Protein AF-0000000084990808 (afdb_homodimer)

Radius of gyration: 23.12 Å; Cα contacts (8 Å, |Δi|>4): 1302; chains: 2; bounding box: 45×66×51 Å

Foldseek 3Di:
DKKWFQFFAAPQADDDQGAFGWIWDDDPQAIEIEFDAACNLVSCVVVVCLLPHAEYEFFFDDRSGHVNPLVSLQVSQVVPRAEEHEYEYAPNNVVCCCVVPVPSQPPGNYHYHYDYDDAAWPDDDPQWTKGWDFAAFVLTPGGIKIWIDGPFTEIERGFAAFPTVRSLVVCQAGQEYEFEAAAAPVCVVVCVVGGHHHLVSQVVSCVSSVHNAYEYGNYHCVRHVCSVVVCVVVVPPYHYDGRRDMDDD/DKKWFQFFAAPQADDVQGAFGWIWDDDPQAIEIEFDAACNLVSCVVVVCLLPHAEYEFFFDDRSGHVNPLVSLQVSQVVPRAEEHEYEYAPNNVVCCCVVPVPSQPPGNYHYHYDYDDAAWPDDDPQWTKGWDFAAFVLTPGGIKIWIDGPFTEIERGFAAFPTVRSLVVCQAGQEYEFEAAAAPVCVVVCVVGGHHHLVSQVVSCVSSVHNAYEYGNYHCVGHVCSVVVCVVVVPPYHYDGRRDMDDD

Structure (mmCIF, N/CA/C/O backbone):
data_AF-0000000084990808-model_v1
#
loop_
_entity.id
_entity.type
_entity.pdbx_description
1 polymer 'Metallo-beta-lactamase family protein'
#
loop_
_atom_site.group_PDB
_atom_site.id
_atom_site.type_symbol
_atom_site.label_atom_id
_atom_site.label_alt_id
_atom_site.label_comp_id
_atom_site.label_asym_id
_atom_site.label_entity_id
_atom_site.label_seq_id
_atom_site.pdbx_PDB_ins_code
_atom_site.Cartn_x
_atom_site.Cartn_y
_atom_site.Cartn_z
_atom_site.occupancy
_atom_site.B_iso_or_equiv
_atom_site.auth_seq_id
_atom_site.auth_comp_id
_atom_site.auth_asym_id
_atom_site.auth_atom_id
_atom_site.pdbx_PDB_model_num
ATOM 1 N N . MET A 1 1 ? 14.219 -24.672 -0.963 1 95.19 1 MET A N 1
ATOM 2 C CA . MET A 1 1 ? 13.375 -23.625 -1.521 1 95.19 1 MET A CA 1
ATOM 3 C C . MET A 1 1 ? 12.25 -23.266 -0.559 1 95.19 1 MET A C 1
ATOM 5 O O . MET A 1 1 ? 11.672 -24.141 0.089 1 95.19 1 MET A O 1
ATOM 9 N N . TYR A 1 2 ? 12.008 -21.938 -0.3 1 97.62 2 TYR A N 1
ATOM 10 C CA . TYR A 1 2 ? 10.945 -21.484 0.588 1 97.62 2 TYR A CA 1
ATOM 11 C C . TYR A 1 2 ? 9.945 -20.609 -0.161 1 97.62 2 TYR A C 1
ATOM 13 O O . TYR A 1 2 ? 10.328 -19.828 -1.036 1 97.62 2 TYR A O 1
ATOM 21 N N . LEU A 1 3 ? 8.695 -20.828 0.203 1 98.62 3 LEU A N 1
ATOM 22 C CA . LEU A 1 3 ? 7.629 -19.906 -0.2 1 98.62 3 LEU A CA 1
ATOM 23 C C . LEU A 1 3 ? 7.152 -19.078 0.984 1 98.62 3 LEU A C 1
ATOM 25 O O . LEU A 1 3 ? 6.805 -19.625 2.033 1 98.62 3 LEU A O 1
ATOM 29 N N . THR A 1 4 ? 7.211 -17.781 0.846 1 98.81 4 THR A N 1
ATOM 30 C CA . THR A 1 4 ? 6.648 -16.875 1.837 1 98.81 4 THR A CA 1
ATOM 31 C C . THR A 1 4 ? 5.449 -16.125 1.266 1 98.81 4 THR A C 1
ATOM 33 O O . THR A 1 4 ? 5.555 -15.461 0.231 1 98.81 4 THR A O 1
ATOM 36 N N . ILE A 1 5 ? 4.336 -16.281 1.975 1 98.88 5 ILE A N 1
ATOM 37 C CA . ILE A 1 5 ? 3.131 -15.547 1.598 1 98.88 5 ILE A CA 1
ATOM 38 C C . ILE A 1 5 ? 3.158 -14.156 2.225 1 98.88 5 ILE A C 1
ATOM 40 O O . ILE A 1 5 ? 2.881 -14 3.416 1 98.88 5 ILE A O 1
ATOM 44 N N . LEU A 1 6 ? 3.424 -13.172 1.38 1 98.75 6 LEU A N 1
ATOM 45 C CA . LEU A 1 6 ? 3.422 -11.805 1.904 1 98.75 6 LEU A CA 1
ATOM 46 C C . LEU A 1 6 ? 2 -11.273 2.02 1 98.75 6 LEU A C 1
ATOM 48 O O . LEU A 1 6 ? 1.685 -10.531 2.955 1 98.75 6 LEU A O 1
ATOM 52 N N . GLY A 1 7 ? 1.225 -11.578 1.089 1 98.75 7 GLY A N 1
ATOM 53 C CA . GLY A 1 7 ? -0.19 -11.242 1.065 1 98.75 7 GLY A CA 1
ATOM 54 C C . GLY A 1 7 ? -1.048 -12.328 0.433 1 98.75 7 GLY A C 1
ATOM 55 O O . GLY A 1 7 ? -0.736 -12.812 -0.654 1 98.75 7 GLY A O 1
ATOM 56 N N . SER A 1 8 ? -2.131 -12.703 1.101 1 98.81 8 SER A N 1
ATOM 57 C CA . SER A 1 8 ? -2.963 -13.82 0.664 1 98.81 8 SER A CA 1
ATOM 58 C C . SER A 1 8 ? -4.367 -13.352 0.295 1 98.81 8 SER A C 1
ATOM 60 O O . SER A 1 8 ? -5.254 -14.172 0.052 1 98.81 8 SER A O 1
ATOM 62 N N . GLY A 1 9 ? -4.559 -12.039 0.274 1 98.69 9 GLY A N 1
ATOM 63 C CA . GLY A 1 9 ? -5.906 -11.523 0.104 1 98.69 9 GLY A CA 1
ATOM 64 C C . GLY A 1 9 ? -6.219 -11.125 -1.326 1 98.69 9 GLY A C 1
ATOM 65 O O . GLY A 1 9 ? -5.312 -10.812 -2.1 1 98.69 9 GLY A O 1
ATOM 66 N N . ALA A 1 10 ? -7.492 -11.148 -1.596 1 98.19 10 ALA A N 1
ATOM 67 C CA . ALA A 1 10 ? -8 -10.672 -2.881 1 98.19 10 ALA A CA 1
ATOM 68 C C . ALA A 1 10 ? -8.125 -9.148 -2.891 1 98.19 10 ALA A C 1
ATOM 70 O O . ALA A 1 10 ? -8.039 -8.508 -1.844 1 98.19 10 ALA A O 1
ATOM 71 N N . GLY A 1 11 ? -8.266 -8.562 -4.102 1 95.19 11 GLY A N 1
ATOM 72 C CA . GLY A 1 11 ? -8.352 -7.125 -4.297 1 95.19 11 GLY A CA 1
ATOM 73 C C . GLY A 1 11 ? -9.555 -6.5 -3.629 1 95.19 11 GLY A C 1
ATOM 74 O O . GLY A 1 11 ? -9.523 -5.324 -3.26 1 95.19 11 GLY A O 1
ATOM 75 N N . GLY A 1 12 ? -10.586 -7.277 -3.342 1 94.44 12 GLY A N 1
ATOM 76 C CA . GLY A 1 12 ? -11.797 -6.746 -2.727 1 94.44 12 GLY A CA 1
ATOM 77 C C . GLY A 1 12 ? -11.938 -7.133 -1.267 1 94.44 12 GLY A C 1
ATOM 78 O O . GLY A 1 12 ? -12.938 -6.805 -0.628 1 94.44 12 GLY A O 1
ATOM 79 N N . SER A 1 13 ? -10.961 -7.828 -0.752 1 97.75 13 SER A N 1
ATOM 80 C CA . SER A 1 13 ? -11.047 -8.281 0.633 1 97.75 13 SER A CA 1
ATOM 81 C C . SER A 1 13 ? -11.008 -7.102 1.602 1 97.75 13 SER A C 1
ATOM 83 O O . SER A 1 13 ? -10.125 -6.246 1.512 1 97.75 13 SER A O 1
ATOM 85 N N . PRO A 1 14 ? -11.969 -7.039 2.523 1 97.81 14 PRO A N 1
ATOM 86 C CA . PRO A 1 14 ? -11.969 -5.922 3.471 1 97.81 14 PRO A CA 1
ATOM 87 C C . PRO A 1 14 ? -10.93 -6.086 4.578 1 97.81 14 PRO A C 1
ATOM 89 O O . PRO A 1 14 ? -10.586 -7.215 4.945 1 97.81 14 PRO A O 1
ATOM 92 N N . GLY A 1 15 ? -10.453 -4.934 5.043 1 97.06 15 GLY A N 1
ATOM 93 C CA . GLY A 1 15 ? -9.617 -4.926 6.234 1 97.06 15 GLY A CA 1
ATOM 94 C C . GLY A 1 15 ? -8.188 -5.332 5.957 1 97.06 15 GLY A C 1
ATOM 95 O O . GLY A 1 15 ? -7.766 -5.398 4.801 1 97.06 15 GLY A O 1
ATOM 96 N N . SER A 1 16 ? -7.453 -5.535 7.027 1 96.19 16 SER A N 1
ATOM 97 C CA . SER A 1 16 ? -6.016 -5.754 6.922 1 96.19 16 SER A CA 1
ATOM 98 C C . SER A 1 16 ? -5.645 -7.191 7.281 1 96.19 16 SER A C 1
ATOM 100 O O . SER A 1 16 ? -4.465 -7.512 7.438 1 96.19 16 SER A O 1
ATOM 102 N N . LYS A 1 17 ? -6.664 -8.039 7.48 1 97.06 17 LYS A N 1
ATOM 103 C CA . LYS A 1 17 ? -6.352 -9.414 7.844 1 97.06 17 LYS A CA 1
ATOM 104 C C . LYS A 1 17 ? -5.492 -10.086 6.773 1 97.06 17 LYS A C 1
ATOM 106 O O . LYS A 1 17 ? -4.535 -10.797 7.09 1 97.06 17 LYS A O 1
ATOM 111 N N . ARG A 1 18 ? -5.828 -9.867 5.57 1 98.19 18 ARG A N 1
ATOM 112 C CA . ARG A 1 18 ? -5.074 -10.352 4.418 1 98.19 18 ARG A CA 1
ATOM 113 C C . ARG A 1 18 ? -4.672 -9.195 3.502 1 98.19 18 ARG A C 1
ATOM 115 O O . ARG A 1 18 ? -5.527 -8.438 3.045 1 98.19 18 ARG A O 1
ATOM 122 N N . TRP A 1 19 ? -3.389 -9.109 3.273 1 98.44 19 TRP A N 1
ATOM 123 C CA . TRP A 1 19 ? -2.896 -8.07 2.377 1 98.44 19 TRP A CA 1
ATOM 124 C C . TRP A 1 19 ? -3.014 -8.508 0.92 1 98.44 19 TRP A C 1
ATOM 126 O O . TRP A 1 19 ? -3.404 -9.641 0.635 1 98.44 19 TRP A O 1
ATOM 136 N N . ARG A 1 20 ? -2.76 -7.605 0.048 1 98.31 20 ARG A N 1
ATOM 137 C CA . ARG A 1 20 ? -2.867 -7.859 -1.386 1 98.31 20 ARG A CA 1
ATOM 138 C C . ARG A 1 20 ? -1.789 -8.828 -1.852 1 98.31 20 ARG A C 1
ATOM 140 O O . ARG A 1 20 ? -0.793 -9.047 -1.156 1 98.31 20 ARG A O 1
ATOM 147 N N . ALA A 1 21 ? -2.014 -9.344 -2.957 1 98.62 21 ALA A N 1
ATOM 148 C CA . ALA A 1 21 ? -1.271 -10.492 -3.463 1 98.62 21 ALA A CA 1
ATOM 149 C C . ALA A 1 21 ? 0.216 -10.18 -3.588 1 98.62 21 ALA A C 1
ATOM 151 O O . ALA A 1 21 ? 0.596 -9.203 -4.246 1 98.62 21 ALA A O 1
ATOM 152 N N . ALA A 1 22 ? 1.012 -10.977 -2.988 1 98.88 22 ALA A N 1
ATOM 153 C CA . ALA A 1 22 ? 2.469 -10.992 -3.102 1 98.88 22 ALA A CA 1
ATOM 154 C C . ALA A 1 22 ? 3.047 -12.297 -2.559 1 98.88 22 ALA A C 1
ATOM 156 O O . ALA A 1 22 ? 2.768 -12.68 -1.419 1 98.88 22 ALA A O 1
ATOM 157 N N . ASN A 1 23 ? 3.848 -13.023 -3.355 1 98.88 23 ASN A N 1
ATOM 158 C CA . ASN A 1 23 ? 4.461 -14.289 -2.986 1 98.88 23 ASN A CA 1
ATOM 159 C C . ASN A 1 23 ? 5.965 -14.281 -3.234 1 98.88 23 ASN A C 1
ATOM 161 O O . ASN A 1 23 ? 6.414 -13.984 -4.344 1 98.88 23 ASN A O 1
ATOM 165 N N . LEU A 1 24 ? 6.68 -14.602 -2.201 1 98.81 24 LEU A N 1
ATOM 166 C CA . LEU A 1 24 ? 8.141 -14.586 -2.242 1 98.81 24 LEU A CA 1
ATOM 167 C C . LEU A 1 24 ? 8.695 -16 -2.291 1 98.81 24 LEU A C 1
ATOM 169 O O . LEU A 1 24 ? 8.336 -16.844 -1.465 1 98.81 24 LEU A O 1
ATOM 173 N N . ILE A 1 25 ? 9.508 -16.312 -3.307 1 98.44 25 ILE A N 1
ATOM 174 C CA . ILE A 1 25 ? 10.227 -17.578 -3.41 1 98.44 25 ILE A CA 1
ATOM 175 C C . ILE A 1 25 ? 11.711 -17.359 -3.158 1 98.44 25 ILE A C 1
ATOM 177 O O . ILE A 1 25 ? 12.328 -16.5 -3.791 1 98.44 25 ILE A O 1
ATOM 181 N N . THR A 1 26 ? 12.219 -18.047 -2.25 1 97.38 26 THR A N 1
ATOM 182 C CA . THR A 1 26 ? 13.648 -18 -1.986 1 97.38 26 THR A CA 1
ATOM 183 C C . THR A 1 26 ? 14.297 -19.344 -2.318 1 97.38 26 THR A C 1
ATOM 185 O O . THR A 1 26 ? 13.867 -20.391 -1.812 1 97.38 26 THR A O 1
ATOM 188 N N . THR A 1 27 ? 15.203 -19.328 -3.229 1 95.44 27 THR A N 1
ATOM 189 C CA . THR A 1 27 ? 16.031 -20.484 -3.535 1 95.44 27 THR A CA 1
ATOM 190 C C . THR A 1 27 ? 17.453 -20.281 -2.998 1 95.44 27 THR A C 1
ATOM 192 O O . THR A 1 27 ? 17.703 -19.359 -2.238 1 95.44 27 THR A O 1
ATOM 195 N N . ASP A 1 28 ? 18.375 -21.188 -3.299 1 90.38 28 ASP A N 1
ATOM 196 C CA . ASP A 1 28 ? 19.75 -21.078 -2.797 1 90.38 28 ASP A CA 1
ATOM 197 C C . ASP A 1 28 ? 20.438 -19.844 -3.34 1 90.38 28 ASP A C 1
ATOM 199 O O . ASP A 1 28 ? 21.219 -19.203 -2.635 1 90.38 28 ASP A O 1
ATOM 203 N N . ASP A 1 29 ? 20.031 -19.406 -4.531 1 92.31 29 ASP A N 1
ATOM 204 C CA . ASP A 1 29 ? 20.844 -18.359 -5.148 1 92.31 29 ASP A CA 1
ATOM 205 C C . ASP A 1 29 ? 19.953 -17.234 -5.68 1 92.31 29 ASP A C 1
ATOM 207 O O . ASP A 1 29 ? 20.453 -16.25 -6.23 1 92.31 29 ASP A O 1
ATOM 211 N N . THR A 1 30 ? 18.641 -17.422 -5.586 1 96.62 30 THR A N 1
ATOM 212 C CA . THR A 1 30 ? 17.766 -16.453 -6.242 1 96.62 30 THR A CA 1
ATOM 213 C C . THR A 1 30 ? 16.562 -16.125 -5.367 1 96.62 30 THR A C 1
ATOM 215 O O . THR A 1 30 ? 16.078 -17 -4.637 1 96.62 30 THR A O 1
ATOM 218 N N . ILE A 1 31 ? 16.125 -14.914 -5.402 1 98.12 31 ILE A N 1
ATOM 219 C CA . ILE A 1 31 ? 14.898 -14.477 -4.742 1 98.12 31 ILE A CA 1
ATOM 220 C C . ILE A 1 31 ? 13.938 -13.906 -5.777 1 98.12 31 ILE A C 1
ATOM 222 O O . ILE A 1 31 ? 14.289 -12.992 -6.531 1 98.12 31 ILE A O 1
ATOM 226 N N . LEU A 1 32 ? 12.711 -14.484 -5.844 1 98.12 32 LEU A N 1
ATOM 227 C CA . LEU A 1 32 ? 11.711 -14.039 -6.812 1 98.12 32 LEU A CA 1
ATOM 228 C C . LEU A 1 32 ? 10.414 -13.641 -6.117 1 98.12 32 LEU A C 1
ATOM 230 O O . LEU A 1 32 ? 10.055 -14.227 -5.094 1 98.12 32 LEU A O 1
ATOM 234 N N . LEU A 1 33 ? 9.828 -12.695 -6.711 1 98.81 33 LEU A N 1
ATOM 235 C CA . LEU A 1 33 ? 8.539 -12.211 -6.23 1 98.81 33 LEU A CA 1
ATOM 236 C C . LEU A 1 33 ? 7.461 -12.383 -7.297 1 98.81 33 LEU A C 1
ATOM 238 O O . LEU A 1 33 ? 7.66 -11.992 -8.453 1 98.81 33 LEU A O 1
ATOM 242 N N . VAL A 1 34 ? 6.371 -13.062 -6.957 1 98.88 34 VAL A N 1
ATOM 243 C CA . VAL A 1 34 ? 5.203 -13.125 -7.828 1 98.88 34 VAL A CA 1
ATOM 244 C C . VAL A 1 34 ? 4.133 -12.156 -7.332 1 98.88 34 VAL A C 1
ATOM 246 O O . VAL A 1 34 ? 3.566 -12.344 -6.254 1 98.88 34 VAL A O 1
ATOM 249 N N . ASP A 1 35 ? 3.844 -11.117 -8.102 1 98.81 35 ASP A N 1
ATOM 250 C CA . ASP A 1 35 ? 2.945 -10.008 -7.801 1 98.81 35 ASP A CA 1
ATOM 251 C C . ASP A 1 35 ? 3.475 -9.164 -6.641 1 98.81 35 ASP A C 1
ATOM 253 O O . ASP A 1 35 ? 4.336 -9.617 -5.883 1 98.81 35 ASP A O 1
ATOM 257 N N . CYS A 1 36 ? 3.025 -7.992 -6.598 1 98 36 CYS A N 1
ATOM 258 C CA . CYS A 1 36 ? 3.387 -7.02 -5.574 1 98 36 CYS A CA 1
ATOM 259 C C . CYS A 1 36 ? 2.252 -6.031 -5.336 1 98 36 CYS A C 1
ATOM 261 O O . CYS A 1 36 ? 2.244 -4.938 -5.906 1 98 36 CYS A O 1
ATOM 263 N N . GLY A 1 37 ? 1.311 -6.469 -4.496 1 96.38 37 GLY A N 1
ATOM 264 C CA . GLY A 1 37 ? 0.252 -5.559 -4.094 1 96.38 37 GLY A CA 1
ATOM 265 C C . GLY A 1 37 ? 0.708 -4.527 -3.078 1 96.38 37 GLY A C 1
ATOM 266 O O . GLY A 1 37 ? 1.855 -4.555 -2.631 1 96.38 37 GLY A O 1
ATOM 267 N N . VAL A 1 38 ? -0.124 -3.666 -2.713 1 94.12 38 VAL A N 1
ATOM 268 C CA . VAL A 1 38 ? 0.211 -2.564 -1.818 1 94.12 38 VAL A CA 1
ATOM 269 C C . VAL A 1 38 ? 0.722 -3.115 -0.489 1 94.12 38 VAL A C 1
ATOM 271 O O . VAL A 1 38 ? 0.111 -4.012 0.094 1 94.12 38 VAL A O 1
ATOM 274 N N . GLY A 1 39 ? 1.85 -2.516 -0.071 1 95.19 39 GLY A N 1
ATOM 275 C CA . GLY A 1 39 ? 2.416 -2.891 1.214 1 95.19 39 GLY A CA 1
ATOM 276 C C . GLY A 1 39 ? 3.482 -3.965 1.104 1 95.19 39 GLY A C 1
ATOM 277 O O . GLY A 1 39 ? 4.141 -4.297 2.092 1 95.19 39 GLY A O 1
ATOM 278 N N . CYS A 1 40 ? 3.693 -4.504 -0.097 1 97.56 40 CYS A N 1
ATOM 279 C CA . CYS A 1 40 ? 4.672 -5.57 -0.25 1 97.56 40 CYS A CA 1
ATOM 280 C C . CYS A 1 40 ? 6.055 -5.117 0.211 1 97.56 40 CYS A C 1
ATOM 282 O O . CYS A 1 40 ? 6.809 -5.902 0.788 1 97.56 40 CYS A O 1
ATOM 284 N N . HIS A 1 41 ? 6.41 -3.797 -0.013 1 97.75 41 HIS A N 1
ATOM 285 C CA . HIS A 1 41 ? 7.719 -3.281 0.372 1 97.75 41 HIS A CA 1
ATOM 286 C C . HIS A 1 41 ? 7.918 -3.357 1.882 1 97.75 41 HIS A C 1
ATOM 288 O O . HIS A 1 41 ? 9.031 -3.598 2.354 1 97.75 41 HIS A O 1
ATOM 294 N N . TYR A 1 42 ? 6.812 -3.156 2.674 1 98.19 42 TYR A N 1
ATOM 295 C CA . TYR A 1 42 ? 6.898 -3.238 4.125 1 98.19 42 TYR A CA 1
ATOM 296 C C . TYR A 1 42 ? 7.375 -4.617 4.566 1 98.19 42 TYR A C 1
ATOM 298 O O . TYR A 1 42 ? 8.32 -4.734 5.348 1 98.19 42 TYR A O 1
ATOM 306 N N . ARG A 1 43 ? 6.762 -5.613 3.996 1 98.19 43 ARG A N 1
ATOM 307 C CA . ARG A 1 43 ? 7.012 -6.984 4.43 1 98.19 43 ARG A CA 1
ATOM 308 C C . ARG A 1 43 ? 8.367 -7.477 3.943 1 98.19 43 ARG A C 1
ATOM 310 O O . ARG A 1 43 ? 9.047 -8.234 4.645 1 98.19 43 ARG A O 1
ATOM 317 N N . LEU A 1 44 ? 8.75 -7.051 2.744 1 98.75 44 LEU A N 1
ATOM 318 C CA . LEU A 1 44 ? 10.086 -7.375 2.254 1 98.75 44 LEU A CA 1
ATOM 319 C C . LEU A 1 44 ? 11.156 -6.719 3.117 1 98.75 44 LEU A C 1
ATOM 321 O O . LEU A 1 44 ? 12.148 -7.352 3.469 1 98.75 44 LEU A O 1
ATOM 325 N N . SER A 1 45 ? 10.945 -5.465 3.445 1 98.62 45 SER A N 1
ATOM 326 C CA . SER A 1 45 ? 11.891 -4.719 4.273 1 98.62 45 SER A CA 1
ATOM 327 C C . SER A 1 45 ? 12.016 -5.34 5.66 1 98.62 45 SER A C 1
ATOM 329 O O . SER A 1 45 ? 13.117 -5.5 6.176 1 98.62 45 SER A O 1
ATOM 331 N N . ASP A 1 46 ? 10.914 -5.719 6.273 1 98.25 46 ASP A N 1
ATOM 332 C CA . ASP A 1 46 ? 10.906 -6.344 7.594 1 98.25 46 ASP A CA 1
ATOM 333 C C . ASP A 1 46 ? 11.773 -7.602 7.609 1 98.25 46 ASP A C 1
ATOM 335 O O . ASP A 1 46 ? 12.32 -7.973 8.648 1 98.25 46 ASP A O 1
ATOM 339 N N . ARG A 1 47 ? 11.898 -8.227 6.445 1 97.62 47 ARG A N 1
ATOM 340 C CA . ARG A 1 47 ? 12.602 -9.5 6.344 1 97.62 47 ARG A CA 1
ATOM 341 C C . ARG A 1 47 ? 14.039 -9.297 5.887 1 97.62 47 ARG A C 1
ATOM 343 O O . ARG A 1 47 ? 14.797 -10.258 5.738 1 97.62 47 ARG A O 1
ATOM 350 N N . GLY A 1 48 ? 14.398 -8.047 5.629 1 97.44 48 GLY A N 1
ATOM 351 C CA . GLY A 1 48 ? 15.727 -7.758 5.117 1 97.44 48 GLY A CA 1
ATOM 352 C C . GLY A 1 48 ? 15.938 -8.227 3.688 1 97.44 48 GLY A C 1
ATOM 353 O O . GLY A 1 48 ? 17.062 -8.477 3.27 1 97.44 48 GLY A O 1
ATOM 354 N N . LEU A 1 49 ? 14.828 -8.398 2.91 1 98.25 49 LEU A N 1
ATOM 355 C CA . LEU A 1 49 ? 14.945 -9.008 1.591 1 98.25 49 LEU A CA 1
ATOM 356 C C . LEU A 1 49 ? 14.562 -8.016 0.499 1 98.25 49 LEU A C 1
ATOM 358 O O . LEU A 1 49 ? 14.633 -8.336 -0.69 1 98.25 49 LEU A O 1
ATOM 362 N N . LEU A 1 50 ? 14.211 -6.801 0.874 1 98.62 50 LEU A N 1
ATOM 363 C CA . LEU A 1 50 ? 13.75 -5.801 -0.081 1 98.62 50 LEU A CA 1
ATOM 364 C C . LEU A 1 50 ? 14.82 -5.508 -1.123 1 98.62 50 LEU A C 1
ATOM 366 O O . LEU A 1 50 ? 14.523 -5.387 -2.312 1 98.62 50 LEU A O 1
ATOM 370 N N . THR A 1 51 ? 16.094 -5.453 -0.71 1 98.5 51 THR A N 1
ATOM 371 C CA . THR A 1 51 ? 17.188 -5.09 -1.617 1 98.5 51 THR A CA 1
ATOM 372 C C . THR A 1 51 ? 17.75 -6.328 -2.314 1 98.5 51 THR A C 1
ATOM 374 O O . THR A 1 51 ? 18.656 -6.227 -3.129 1 98.5 51 THR A O 1
ATOM 377 N N . GLU A 1 52 ? 17.141 -7.504 -1.997 1 98.44 52 GLU A N 1
ATOM 378 C CA . GLU A 1 52 ? 17.766 -8.75 -2.43 1 98.44 52 GLU A CA 1
ATOM 379 C C . GLU A 1 52 ? 16.969 -9.414 -3.541 1 98.44 52 GLU A C 1
ATOM 381 O O . GLU A 1 52 ? 17.438 -10.352 -4.184 1 98.44 52 GLU A O 1
ATOM 386 N N . VAL A 1 53 ? 15.766 -8.914 -3.848 1 98.75 53 VAL A N 1
ATOM 387 C CA . VAL A 1 53 ? 14.891 -9.516 -4.852 1 98.75 53 VAL A CA 1
ATOM 388 C C . VAL A 1 53 ? 15.547 -9.422 -6.227 1 98.75 53 VAL A C 1
ATOM 390 O O . VAL A 1 53 ? 15.969 -8.344 -6.648 1 98.75 53 VAL A O 1
ATOM 393 N N . ASP A 1 54 ? 15.617 -10.547 -6.938 1 98.56 54 ASP A N 1
ATOM 394 C CA . ASP A 1 54 ? 16.266 -10.586 -8.25 1 98.56 54 ASP A CA 1
ATOM 395 C C . ASP A 1 54 ? 15.242 -10.391 -9.367 1 98.56 54 ASP A C 1
ATOM 397 O O . ASP A 1 54 ? 15.508 -9.68 -10.336 1 98.56 54 ASP A O 1
ATOM 401 N N . TYR A 1 55 ? 14.117 -11.07 -9.25 1 98.56 55 TYR A N 1
ATOM 402 C CA . TYR A 1 55 ? 13.102 -11.102 -10.297 1 98.56 55 TYR A CA 1
ATOM 403 C C . TYR A 1 55 ? 11.711 -10.828 -9.719 1 98.56 55 TYR A C 1
ATOM 405 O O . TYR A 1 55 ? 11.391 -11.281 -8.625 1 98.56 55 TYR A O 1
ATOM 413 N N . VAL A 1 56 ? 10.93 -10.078 -10.43 1 98.81 56 VAL A N 1
ATOM 414 C CA . VAL A 1 56 ? 9.516 -9.867 -10.125 1 98.81 56 VAL A CA 1
ATOM 415 C C . VAL A 1 56 ? 8.664 -10.289 -11.32 1 98.81 56 VAL A C 1
ATOM 417 O O . VAL A 1 56 ? 8.945 -9.914 -12.461 1 98.81 56 VAL A O 1
ATOM 420 N N . PHE A 1 57 ? 7.695 -11.102 -11.078 1 98.81 57 PHE A N 1
ATOM 421 C CA . PHE A 1 57 ? 6.727 -11.508 -12.086 1 98.81 57 PHE A CA 1
ATOM 422 C C . PHE A 1 57 ? 5.328 -11.031 -11.727 1 98.81 57 PHE A C 1
ATOM 424 O O . PHE A 1 57 ? 4.777 -11.422 -10.695 1 98.81 57 PHE A O 1
ATOM 431 N N . ILE A 1 58 ? 4.73 -10.18 -12.531 1 98.62 58 ILE A N 1
ATOM 432 C CA . ILE A 1 58 ? 3.385 -9.664 -12.305 1 98.62 58 ILE A CA 1
ATOM 433 C C . ILE A 1 58 ? 2.383 -10.43 -13.156 1 98.62 58 ILE A C 1
ATOM 435 O O . ILE A 1 58 ? 2.498 -10.461 -14.391 1 98.62 58 ILE A O 1
ATOM 439 N N . THR A 1 59 ? 1.411 -10.977 -12.531 1 98.69 59 THR A N 1
ATOM 440 C CA . THR A 1 59 ? 0.48 -11.859 -13.227 1 98.69 59 THR A CA 1
ATOM 441 C C . THR A 1 59 ? -0.419 -11.055 -14.164 1 98.69 59 THR A C 1
ATOM 443 O O . THR A 1 59 ? -0.688 -11.484 -15.289 1 98.69 59 THR A O 1
ATOM 446 N N . HIS A 1 60 ? -0.955 -9.953 -13.672 1 97.12 60 HIS A N 1
ATOM 447 C CA . HIS A 1 60 ? -1.831 -9.125 -14.492 1 97.12 60 HIS A CA 1
ATOM 448 C C . HIS A 1 60 ? -1.944 -7.711 -13.922 1 97.12 60 HIS A C 1
ATOM 450 O O . HIS A 1 60 ? -1.329 -7.398 -12.898 1 97.12 60 HIS A O 1
ATOM 456 N N . SER A 1 61 ? -2.73 -6.863 -14.57 1 94 61 SER A N 1
ATOM 457 C CA . SER A 1 61 ? -2.617 -5.422 -14.359 1 94 61 SER A CA 1
ATOM 458 C C . SER A 1 61 ? -3.594 -4.938 -13.297 1 94 61 SER A C 1
ATOM 460 O O . SER A 1 61 ? -3.709 -3.734 -13.055 1 94 61 SER A O 1
ATOM 462 N N . HIS A 1 62 ? -4.328 -5.848 -12.648 1 94 62 HIS A N 1
ATOM 463 C CA . HIS A 1 62 ? -5.168 -5.363 -11.562 1 94 62 HIS A CA 1
ATOM 464 C C . HIS A 1 62 ? -4.328 -4.805 -10.422 1 94 62 HIS A C 1
ATOM 466 O O . HIS A 1 62 ? -3.264 -5.344 -10.102 1 94 62 HIS A O 1
ATOM 472 N N . MET A 1 63 ? -4.82 -3.809 -9.742 1 91.62 63 MET A N 1
ATOM 473 C CA . MET A 1 63 ? -4.074 -3.01 -8.773 1 91.62 63 MET A CA 1
ATOM 474 C C . MET A 1 63 ? -3.582 -3.875 -7.621 1 91.62 63 MET A C 1
ATOM 476 O O . MET A 1 63 ? -2.473 -3.68 -7.121 1 91.62 63 MET A O 1
ATOM 480 N N . ASP A 1 64 ? -4.43 -4.805 -7.254 1 95.19 64 ASP A N 1
ATOM 481 C CA . ASP A 1 64 ? -4.086 -5.602 -6.078 1 95.19 64 ASP A CA 1
ATOM 482 C C . ASP A 1 64 ? -2.92 -6.543 -6.371 1 95.19 64 ASP A C 1
ATOM 484 O O . ASP A 1 64 ? -2.371 -7.164 -5.461 1 95.19 64 ASP A O 1
ATOM 488 N N . HIS A 1 65 ? -2.445 -6.57 -7.578 1 97 65 HIS A N 1
ATOM 489 C CA . HIS A 1 65 ? -1.346 -7.457 -7.934 1 97 65 HIS A CA 1
ATOM 490 C C . HIS A 1 65 ? -0.074 -6.668 -8.234 1 97 65 HIS A C 1
ATOM 492 O O . HIS A 1 65 ? 1.018 -7.242 -8.281 1 97 65 HIS A O 1
ATOM 498 N N . PHE A 1 66 ? -0.18 -5.305 -8.43 1 94.19 66 PHE A N 1
ATOM 499 C CA . PHE A 1 66 ? 1.065 -4.68 -8.852 1 94.19 66 PHE A CA 1
ATOM 500 C C . PHE A 1 66 ? 1.2 -3.283 -8.266 1 94.19 66 PHE A C 1
ATOM 502 O O . PHE A 1 66 ? 2.268 -2.672 -8.336 1 94.19 66 PHE A O 1
ATOM 509 N N . LEU A 1 67 ? 0.242 -2.715 -7.629 1 91.94 67 LEU A N 1
ATOM 510 C CA . LEU A 1 67 ? 0.237 -1.304 -7.262 1 91.94 67 LEU A CA 1
ATOM 511 C C . LEU A 1 67 ? 1.283 -1.017 -6.188 1 91.94 67 LEU A C 1
ATOM 513 O O . LEU A 1 67 ? 1.625 0.143 -5.945 1 91.94 67 LEU A O 1
ATOM 517 N N . GLY A 1 68 ? 1.804 -1.991 -5.547 1 93.88 68 GLY A N 1
ATOM 518 C CA . GLY A 1 68 ? 2.867 -1.815 -4.57 1 93.88 68 GLY A CA 1
ATOM 519 C C . GLY A 1 68 ? 4.242 -1.7 -5.199 1 93.88 68 GLY A C 1
ATOM 520 O O . GLY A 1 68 ? 5.211 -1.34 -4.527 1 93.88 68 GLY A O 1
ATOM 521 N N . LEU A 1 69 ? 4.359 -1.926 -6.477 1 94.12 69 LEU A N 1
ATOM 522 C CA . LEU A 1 69 ? 5.645 -2.049 -7.152 1 94.12 69 LEU A CA 1
ATOM 523 C C . LEU A 1 69 ? 6.402 -0.727 -7.121 1 94.12 69 LEU A C 1
ATOM 525 O O . LEU A 1 69 ? 7.598 -0.698 -6.812 1 94.12 69 LEU A O 1
ATOM 529 N N . PRO A 1 70 ? 5.762 0.463 -7.402 1 91.69 70 PRO A N 1
ATOM 530 C CA . PRO A 1 70 ? 6.504 1.726 -7.359 1 91.69 70 PRO A CA 1
ATOM 531 C C . PRO A 1 70 ? 7.141 1.993 -6 1 91.69 70 PRO A C 1
ATOM 533 O O . PRO A 1 70 ? 8.312 2.375 -5.926 1 91.69 70 PRO A O 1
ATOM 536 N N . GLU A 1 71 ? 6.406 1.785 -4.988 1 92.62 71 GLU A N 1
ATOM 537 C CA . GLU A 1 71 ? 6.934 1.995 -3.645 1 92.62 71 GLU A CA 1
ATOM 538 C C . GLU A 1 71 ? 8.062 1.015 -3.334 1 92.62 71 GLU A C 1
ATOM 540 O O . GLU A 1 71 ? 9.031 1.37 -2.666 1 92.62 71 GLU A O 1
ATOM 545 N N . MET A 1 72 ? 7.871 -0.189 -3.754 1 95.94 72 MET A N 1
ATOM 546 C CA . MET A 1 72 ? 8.906 -1.199 -3.539 1 95.94 72 MET A CA 1
ATOM 547 C C . MET A 1 72 ? 10.227 -0.768 -4.164 1 95.94 72 MET A C 1
ATOM 549 O O . MET A 1 72 ? 11.273 -0.84 -3.518 1 95.94 72 MET A O 1
ATOM 553 N N . LEU A 1 73 ? 10.148 -0.328 -5.391 1 95.38 73 LEU A N 1
ATOM 554 C CA . LEU A 1 73 ? 11.352 0.073 -6.113 1 95.38 73 LEU A CA 1
ATOM 555 C C . LEU A 1 73 ? 12 1.292 -5.461 1 95.38 73 LEU A C 1
ATOM 557 O O . LEU A 1 73 ? 13.219 1.339 -5.297 1 95.38 73 LEU A O 1
ATOM 561 N N . PHE A 1 74 ? 11.188 2.238 -5.078 1 93.81 74 PHE A N 1
ATOM 562 C CA . PHE A 1 74 ? 11.695 3.449 -4.441 1 93.81 74 PHE A CA 1
ATOM 563 C C . PHE A 1 74 ? 12.336 3.127 -3.096 1 93.81 74 PHE A C 1
ATOM 565 O O . PHE A 1 74 ? 13.438 3.592 -2.799 1 93.81 74 PHE A O 1
ATOM 572 N N . GLN A 1 75 ? 11.625 2.387 -2.316 1 95.88 75 GLN A N 1
ATOM 573 C CA . GLN A 1 75 ? 12.141 2.055 -0.99 1 95.88 75 GLN A CA 1
ATOM 574 C C . GLN A 1 75 ? 13.438 1.259 -1.084 1 95.88 75 GLN A C 1
ATOM 576 O O . GLN A 1 75 ? 14.328 1.421 -0.252 1 95.88 75 GLN A O 1
ATOM 581 N N . ALA A 1 76 ? 13.531 0.344 -2.047 1 97.44 76 ALA A N 1
ATOM 582 C CA . ALA A 1 76 ? 14.773 -0.402 -2.246 1 97.44 76 ALA A CA 1
ATOM 583 C C . ALA A 1 76 ? 15.945 0.54 -2.51 1 97.44 76 ALA A C 1
ATOM 585 O O . ALA A 1 76 ? 17.062 0.3 -2.043 1 97.44 76 ALA A O 1
ATOM 586 N N . HIS A 1 77 ? 15.688 1.553 -3.293 1 95.75 77 HIS A N 1
ATOM 587 C CA . HIS A 1 77 ? 16.688 2.59 -3.533 1 95.75 77 HIS A CA 1
ATOM 588 C C . HIS A 1 77 ? 17.109 3.256 -2.229 1 95.75 77 HIS A C 1
ATOM 590 O O . HIS A 1 77 ? 18.312 3.424 -1.975 1 95.75 77 HIS A O 1
ATOM 596 N N . ILE A 1 78 ? 16.172 3.604 -1.415 1 94.62 78 ILE A N 1
ATOM 597 C CA . ILE A 1 78 ? 16.422 4.266 -0.141 1 94.62 78 ILE A CA 1
ATOM 598 C C . ILE A 1 78 ? 17.219 3.34 0.77 1 94.62 78 ILE A C 1
ATOM 600 O O . ILE A 1 78 ? 18.109 3.795 1.504 1 94.62 78 ILE A O 1
ATOM 604 N N . GLU A 1 79 ? 16.922 2.029 0.657 1 97 79 GLU A N 1
ATOM 605 C CA . GLU A 1 79 ? 17.609 1.056 1.495 1 97 79 GLU A CA 1
ATOM 606 C C . GLU A 1 79 ? 18.906 0.588 0.842 1 97 79 GLU A C 1
ATOM 608 O O . GLU A 1 79 ? 19.438 -0.47 1.188 1 97 79 GLU A O 1
ATOM 613 N N . ASP A 1 80 ? 19.344 1.238 -0.188 1 97 80 ASP A N 1
ATOM 614 C CA . ASP A 1 80 ? 20.688 1.18 -0.752 1 97 80 ASP A CA 1
ATOM 615 C C . ASP A 1 80 ? 20.859 -0.051 -1.64 1 97 80 ASP A C 1
ATOM 617 O O . ASP A 1 80 ? 21.938 -0.67 -1.653 1 97 80 ASP A O 1
ATOM 621 N N . ARG A 1 81 ? 19.766 -0.469 -2.283 1 97.81 81 ARG A N 1
ATOM 622 C CA . ARG A 1 81 ? 19.922 -1.482 -3.322 1 97.81 81 ARG A CA 1
ATOM 623 C C . ARG A 1 81 ? 20.891 -1.017 -4.398 1 97.81 81 ARG A C 1
ATOM 625 O O . ARG A 1 81 ? 20.844 0.135 -4.836 1 97.81 81 ARG A O 1
ATOM 632 N N . ARG A 1 82 ? 21.734 -2.016 -4.859 1 97.44 82 ARG A N 1
ATOM 633 C CA . ARG A 1 82 ? 22.688 -1.689 -5.918 1 97.44 82 ARG A CA 1
ATOM 634 C C . ARG A 1 82 ? 22.562 -2.666 -7.086 1 97.44 82 ARG A C 1
ATOM 636 O O . ARG A 1 82 ? 22.844 -2.309 -8.234 1 97.44 82 ARG A O 1
ATOM 643 N N . LYS A 1 83 ? 22.188 -3.857 -6.859 1 97.44 83 LYS A N 1
ATOM 644 C CA . LYS A 1 83 ? 22.125 -4.855 -7.922 1 97.44 83 LYS A CA 1
ATOM 645 C C . LYS A 1 83 ? 20.891 -4.633 -8.805 1 97.44 83 LYS A C 1
ATOM 647 O O . LYS A 1 83 ? 19.875 -4.133 -8.344 1 97.44 83 LYS A O 1
ATOM 652 N N . PRO A 1 84 ? 20.938 -5.059 -10.039 1 98 84 PRO A N 1
ATOM 653 C CA . PRO A 1 84 ? 19.812 -4.902 -10.945 1 98 84 PRO A CA 1
ATOM 654 C C . PRO A 1 84 ? 18.609 -5.746 -10.531 1 98 84 PRO A C 1
ATOM 656 O O . PRO A 1 84 ? 18.75 -6.73 -9.805 1 98 84 PRO A O 1
ATOM 659 N N . ILE A 1 85 ? 17.453 -5.273 -10.906 1 97.88 85 ILE A N 1
ATOM 660 C CA . ILE A 1 85 ? 16.219 -6.035 -10.742 1 97.88 85 ILE A CA 1
ATOM 661 C C . ILE A 1 85 ? 15.539 -6.238 -12.094 1 97.88 85 ILE A C 1
ATOM 663 O O . ILE A 1 85 ? 15.547 -5.34 -12.938 1 97.88 85 ILE A O 1
ATOM 667 N N . TYR A 1 86 ? 15 -7.434 -12.352 1 97.94 86 TYR A N 1
ATOM 668 C CA . TYR A 1 86 ? 14.297 -7.773 -13.586 1 97.94 86 TYR A CA 1
ATOM 669 C C . TYR A 1 86 ? 12.812 -7.98 -13.32 1 97.94 86 TYR A C 1
ATOM 671 O O . TYR A 1 86 ? 12.43 -8.828 -12.516 1 97.94 86 TYR A O 1
ATOM 679 N N . ILE A 1 87 ? 12.008 -7.168 -14.008 1 97.69 87 ILE A N 1
ATOM 680 C CA . ILE A 1 87 ? 10.562 -7.211 -13.812 1 97.69 87 ILE A CA 1
ATOM 681 C C . ILE A 1 87 ? 9.883 -7.664 -15.102 1 97.69 87 ILE A C 1
ATOM 683 O O . ILE A 1 87 ? 10.055 -7.043 -16.156 1 97.69 87 ILE A O 1
ATOM 687 N N . PHE A 1 88 ? 9.195 -8.781 -15.023 1 98.38 88 PHE A N 1
ATOM 688 C CA . PHE A 1 88 ? 8.352 -9.281 -16.109 1 98.38 88 PHE A CA 1
ATOM 689 C C . PHE A 1 88 ? 6.891 -8.93 -15.859 1 98.38 88 PHE A C 1
ATOM 691 O O . PHE A 1 88 ? 6.312 -9.328 -14.844 1 98.38 88 PHE A O 1
ATOM 698 N N . ALA A 1 89 ? 6.312 -8.164 -16.719 1 97.44 89 ALA A N 1
ATOM 699 C CA . ALA A 1 89 ? 4.961 -7.668 -16.469 1 97.44 89 ALA A CA 1
ATOM 700 C C . ALA A 1 89 ? 4.188 -7.516 -17.781 1 97.44 89 ALA A C 1
ATOM 702 O O . ALA A 1 89 ? 4.781 -7.395 -18.859 1 97.44 89 ALA A O 1
ATOM 703 N N . PRO A 1 90 ? 2.805 -7.57 -17.672 1 96.5 90 PRO A N 1
ATOM 704 C CA . PRO A 1 90 ? 1.988 -7.227 -18.844 1 96.5 90 PRO A CA 1
ATOM 705 C C . PRO A 1 90 ? 2.225 -5.797 -19.328 1 96.5 90 PRO A C 1
ATOM 707 O O . PRO A 1 90 ? 2.74 -4.965 -18.578 1 96.5 90 PRO A O 1
ATOM 710 N N . LYS A 1 91 ? 1.836 -5.531 -20.547 1 93.12 91 LYS A N 1
ATOM 711 C CA . LYS A 1 91 ? 2.053 -4.242 -21.188 1 93.12 91 LYS A CA 1
ATOM 712 C C . LYS A 1 91 ? 1.455 -3.105 -20.375 1 93.12 91 LYS A C 1
ATOM 714 O O . LYS A 1 91 ? 2.1 -2.076 -20.156 1 93.12 91 LYS A O 1
ATOM 719 N N . ILE A 1 92 ? 0.312 -3.271 -19.844 1 89.31 92 ILE A N 1
ATOM 720 C CA . ILE A 1 92 ? -0.407 -2.232 -19.125 1 89.31 92 ILE A CA 1
ATOM 721 C C . ILE A 1 92 ? 0.371 -1.853 -17.859 1 89.31 92 ILE A C 1
ATOM 723 O O . ILE A 1 92 ? 0.433 -0.678 -17.484 1 89.31 92 ILE A O 1
ATOM 727 N N . VAL A 1 93 ? 0.916 -2.82 -17.219 1 90.31 93 VAL A N 1
ATOM 728 C CA . VAL A 1 93 ? 1.694 -2.578 -16.016 1 90.31 93 VAL A CA 1
ATOM 729 C C . VAL A 1 93 ? 2.936 -1.757 -16.359 1 90.31 93 VAL A C 1
ATOM 731 O O . VAL A 1 93 ? 3.258 -0.79 -15.664 1 90.31 93 VAL A O 1
ATOM 734 N N . GLU A 1 94 ? 3.574 -2.111 -17.375 1 86.69 94 GLU A N 1
ATOM 735 C CA . GLU A 1 94 ? 4.746 -1.362 -17.828 1 86.69 94 GLU A CA 1
ATOM 736 C C . GLU A 1 94 ? 4.398 0.099 -18.094 1 86.69 94 GLU A C 1
ATOM 738 O O . GLU A 1 94 ? 5.102 1.004 -17.641 1 86.69 94 GLU A O 1
ATOM 743 N N . ASP A 1 95 ? 3.324 0.288 -18.766 1 83.31 95 ASP A N 1
ATOM 744 C CA . ASP A 1 95 ? 2.883 1.634 -19.125 1 83.31 95 ASP A CA 1
ATOM 745 C C . ASP A 1 95 ? 2.547 2.445 -17.875 1 83.31 95 ASP A C 1
ATOM 747 O O . ASP A 1 95 ? 2.896 3.623 -17.781 1 83.31 95 ASP A O 1
ATOM 751 N N . THR A 1 96 ? 1.921 1.78 -17 1 82 96 THR A N 1
ATOM 752 C CA . THR A 1 96 ? 1.512 2.449 -15.766 1 82 96 THR A CA 1
ATOM 753 C C . THR A 1 96 ? 2.729 2.848 -14.938 1 82 96 THR A C 1
ATOM 755 O O . THR A 1 96 ? 2.781 3.955 -14.398 1 82 96 THR A O 1
ATOM 758 N N . LEU A 1 97 ? 3.641 1.981 -14.82 1 83.06 97 LEU A N 1
ATOM 759 C CA . LEU A 1 97 ? 4.863 2.26 -14.07 1 83.06 97 LEU A CA 1
ATOM 760 C C . LEU A 1 97 ? 5.613 3.439 -14.68 1 83.06 97 LEU A C 1
ATOM 762 O O . LEU A 1 97 ? 6.098 4.312 -13.953 1 83.06 97 LEU A O 1
ATOM 766 N N . LYS A 1 98 ? 5.672 3.5 -15.906 1 74.56 98 LYS A N 1
ATOM 767 C CA . LYS A 1 98 ? 6.379 4.57 -16.594 1 74.56 98 LYS A CA 1
ATOM 768 C C . LYS A 1 98 ? 5.652 5.902 -16.438 1 74.56 98 LYS A C 1
ATOM 770 O O . LYS A 1 98 ? 6.289 6.953 -16.328 1 74.56 98 LYS A O 1
ATOM 775 N N . ALA A 1 99 ? 4.34 5.777 -16.359 1 68.88 99 ALA A N 1
ATOM 776 C CA . ALA A 1 99 ? 3.523 6.984 -16.25 1 68.88 99 ALA A CA 1
ATOM 777 C C . ALA A 1 99 ? 3.506 7.508 -14.82 1 68.88 99 ALA A C 1
ATOM 779 O O . ALA A 1 99 ? 3.551 8.719 -14.594 1 68.88 99 ALA A O 1
ATOM 780 N N . ALA A 1 100 ? 3.291 6.688 -13.859 1 64.19 100 ALA A N 1
ATOM 781 C CA . ALA A 1 100 ? 3.061 7.066 -12.469 1 64.19 100 ALA A CA 1
ATOM 782 C C . ALA A 1 100 ? 4.375 7.402 -11.766 1 64.19 100 ALA A C 1
ATOM 784 O O . ALA A 1 100 ? 4.391 8.172 -10.805 1 64.19 100 ALA A O 1
ATOM 785 N N . ALA A 1 101 ? 5.359 6.824 -12.227 1 64.12 101 ALA A N 1
ATOM 786 C CA . ALA A 1 101 ? 6.609 6.996 -11.492 1 64.12 101 ALA A CA 1
ATOM 787 C C . ALA A 1 101 ? 7.719 7.508 -12.406 1 64.12 101 ALA A C 1
ATOM 789 O O . ALA A 1 101 ? 8.812 6.938 -12.453 1 64.12 101 ALA A O 1
ATOM 790 N N . PRO A 1 102 ? 7.375 8.531 -13.102 1 57.38 102 PRO A N 1
ATOM 791 C CA . PRO A 1 102 ? 8.453 8.891 -14.023 1 57.38 102 PRO A CA 1
ATOM 792 C C . PRO A 1 102 ? 9.75 9.258 -13.297 1 57.38 102 PRO A C 1
ATOM 794 O O . PRO A 1 102 ? 10.844 8.961 -13.797 1 57.38 102 PRO A O 1
ATOM 797 N N . HIS A 1 103 ? 9.586 9.805 -12.18 1 59.53 103 HIS A N 1
ATOM 798 C CA . HIS A 1 103 ? 10.773 10.234 -11.453 1 59.53 103 HIS A CA 1
ATOM 799 C C . HIS A 1 103 ? 11.359 9.086 -10.633 1 59.53 103 HIS A C 1
ATOM 801 O O . HIS A 1 103 ? 12.555 9.078 -10.344 1 59.53 103 HIS A O 1
ATOM 807 N N . THR A 1 104 ? 10.484 8.188 -10.352 1 62.44 104 THR A N 1
ATOM 808 C CA . THR A 1 104 ? 10.977 7.105 -9.5 1 62.44 104 THR A CA 1
ATOM 809 C C . THR A 1 104 ? 11.969 6.227 -10.25 1 62.44 104 THR A C 1
ATOM 811 O O . THR A 1 104 ? 13.016 5.859 -9.711 1 62.44 104 THR A O 1
ATOM 814 N N . LEU A 1 105 ? 11.695 5.98 -11.516 1 68.06 105 LEU A N 1
ATOM 815 C CA . LEU A 1 105 ? 12.531 5.051 -12.266 1 68.06 105 LEU A CA 1
ATOM 816 C C . LEU A 1 105 ? 13.82 5.723 -12.711 1 68.06 105 LEU A C 1
ATOM 818 O O . LEU A 1 105 ? 14.828 5.047 -12.953 1 68.06 105 LEU A O 1
ATOM 822 N N . ARG A 1 106 ? 13.914 7.027 -12.797 1 71.12 106 ARG A N 1
ATOM 823 C CA . ARG A 1 106 ? 15.086 7.707 -13.352 1 71.12 106 ARG A CA 1
ATOM 824 C C . ARG A 1 106 ? 16.094 8.055 -12.258 1 71.12 106 ARG A C 1
ATOM 826 O O . ARG A 1 106 ? 17.266 8.258 -12.539 1 71.12 106 ARG A O 1
ATOM 833 N N . GLY A 1 107 ? 15.844 7.906 -11.086 1 81.81 107 GLY A N 1
ATOM 834 C CA . GLY A 1 107 ? 16.75 8.391 -10.055 1 81.81 107 GLY A CA 1
ATOM 835 C C . GLY A 1 107 ? 17.141 7.316 -9.055 1 81.81 107 GLY A C 1
ATOM 836 O O . GLY A 1 107 ? 17.578 7.621 -7.945 1 81.81 107 GLY A O 1
ATOM 837 N N . LEU A 1 108 ? 17.078 6.09 -9.633 1 90.88 108 LEU A N 1
ATOM 838 C CA . LEU A 1 108 ? 17.406 4.992 -8.734 1 90.88 108 LEU A CA 1
ATOM 839 C C . LEU A 1 108 ? 18.891 4.672 -8.781 1 90.88 108 LEU A C 1
ATOM 841 O O . LEU A 1 108 ? 19.547 4.914 -9.789 1 90.88 108 LEU A O 1
ATOM 845 N N . ARG A 1 109 ? 19.438 4.105 -7.688 1 93.81 109 ARG A N 1
ATOM 846 C CA . ARG A 1 109 ? 20.859 3.762 -7.555 1 93.81 109 ARG A CA 1
ATOM 847 C C . ARG A 1 109 ? 21.156 2.4 -8.172 1 93.81 109 ARG A C 1
ATOM 849 O O . ARG A 1 109 ? 22.25 1.872 -8.031 1 93.81 109 ARG A O 1
ATOM 856 N N . TYR A 1 110 ? 20.156 1.783 -8.773 1 96.44 110 TYR A N 1
ATOM 857 C CA . TYR A 1 110 ? 20.297 0.478 -9.414 1 96.44 110 TYR A CA 1
ATOM 858 C C . TYR A 1 110 ? 19.484 0.413 -10.695 1 96.44 110 TYR A C 1
ATOM 860 O O . TYR A 1 110 ? 18.656 1.287 -10.961 1 96.44 110 TYR A O 1
ATOM 868 N N . GLU A 1 111 ? 19.719 -0.604 -11.547 1 96 111 GLU A N 1
ATOM 869 C CA . GLU A 1 111 ? 19.062 -0.747 -12.844 1 96 111 GLU A CA 1
ATOM 870 C C . GLU A 1 111 ? 17.75 -1.54 -12.711 1 96 111 GLU A C 1
ATOM 872 O O . GLU A 1 111 ? 17.719 -2.576 -12.047 1 96 111 GLU A O 1
ATOM 877 N N . VAL A 1 112 ? 16.703 -0.989 -13.305 1 95.56 112 VAL A N 1
ATOM 878 C CA . VAL A 1 112 ? 15.438 -1.697 -13.422 1 95.56 112 VAL A CA 1
ATOM 879 C C . VAL A 1 112 ? 15.234 -2.139 -14.875 1 95.56 112 VAL A C 1
ATOM 881 O O . VAL A 1 112 ? 15.148 -1.305 -15.773 1 95.56 112 VAL A O 1
ATOM 884 N N . HIS A 1 113 ? 15.203 -3.426 -15.086 1 95.81 113 HIS A N 1
ATOM 885 C CA . HIS A 1 113 ? 14.93 -3.986 -16.406 1 95.81 113 HIS A CA 1
ATOM 886 C C . HIS A 1 113 ? 13.484 -4.469 -16.516 1 95.81 113 HIS A C 1
ATOM 888 O O . HIS A 1 113 ? 13.125 -5.492 -15.922 1 95.81 113 HIS A O 1
ATOM 894 N N . LEU A 1 114 ? 12.695 -3.74 -17.25 1 94.69 114 LEU A N 1
ATOM 895 C CA . LEU A 1 114 ? 11.305 -4.102 -17.484 1 94.69 114 LEU A CA 1
ATOM 896 C C . LEU A 1 114 ? 11.156 -4.867 -18.797 1 94.69 114 LEU A C 1
ATOM 898 O O . LEU A 1 114 ? 11.609 -4.41 -19.844 1 94.69 114 LEU A O 1
ATOM 902 N N . ARG A 1 115 ? 10.547 -6.047 -18.641 1 95.75 115 ARG A N 1
ATOM 903 C CA . ARG A 1 115 ? 10.336 -6.898 -19.812 1 95.75 115 ARG A CA 1
ATOM 904 C C . ARG A 1 115 ? 8.867 -7.281 -19.938 1 95.75 115 ARG A C 1
ATOM 906 O O . ARG A 1 115 ? 8.219 -7.633 -18.953 1 95.75 115 ARG A O 1
ATOM 913 N N . ARG A 1 116 ? 8.406 -7.281 -21.172 1 96.38 116 ARG A N 1
ATOM 914 C CA . ARG A 1 116 ? 7.043 -7.719 -21.438 1 96.38 116 ARG A CA 1
ATOM 915 C C . ARG A 1 116 ? 6.934 -9.242 -21.391 1 96.38 116 ARG A C 1
ATOM 917 O O . ARG A 1 116 ? 7.805 -9.953 -21.906 1 96.38 116 ARG A O 1
ATOM 924 N N . ILE A 1 117 ? 5.801 -9.617 -20.734 1 97.5 117 ILE A N 1
ATOM 925 C CA . ILE A 1 117 ? 5.582 -11.055 -20.625 1 97.5 117 ILE A CA 1
ATOM 926 C C . ILE A 1 117 ? 5.039 -11.602 -21.938 1 97.5 117 ILE A C 1
ATOM 928 O O . ILE A 1 117 ? 4.188 -10.969 -22.578 1 97.5 117 ILE A O 1
ATOM 932 N N . SER A 1 118 ? 5.535 -12.719 -22.359 1 95.06 118 SER A N 1
ATOM 933 C CA . SER A 1 118 ? 4.977 -13.578 -23.406 1 95.06 118 SER A CA 1
ATOM 934 C C . SER A 1 118 ? 4.824 -15.008 -22.922 1 95.06 118 SER A C 1
ATOM 936 O O . SER A 1 118 ? 5.469 -15.406 -21.938 1 95.06 118 SER A O 1
ATOM 938 N N . GLU A 1 119 ? 3.928 -15.695 -23.531 1 97.44 119 GLU A N 1
ATOM 939 C CA . GLU A 1 119 ? 3.793 -17.094 -23.156 1 97.44 119 GLU A CA 1
ATOM 940 C C . GLU A 1 119 ? 5.078 -17.875 -23.438 1 97.44 119 GLU A C 1
ATOM 942 O O . GLU A 1 119 ? 5.75 -17.625 -24.438 1 97.44 119 GLU A O 1
ATOM 947 N N . GLY A 1 120 ? 5.344 -18.766 -22.562 1 98.12 120 GLY A N 1
ATOM 948 C CA . GLY A 1 120 ? 6.535 -19.594 -22.734 1 98.12 120 GLY A CA 1
ATOM 949 C C . GLY A 1 120 ? 7.621 -19.281 -21.719 1 98.12 120 GLY A C 1
ATOM 950 O O . GLY A 1 120 ? 7.328 -18.828 -20.609 1 98.12 120 GLY A O 1
ATOM 951 N N . ALA A 1 121 ? 8.852 -19.609 -22.094 1 97.94 121 ALA A N 1
ATOM 952 C CA . ALA A 1 121 ? 9.969 -19.484 -21.156 1 97.94 121 ALA A CA 1
ATOM 953 C C . ALA A 1 121 ? 10.336 -18.016 -20.953 1 97.94 121 ALA A C 1
ATOM 955 O O . ALA A 1 121 ? 10.641 -17.297 -21.906 1 97.94 121 ALA A O 1
ATOM 956 N N . LEU A 1 122 ? 10.281 -17.578 -19.719 1 98 122 LEU A N 1
ATOM 957 C CA . LEU A 1 122 ? 10.719 -16.234 -19.359 1 98 122 LEU A CA 1
ATOM 958 C C . LEU A 1 122 ? 12.172 -16.25 -18.891 1 98 122 LEU A C 1
ATOM 960 O O . LEU A 1 122 ? 12.906 -15.281 -19.109 1 98 122 LEU A O 1
ATOM 964 N N . LEU A 1 123 ? 12.492 -17.25 -18.172 1 96.75 123 LEU A N 1
ATOM 965 C CA . LEU A 1 123 ? 13.844 -17.531 -17.703 1 96.75 123 LEU A CA 1
ATOM 966 C C . LEU A 1 123 ? 14.227 -18.984 -17.984 1 96.75 123 LEU A C 1
ATOM 968 O O . LEU A 1 123 ? 13.422 -19.891 -17.75 1 96.75 123 LEU A O 1
ATOM 972 N N . GLU A 1 124 ? 15.445 -19.188 -18.531 1 95.44 124 GLU A N 1
ATOM 973 C CA . GLU A 1 124 ? 15.969 -20.516 -18.812 1 95.44 124 GLU A CA 1
ATOM 974 C C . GLU A 1 124 ? 17.375 -20.688 -18.25 1 95.44 124 GLU A C 1
ATOM 976 O O . GLU A 1 124 ? 18.359 -20.531 -18.984 1 95.44 124 GLU A O 1
ATOM 981 N N . GLY A 1 125 ? 17.406 -20.844 -16.938 1 89.56 125 GLY A N 1
ATOM 982 C CA . GLY A 1 125 ? 18.703 -21.078 -16.312 1 89.56 125 GLY A CA 1
ATOM 983 C C . GLY A 1 125 ? 18.875 -22.516 -15.852 1 89.56 125 GLY A C 1
ATOM 984 O O . GLY A 1 125 ? 17.922 -23.297 -15.867 1 89.56 125 GLY A O 1
ATOM 985 N N . ARG A 1 126 ? 20.141 -22.828 -15.469 1 88.25 126 ARG A N 1
ATOM 986 C CA . ARG A 1 126 ? 20.469 -24.188 -15.031 1 88.25 126 ARG A CA 1
ATOM 987 C C . ARG A 1 126 ? 19.781 -24.5 -13.703 1 88.25 126 ARG A C 1
ATOM 989 O O . ARG A 1 126 ? 19.25 -25.594 -13.523 1 88.25 126 ARG A O 1
ATOM 996 N N . SER A 1 127 ? 19.688 -23.516 -12.875 1 93.06 127 SER A N 1
ATOM 997 C CA . SER A 1 127 ? 19.188 -23.766 -11.531 1 93.06 127 SER A CA 1
ATOM 998 C C . SER A 1 127 ? 17.781 -23.188 -11.336 1 93.06 127 SER A C 1
ATOM 1000 O O . SER A 1 127 ? 17.141 -23.422 -10.312 1 93.06 127 SER A O 1
ATOM 1002 N N . LEU A 1 128 ? 17.266 -22.438 -12.398 1 95.94 128 LEU A N 1
ATOM 1003 C CA . LEU A 1 128 ? 15.977 -21.766 -12.297 1 95.94 128 LEU A CA 1
ATOM 1004 C C . LEU A 1 128 ? 15.344 -21.609 -13.68 1 95.94 128 LEU A C 1
ATOM 1006 O O . LEU A 1 128 ? 15.977 -21.078 -14.594 1 95.94 128 LEU A O 1
ATOM 1010 N N . ARG A 1 129 ? 14.211 -22.125 -13.797 1 97.69 129 ARG A N 1
ATOM 1011 C CA . ARG A 1 129 ? 13.406 -21.938 -15 1 97.69 129 ARG A CA 1
ATOM 1012 C C . ARG A 1 129 ? 12.023 -21.391 -14.656 1 97.69 129 ARG A C 1
ATOM 1014 O O . ARG A 1 129 ? 11.398 -21.844 -13.703 1 97.69 129 ARG A O 1
ATOM 1021 N N . VAL A 1 130 ? 11.586 -20.344 -15.383 1 98.5 130 VAL A N 1
ATOM 1022 C CA . VAL A 1 130 ? 10.242 -19.781 -15.203 1 98.5 130 VAL A CA 1
ATOM 1023 C C . VAL A 1 130 ? 9.5 -19.797 -16.531 1 98.5 130 VAL A C 1
ATOM 1025 O O . VAL A 1 130 ? 9.992 -19.266 -17.531 1 98.5 130 VAL A O 1
ATOM 1028 N N . VAL A 1 131 ? 8.352 -20.406 -16.531 1 98.69 131 VAL A N 1
ATOM 1029 C CA . VAL A 1 131 ? 7.516 -20.5 -17.719 1 98.69 131 VAL A CA 1
ATOM 1030 C C . VAL A 1 131 ? 6.16 -19.859 -17.469 1 98.69 131 VAL A C 1
ATOM 1032 O O . VAL A 1 131 ? 5.578 -20.031 -16.391 1 98.69 131 VAL A O 1
ATOM 1035 N N . SER A 1 132 ? 5.684 -19.094 -18.422 1 98.75 132 SER A N 1
ATOM 1036 C CA . SER A 1 132 ? 4.379 -18.438 -18.297 1 98.75 132 SER A CA 1
ATOM 1037 C C . SER A 1 132 ? 3.363 -19.078 -19.25 1 98.75 132 SER A C 1
ATOM 1039 O O . SER A 1 132 ? 3.736 -19.641 -20.266 1 98.75 132 SER A O 1
ATOM 1041 N N . THR A 1 133 ? 2.141 -19.062 -18.891 1 98.81 133 THR A N 1
ATOM 1042 C CA . THR A 1 133 ? 1.011 -19.344 -19.766 1 98.81 133 THR A CA 1
ATOM 1043 C C . THR A 1 133 ? -0.143 -18.391 -19.5 1 98.81 133 THR A C 1
ATOM 1045 O O . THR A 1 133 ? -0.157 -17.703 -18.484 1 98.81 133 THR A O 1
ATOM 1048 N N . LYS A 1 134 ? -1.058 -18.359 -20.406 1 98.44 134 LYS A N 1
ATOM 1049 C CA . LYS A 1 134 ? -2.223 -17.5 -20.234 1 98.44 134 LYS A CA 1
ATOM 1050 C C . LYS A 1 134 ? -3.15 -18.047 -19.156 1 98.44 134 LYS A C 1
ATOM 1052 O O . LYS A 1 134 ? -3.416 -19.25 -19.109 1 98.44 134 LYS A O 1
ATOM 1057 N N . ALA A 1 135 ? -3.547 -17.156 -18.25 1 98.75 135 ALA A N 1
ATOM 1058 C CA . ALA A 1 135 ? -4.609 -17.484 -17.297 1 98.75 135 ALA A CA 1
ATOM 1059 C C . ALA A 1 135 ? -5.977 -17.094 -17.844 1 98.75 135 ALA A C 1
ATOM 1061 O O . ALA A 1 135 ? -6.07 -16.344 -18.828 1 98.75 135 ALA A O 1
ATOM 1062 N N . CYS A 1 136 ? -7.062 -17.656 -17.297 1 98.62 136 CYS A N 1
ATOM 1063 C CA . CYS A 1 136 ? -8.43 -17.391 -17.734 1 98.62 136 CYS A CA 1
ATOM 1064 C C . CYS A 1 136 ? -9.094 -16.359 -16.828 1 98.62 136 CYS A C 1
ATOM 1066 O O . CYS A 1 136 ? -9.984 -16.688 -16.047 1 98.62 136 CYS A O 1
ATOM 1068 N N . HIS A 1 137 ? -8.656 -15.156 -16.938 1 98.38 137 HIS A N 1
ATOM 1069 C CA . HIS A 1 137 ? -9.164 -14.016 -16.188 1 98.38 137 HIS A CA 1
ATOM 1070 C C . HIS A 1 137 ? -9.664 -12.922 -17.109 1 98.38 137 HIS A C 1
ATOM 1072 O O . HIS A 1 137 ? -8.953 -11.945 -17.375 1 98.38 137 HIS A O 1
ATOM 1078 N N . HIS A 1 138 ? -10.906 -12.977 -17.5 1 95.94 138 HIS A N 1
ATOM 1079 C CA . HIS A 1 138 ? -11.453 -12.219 -18.609 1 95.94 138 HIS A CA 1
ATOM 1080 C C . HIS A 1 138 ? -11.555 -10.734 -18.266 1 95.94 138 HIS A C 1
ATOM 1082 O O . HIS A 1 138 ? -11.766 -9.906 -19.156 1 95.94 138 HIS A O 1
ATOM 1088 N N . THR A 1 139 ? -11.43 -10.367 -17 1 93.75 139 THR A N 1
ATOM 1089 C CA . THR A 1 139 ? -11.578 -8.969 -16.625 1 93.75 139 THR A CA 1
ATOM 1090 C C . THR A 1 139 ? -10.258 -8.219 -16.812 1 93.75 139 THR A C 1
ATOM 1092 O O . THR A 1 139 ? -10.211 -7 -16.641 1 93.75 139 THR A O 1
ATOM 1095 N N . ALA A 1 140 ? -9.18 -8.945 -17.141 1 94.44 140 ALA A N 1
ATOM 1096 C CA . ALA A 1 140 ? -7.887 -8.336 -17.453 1 94.44 140 ALA A CA 1
ATOM 1097 C C . ALA A 1 140 ? -7.523 -8.547 -18.922 1 94.44 140 ALA A C 1
ATOM 1099 O O . ALA A 1 140 ? -7.797 -9.609 -19.484 1 94.44 140 ALA A O 1
ATOM 1100 N N . GLU A 1 141 ? -6.871 -7.582 -19.531 1 91.75 141 GLU A N 1
ATOM 1101 C CA . GLU A 1 141 ? -6.449 -7.703 -20.922 1 91.75 141 GLU A CA 1
ATOM 1102 C C . GLU A 1 141 ? -5.426 -8.828 -21.094 1 91.75 141 GLU A C 1
ATOM 1104 O O . GLU A 1 141 ? -5.469 -9.57 -22.062 1 91.75 141 GLU A O 1
ATOM 1109 N N . GLU A 1 142 ? -4.523 -8.859 -20.219 1 96.25 142 GLU A N 1
ATOM 1110 C CA . GLU A 1 142 ? -3.518 -9.906 -20.109 1 96.25 142 GLU A CA 1
ATOM 1111 C C . GLU A 1 142 ? -3.453 -10.484 -18.703 1 96.25 142 GLU A C 1
ATOM 1113 O O . GLU A 1 142 ? -3.385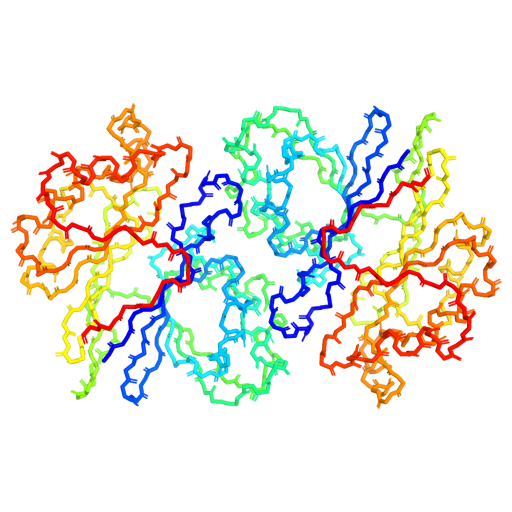 -9.734 -17.719 1 96.25 142 GLU A O 1
ATOM 1118 N N . ALA A 1 143 ? -3.557 -11.797 -18.641 1 98.12 143 ALA A N 1
ATOM 1119 C CA . ALA A 1 143 ? -3.369 -12.492 -17.375 1 98.12 143 ALA A CA 1
ATOM 1120 C C . ALA A 1 143 ? -2.51 -13.742 -17.547 1 98.12 143 ALA A C 1
ATOM 1122 O O . ALA A 1 143 ? -2.66 -14.469 -18.531 1 98.12 143 ALA A O 1
ATOM 1123 N N . TYR A 1 144 ? -1.614 -13.961 -16.578 1 98.81 144 TYR A N 1
ATOM 1124 C CA . TYR A 1 144 ? -0.66 -15.055 -16.766 1 98.81 144 TYR A CA 1
ATOM 1125 C C . TYR A 1 144 ? -0.535 -15.883 -15.492 1 98.81 144 TYR A C 1
ATOM 1127 O O . TYR A 1 144 ? -0.698 -15.367 -14.383 1 98.81 144 TYR A O 1
ATOM 1135 N N . ALA A 1 145 ? -0.263 -17.156 -15.711 1 98.94 145 ALA A N 1
ATOM 1136 C CA . ALA A 1 145 ? 0.218 -18.078 -14.68 1 98.94 145 ALA A CA 1
ATOM 1137 C C . ALA A 1 145 ? 1.702 -18.375 -14.867 1 98.94 145 ALA A C 1
ATOM 1139 O O . ALA A 1 145 ? 2.238 -18.219 -15.969 1 98.94 145 ALA A O 1
ATOM 1140 N N . PHE A 1 146 ? 2.361 -18.766 -13.766 1 98.94 146 PHE A N 1
ATOM 1141 C CA . PHE A 1 146 ? 3.795 -19.016 -13.828 1 98.94 146 PHE A CA 1
ATOM 1142 C C . PHE A 1 146 ? 4.129 -20.375 -13.219 1 98.94 146 PHE A C 1
ATOM 1144 O O . PHE A 1 146 ? 3.564 -20.766 -12.195 1 98.94 146 PHE A O 1
ATOM 1151 N N . LYS A 1 147 ? 4.992 -21.125 -13.883 1 98.75 147 LYS A N 1
ATOM 1152 C CA . LYS A 1 147 ? 5.668 -22.266 -13.289 1 98.75 147 LYS A CA 1
ATOM 1153 C C . LYS A 1 147 ? 7.133 -21.953 -12.992 1 98.75 147 LYS A C 1
ATOM 1155 O O . LYS A 1 147 ? 7.887 -21.578 -13.891 1 98.75 147 LYS A O 1
ATOM 1160 N N . VAL A 1 148 ? 7.438 -21.984 -11.766 1 98.25 148 VAL A N 1
ATOM 1161 C CA . VAL A 1 148 ? 8.812 -21.797 -11.32 1 98.25 148 VAL A CA 1
ATOM 1162 C C . VAL A 1 148 ? 9.445 -23.156 -11.016 1 98.25 148 VAL A C 1
ATOM 1164 O O . VAL A 1 148 ? 8.961 -23.891 -10.141 1 98.25 148 VAL A O 1
ATOM 1167 N N . SER A 1 149 ? 10.508 -23.453 -11.75 1 97.06 149 SER A N 1
ATOM 1168 C CA . SER A 1 149 ? 11.211 -24.719 -11.578 1 97.06 149 SER A CA 1
ATOM 1169 C C . SER A 1 149 ? 12.617 -24.516 -11.031 1 97.06 149 SER A C 1
ATOM 1171 O O . SER A 1 149 ? 13.453 -23.891 -11.695 1 97.06 149 SER A O 1
ATOM 1173 N N . ALA A 1 150 ? 12.852 -24.969 -9.82 1 95.12 150 ALA A N 1
ATOM 1174 C CA . ALA A 1 150 ? 14.172 -25.031 -9.203 1 95.12 150 ALA A CA 1
ATOM 1175 C C . ALA A 1 150 ? 14.43 -26.406 -8.586 1 95.12 150 ALA A C 1
ATOM 1177 O O . ALA A 1 150 ? 14.492 -27.406 -9.305 1 95.12 150 ALA A O 1
ATOM 1178 N N . ASP A 1 151 ? 14.344 -26.531 -7.238 1 91.31 151 ASP A N 1
ATOM 1179 C CA . ASP A 1 151 ? 14.414 -27.844 -6.605 1 91.31 151 ASP A CA 1
ATOM 1180 C C . ASP A 1 151 ? 13.133 -28.641 -6.844 1 91.31 151 ASP A C 1
ATOM 1182 O O . ASP A 1 151 ? 13.172 -29.859 -7.008 1 91.31 151 ASP A O 1
ATOM 1186 N N . ILE A 1 152 ? 12.109 -27.938 -6.859 1 95.81 152 ILE A N 1
ATOM 1187 C CA . ILE A 1 152 ? 10.797 -28.484 -7.164 1 95.81 152 ILE A CA 1
ATOM 1188 C C . ILE A 1 152 ? 10.031 -27.531 -8.078 1 95.81 152 ILE A C 1
ATOM 1190 O O . ILE A 1 152 ? 10.477 -26.422 -8.328 1 95.81 152 ILE A O 1
ATOM 1194 N N . ASP A 1 153 ? 8.906 -28.031 -8.578 1 97.75 153 ASP A N 1
ATOM 1195 C CA . ASP A 1 153 ? 8.047 -27.234 -9.445 1 97.75 153 ASP A CA 1
ATOM 1196 C C . ASP A 1 153 ? 6.895 -26.609 -8.656 1 97.75 153 ASP A C 1
ATOM 1198 O O . ASP A 1 153 ? 6.133 -27.328 -8 1 97.75 153 ASP A O 1
ATOM 1202 N N . ILE A 1 154 ? 6.785 -25.312 -8.703 1 98.69 154 ILE A N 1
ATOM 1203 C CA . ILE A 1 154 ? 5.664 -24.609 -8.094 1 98.69 154 ILE A CA 1
ATOM 1204 C C . ILE A 1 154 ? 4.934 -23.781 -9.148 1 98.69 154 ILE A C 1
ATOM 1206 O O . ILE A 1 154 ? 5.566 -23.094 -9.953 1 98.69 154 ILE A O 1
ATOM 1210 N N . VAL A 1 155 ? 3.629 -23.875 -9.195 1 98.94 155 VAL A N 1
ATOM 1211 C CA . VAL A 1 155 ? 2.818 -23.141 -10.164 1 98.94 155 VAL A CA 1
ATOM 1212 C C . VAL A 1 155 ? 1.942 -22.125 -9.438 1 98.94 155 VAL A C 1
ATOM 1214 O O . VAL A 1 155 ? 1.296 -22.453 -8.438 1 98.94 155 VAL A O 1
ATOM 1217 N N . PHE A 1 156 ? 1.961 -20.906 -9.898 1 98.94 156 PHE A N 1
ATOM 1218 C CA . PHE A 1 156 ? 1.058 -19.844 -9.469 1 98.94 156 PHE A CA 1
ATOM 1219 C C . PHE A 1 156 ? -0.003 -19.562 -10.531 1 98.94 156 PHE A C 1
ATOM 1221 O O . PHE A 1 156 ? 0.322 -19.219 -11.664 1 98.94 156 PHE A O 1
ATOM 1228 N N . THR A 1 157 ? -1.195 -19.609 -10.141 1 98.88 157 THR A N 1
ATOM 1229 C CA . THR A 1 157 ? -2.244 -19.469 -11.141 1 98.88 157 THR A CA 1
ATOM 1230 C C . THR A 1 157 ? -2.498 -18 -11.461 1 98.88 157 THR A C 1
ATOM 1232 O O . THR A 1 157 ? -3.016 -17.672 -12.531 1 98.88 157 THR A O 1
ATOM 1235 N N . GLY A 1 158 ? -2.154 -17.094 -10.492 1 98.69 158 GLY A N 1
ATOM 1236 C CA . GLY A 1 158 ? -2.779 -15.789 -10.578 1 98.69 158 GLY A CA 1
ATOM 1237 C C . GLY A 1 158 ? -4.289 -15.836 -10.438 1 98.69 158 GLY A C 1
ATOM 1238 O O . GLY A 1 158 ? -4.824 -16.719 -9.773 1 98.69 158 GLY A O 1
ATOM 1239 N N . ASP A 1 159 ? -4.906 -14.766 -10.93 1 98.81 159 ASP A N 1
ATOM 1240 C CA . ASP A 1 159 ? -6.363 -14.82 -10.992 1 98.81 159 ASP A CA 1
ATOM 1241 C C . ASP A 1 159 ? -6.832 -15.633 -12.203 1 98.81 159 ASP A C 1
ATOM 1243 O O . ASP A 1 159 ? -6.266 -15.516 -13.289 1 98.81 159 ASP A O 1
ATOM 1247 N N . THR A 1 160 ? -7.82 -16.453 -11.977 1 98.81 160 THR A N 1
ATOM 1248 C CA . THR A 1 160 ? -8.273 -17.328 -13.062 1 98.81 160 THR A CA 1
ATOM 1249 C C . THR A 1 160 ? -9.68 -17.844 -12.789 1 98.81 160 THR A C 1
ATOM 1251 O O . THR A 1 160 ? -10.18 -17.734 -11.672 1 98.81 160 THR A O 1
ATOM 1254 N N . SER A 1 161 ? -10.281 -18.359 -13.836 1 98.38 161 SER A N 1
ATOM 1255 C CA . SER A 1 161 ? -11.57 -19.031 -13.773 1 98.38 161 SER A CA 1
ATOM 1256 C C . SER A 1 161 ? -11.398 -20.547 -13.82 1 98.38 161 SER A C 1
ATOM 1258 O O . SER A 1 161 ? -10.344 -21.047 -14.219 1 98.38 161 SER A O 1
ATOM 1260 N N . PRO A 1 162 ? -12.438 -21.234 -13.297 1 96 162 PRO A N 1
ATOM 1261 C CA . PRO A 1 162 ? -12.336 -22.703 -13.398 1 96 162 PRO A CA 1
ATOM 1262 C C . PRO A 1 162 ? 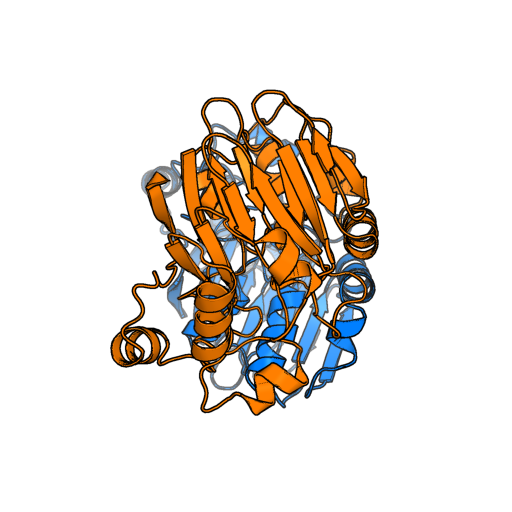-12.273 -23.188 -14.844 1 96 162 PRO A C 1
ATOM 1264 O O . PRO A 1 162 ? -12.742 -22.5 -15.75 1 96 162 PRO A O 1
ATOM 1267 N N . GLY A 1 163 ? -11.711 -24.297 -15.023 1 96.5 163 GLY A N 1
ATOM 1268 C CA . GLY A 1 163 ? -11.664 -24.922 -16.344 1 96.5 163 GLY A CA 1
ATOM 1269 C C . GLY A 1 163 ? -10.641 -24.297 -17.266 1 96.5 163 GLY A C 1
ATOM 1270 O O . GLY A 1 163 ? -10.812 -24.297 -18.484 1 96.5 163 GLY A O 1
ATOM 1271 N N . CYS A 1 164 ? -9.688 -23.703 -16.734 1 98.5 164 CYS A N 1
ATOM 1272 C CA . CYS A 1 164 ? -8.641 -23.094 -17.547 1 98.5 164 CYS A CA 1
ATOM 1273 C C . CYS A 1 164 ? -7.625 -24.125 -18.016 1 98.5 164 CYS A C 1
ATOM 1275 O O . CYS A 1 164 ? -6.676 -24.438 -17.281 1 98.5 164 CYS A O 1
ATOM 1277 N N . GLU A 1 165 ? -7.715 -24.562 -19.25 1 98.62 165 GLU A N 1
ATOM 1278 C CA . GLU A 1 165 ? -6.91 -25.656 -19.766 1 98.62 165 GLU A CA 1
ATOM 1279 C C . GLU A 1 165 ? -5.43 -25.297 -19.781 1 98.62 165 GLU A C 1
ATOM 1281 O O . GLU A 1 165 ? -4.574 -26.156 -19.531 1 98.62 165 GLU A O 1
ATOM 1286 N N . THR A 1 166 ? -5.098 -24.109 -20.125 1 98.75 166 THR A N 1
ATOM 1287 C CA . THR A 1 166 ? -3.705 -23.672 -20.188 1 98.75 166 THR A CA 1
ATOM 1288 C C . THR A 1 166 ? -3.033 -23.812 -18.812 1 98.75 166 THR A C 1
ATOM 1290 O O . THR A 1 166 ? -1.907 -24.297 -18.719 1 98.75 166 THR A O 1
ATOM 1293 N N . ILE A 1 167 ? -3.752 -23.453 -17.781 1 98.75 167 ILE A N 1
ATOM 1294 C CA . ILE A 1 167 ? -3.209 -23.562 -16.438 1 98.75 167 ILE A CA 1
ATOM 1295 C C . ILE A 1 167 ? -3.1 -25.047 -16.031 1 98.75 167 ILE A C 1
ATOM 1297 O O . ILE A 1 167 ? -2.107 -25.453 -15.438 1 98.75 167 ILE A O 1
ATOM 1301 N N . GLU A 1 168 ? -4.121 -25.797 -16.375 1 98.62 168 GLU A N 1
ATOM 1302 C CA . GLU A 1 168 ? -4.098 -27.203 -16.016 1 98.62 168 GLU A CA 1
ATOM 1303 C C . GLU A 1 168 ? -2.932 -27.922 -16.703 1 98.62 168 GLU A C 1
ATOM 1305 O O . GLU A 1 168 ? -2.275 -28.766 -16.078 1 98.62 168 GLU A O 1
ATOM 1310 N N . ARG A 1 169 ? -2.684 -27.562 -17.938 1 98.62 169 ARG A N 1
ATOM 1311 C CA . ARG A 1 169 ? -1.546 -28.141 -18.641 1 98.62 169 ARG A CA 1
ATOM 1312 C C . ARG A 1 169 ? -0.23 -27.75 -17.984 1 98.62 169 ARG A C 1
ATOM 1314 O O . ARG A 1 169 ? 0.66 -28.594 -17.812 1 98.62 169 ARG A O 1
ATOM 1321 N N . LEU A 1 170 ? -0.067 -26.531 -17.625 1 98.62 170 LEU A N 1
ATOM 1322 C CA . LEU A 1 170 ? 1.144 -26.016 -16.984 1 98.62 170 LEU A CA 1
ATOM 1323 C C . LEU A 1 170 ? 1.38 -26.703 -15.641 1 98.62 170 LEU A C 1
ATOM 1325 O O . LEU A 1 170 ? 2.525 -26.938 -15.258 1 98.62 170 LEU A O 1
ATOM 1329 N N . ALA A 1 171 ? 0.307 -27.062 -14.922 1 98.56 171 ALA A N 1
ATOM 1330 C CA . ALA A 1 171 ? 0.376 -27.5 -13.531 1 98.56 171 ALA A CA 1
ATOM 1331 C C . ALA A 1 171 ? 0.418 -29.031 -13.438 1 98.56 171 ALA A C 1
ATOM 1333 O O . ALA A 1 171 ? 0.532 -29.578 -12.344 1 98.56 171 ALA A O 1
ATOM 1334 N N . GLN A 1 172 ? 0.258 -29.641 -14.594 1 98.06 172 GLN A N 1
ATOM 1335 C CA . GLN A 1 172 ? 0.194 -31.094 -14.586 1 98.06 172 GLN A CA 1
ATOM 1336 C C . GLN A 1 172 ? 1.394 -31.688 -13.852 1 98.06 172 GLN A C 1
ATOM 1338 O O . GLN A 1 172 ? 2.539 -31.484 -14.258 1 98.06 172 GLN A O 1
ATOM 1343 N N . GLY A 1 173 ? 1.169 -32.344 -12.758 1 95.44 173 GLY A N 1
ATOM 1344 C CA . GLY A 1 173 ? 2.201 -33.062 -12.016 1 95.44 173 GLY A CA 1
ATOM 1345 C C . GLY A 1 173 ? 3.096 -32.125 -11.211 1 95.44 173 GLY A C 1
ATOM 1346 O O . GLY A 1 173 ? 4.164 -32.531 -10.75 1 95.44 173 GLY A O 1
ATOM 1347 N N . ALA A 1 174 ? 2.777 -30.891 -11.102 1 97 174 ALA A N 1
ATOM 1348 C CA . ALA A 1 174 ? 3.582 -29.953 -10.32 1 97 174 ALA A CA 1
ATOM 1349 C C . ALA A 1 174 ? 3.654 -30.375 -8.859 1 97 174 ALA A C 1
ATOM 1351 O O . ALA A 1 174 ? 2.727 -31.016 -8.344 1 97 174 ALA A O 1
ATOM 1352 N N . ASP A 1 175 ? 4.766 -30.109 -8.172 1 98.38 175 ASP A N 1
ATOM 1353 C CA . ASP A 1 175 ? 4.902 -30.422 -6.75 1 98.38 175 ASP A CA 1
ATOM 1354 C C . ASP A 1 175 ? 3.955 -29.578 -5.906 1 98.38 175 ASP A C 1
ATOM 1356 O O . ASP A 1 175 ? 3.338 -30.078 -4.965 1 98.38 175 ASP A O 1
ATOM 1360 N N . VAL A 1 176 ? 3.883 -28.312 -6.207 1 98.69 176 VAL A N 1
ATOM 1361 C CA . VAL A 1 176 ? 3.049 -27.375 -5.461 1 98.69 176 VAL A CA 1
ATOM 1362 C C . VAL A 1 176 ? 2.197 -26.547 -6.426 1 98.69 176 VAL A C 1
ATOM 1364 O O . VAL A 1 176 ? 2.703 -26.031 -7.426 1 98.69 176 VAL A O 1
ATOM 1367 N N . LEU A 1 177 ? 0.953 -26.484 -6.172 1 98.88 177 LEU A N 1
ATOM 1368 C CA . LEU A 1 177 ? 0.02 -25.609 -6.867 1 98.88 177 LEU A CA 1
ATOM 1369 C C . LEU A 1 177 ? -0.487 -24.516 -5.938 1 98.88 177 LEU A C 1
ATOM 1371 O O . LEU A 1 177 ? -1.136 -24.797 -4.93 1 98.88 177 LEU A O 1
ATOM 1375 N N . VAL A 1 178 ? -0.1 -23.266 -6.195 1 98.94 178 VAL A N 1
ATOM 1376 C CA . VAL A 1 178 ? -0.675 -22.109 -5.527 1 98.94 178 VAL A CA 1
ATOM 1377 C C . VAL A 1 178 ? -1.844 -21.562 -6.348 1 98.94 178 VAL A C 1
ATOM 1379 O O . VAL A 1 178 ? -1.643 -20.984 -7.414 1 98.94 178 VAL A O 1
ATOM 1382 N N . HIS A 1 179 ? -3.012 -21.734 -5.891 1 98.94 179 HIS A N 1
ATOM 1383 C CA . HIS A 1 179 ? -4.219 -21.453 -6.66 1 98.94 179 HIS A CA 1
ATOM 1384 C C . HIS A 1 179 ? -5.086 -20.406 -5.953 1 98.94 179 HIS A C 1
ATOM 1386 O O . HIS A 1 179 ? -5.246 -20.453 -4.73 1 98.94 179 HIS A O 1
ATOM 1392 N N . GLU A 1 180 ? -5.637 -19.5 -6.684 1 98.88 180 GLU A N 1
ATOM 1393 C CA . GLU A 1 180 ? -6.559 -18.547 -6.07 1 98.88 180 GLU A CA 1
ATOM 1394 C C . GLU A 1 180 ? -7.828 -19.25 -5.586 1 98.88 180 GLU A C 1
ATOM 1396 O O . GLU A 1 180 ? -8.258 -20.25 -6.172 1 98.88 180 GLU A O 1
ATOM 1401 N N . ALA A 1 181 ? -8.336 -18.797 -4.531 1 98.81 181 ALA A N 1
ATOM 1402 C CA . ALA A 1 181 ? -9.617 -19.203 -3.953 1 98.81 181 ALA A CA 1
ATOM 1403 C C . ALA A 1 181 ? -10.391 -18 -3.422 1 98.81 181 ALA A C 1
ATOM 1405 O O . ALA A 1 181 ? -10.672 -17.922 -2.225 1 98.81 181 ALA A O 1
ATOM 1406 N N . THR A 1 182 ? -10.852 -17.219 -4.344 1 98.81 182 THR A N 1
ATOM 1407 C CA . THR A 1 182 ? -11.383 -15.891 -4.031 1 98.81 182 THR A CA 1
ATOM 1408 C C . THR A 1 182 ? -12.711 -16 -3.281 1 98.81 182 THR A C 1
ATOM 1410 O O . THR A 1 182 ? -12.938 -15.289 -2.301 1 98.81 182 THR A O 1
ATOM 1413 N N . CYS A 1 183 ? -13.602 -16.953 -3.701 1 98.62 183 CYS A N 1
ATOM 1414 C CA . CYS A 1 183 ? -14.953 -17.062 -3.152 1 98.62 183 CYS A CA 1
ATOM 1415 C C . CYS A 1 183 ? -15.172 -18.438 -2.529 1 98.62 183 CYS A C 1
ATOM 1417 O O . CYS A 1 183 ? -14.422 -19.375 -2.807 1 98.62 183 CYS A O 1
ATOM 1419 N N . ASN A 1 184 ? -16.109 -18.469 -1.625 1 98.38 184 ASN A N 1
ATOM 1420 C CA . ASN A 1 184 ? -16.688 -19.781 -1.338 1 98.38 184 ASN A CA 1
ATOM 1421 C C . ASN A 1 184 ? -17.859 -20.078 -2.273 1 98.38 184 ASN A C 1
ATOM 1423 O O . ASN A 1 184 ? -18.141 -19.312 -3.191 1 98.38 184 ASN A O 1
ATOM 1427 N N . GLU A 1 185 ? -18.531 -21.188 -2.07 1 97.12 185 GLU A N 1
ATOM 1428 C CA . GLU A 1 185 ? -19.547 -21.625 -3.025 1 97.12 185 GLU A CA 1
ATOM 1429 C C . GLU A 1 185 ? -20.797 -20.75 -2.953 1 97.12 185 GLU A C 1
ATOM 1431 O O . GLU A 1 185 ? -21.516 -20.594 -3.943 1 97.12 185 GLU A O 1
ATOM 1436 N N . GLN A 1 186 ? -21.031 -20.141 -1.786 1 97.5 186 GLN A N 1
ATOM 1437 C CA . GLN A 1 186 ? -22.188 -19.266 -1.613 1 97.5 186 GLN A CA 1
ATOM 1438 C C . GLN A 1 186 ? -22.094 -18.047 -2.531 1 97.5 186 GLN A C 1
ATOM 1440 O O . GLN A 1 186 ? -23.109 -17.516 -2.953 1 97.5 186 GLN A O 1
ATOM 1445 N N . TYR A 1 187 ? -20.875 -17.656 -2.865 1 97.81 187 TYR A N 1
ATOM 1446 C CA . TYR A 1 187 ? -20.656 -16.469 -3.684 1 97.81 187 TYR A CA 1
ATOM 1447 C C . TYR A 1 187 ? -20.109 -16.844 -5.055 1 97.81 187 TYR A C 1
ATOM 1449 O O . TYR A 1 187 ? -19.344 -16.078 -5.652 1 97.81 187 TYR A O 1
ATOM 1457 N N . MET A 1 188 ? -20.438 -18 -5.523 1 97.56 188 MET A N 1
ATOM 1458 C CA . MET A 1 188 ? -19.969 -18.516 -6.805 1 97.56 188 MET A CA 1
ATOM 1459 C C . MET A 1 188 ? -20.328 -17.562 -7.938 1 97.56 188 MET A C 1
ATOM 1461 O O . MET A 1 188 ? -19.547 -17.375 -8.867 1 97.56 188 MET A O 1
ATOM 1465 N N . ASP A 1 189 ? -21.516 -16.922 -7.863 1 97.38 189 ASP A N 1
ATOM 1466 C CA . ASP A 1 189 ? -21.969 -16.016 -8.922 1 97.38 189 ASP A CA 1
ATOM 1467 C C . ASP A 1 189 ? -21.016 -14.82 -9.055 1 97.38 189 ASP A C 1
ATOM 1469 O O . ASP A 1 189 ? -20.75 -14.359 -10.164 1 97.38 189 ASP A O 1
ATOM 1473 N N . ILE A 1 190 ? -20.562 -14.352 -7.961 1 95.81 190 ILE A N 1
ATOM 1474 C CA . ILE A 1 190 ? -19.609 -13.242 -7.953 1 95.81 190 ILE A CA 1
ATOM 1475 C C . ILE A 1 190 ? -18.297 -13.68 -8.617 1 95.81 190 ILE A C 1
ATOM 1477 O O . ILE A 1 190 ? -17.75 -12.961 -9.453 1 95.81 190 ILE A O 1
ATOM 1481 N N . CYS A 1 191 ? -17.797 -14.844 -8.297 1 96.94 191 CYS A N 1
ATOM 1482 C CA . CYS A 1 191 ? -16.547 -15.367 -8.852 1 96.94 191 CYS A CA 1
ATOM 1483 C C . CYS A 1 191 ? -16.672 -15.578 -10.352 1 96.94 191 CYS A C 1
ATOM 1485 O O . CYS A 1 191 ? -15.758 -15.242 -11.109 1 96.94 191 CYS A O 1
ATOM 1487 N N . VAL A 1 192 ? -17.781 -16.078 -10.742 1 97 192 VAL A N 1
ATOM 1488 C CA . VAL A 1 192 ? -18 -16.281 -12.172 1 97 192 VAL A CA 1
ATOM 1489 C C . VAL A 1 192 ? -18 -14.93 -12.891 1 97 192 VAL A C 1
ATOM 1491 O O . VAL A 1 192 ? -17.328 -14.758 -13.906 1 97 192 VAL A O 1
ATOM 1494 N N . ARG A 1 193 ? -18.734 -14 -12.352 1 96.25 193 ARG A N 1
ATOM 1495 C CA . ARG A 1 193 ? -18.906 -12.688 -12.953 1 96.25 193 ARG A CA 1
ATOM 1496 C C . ARG A 1 193 ? -17.547 -12 -13.141 1 96.25 193 ARG A C 1
ATOM 1498 O O . ARG A 1 193 ? -17.328 -11.336 -14.156 1 96.25 193 ARG A O 1
ATOM 1505 N N . TYR A 1 194 ? -16.609 -12.281 -12.242 1 96.44 194 TYR A N 1
ATOM 1506 C CA . TYR A 1 194 ? -15.383 -11.492 -12.258 1 96.44 194 TYR A CA 1
ATOM 1507 C C . TYR A 1 194 ? -14.18 -12.359 -12.586 1 96.44 194 TYR A C 1
ATOM 1509 O O . TYR A 1 194 ? -13.031 -11.914 -12.453 1 96.44 194 TYR A O 1
ATOM 1517 N N . GLY A 1 195 ? -14.406 -13.516 -12.984 1 97.94 195 GLY A N 1
ATOM 1518 C CA . GLY A 1 195 ? -13.344 -14.359 -13.492 1 97.94 195 GLY A CA 1
ATOM 1519 C C . GLY A 1 195 ? -12.453 -14.922 -12.406 1 97.94 195 GLY A C 1
ATOM 1520 O O . GLY A 1 195 ? -11.227 -14.828 -12.492 1 97.94 195 GLY A O 1
ATOM 1521 N N . HIS A 1 196 ? -13.109 -15.461 -11.359 1 98.69 196 HIS A N 1
ATOM 1522 C CA . HIS A 1 196 ? -12.383 -16.047 -10.234 1 98.69 196 HIS A CA 1
ATOM 1523 C C . HIS A 1 196 ? -12.875 -17.469 -9.945 1 98.69 196 HIS A C 1
ATOM 1525 O O . HIS A 1 196 ? -13.805 -17.953 -10.586 1 98.69 196 HIS A O 1
ATOM 1531 N N . THR A 1 197 ? -12.219 -18.125 -9.062 1 98.62 197 THR A N 1
ATOM 1532 C CA . THR A 1 197 ? -12.508 -19.5 -8.688 1 98.62 197 THR A CA 1
ATOM 1533 C C . THR A 1 197 ? -12.961 -19.594 -7.238 1 98.62 197 THR A C 1
ATOM 1535 O O . THR A 1 197 ? -12.555 -18.781 -6.402 1 98.62 197 THR A O 1
ATOM 1538 N N . THR A 1 198 ? -13.852 -20.609 -6.953 1 98.75 198 THR A N 1
ATOM 1539 C CA . THR A 1 198 ? -14.203 -20.906 -5.57 1 98.75 198 THR A CA 1
ATOM 1540 C C . THR A 1 198 ? -13.203 -21.875 -4.953 1 98.75 198 THR A C 1
ATOM 1542 O O . THR A 1 198 ? -12.398 -22.484 -5.664 1 98.75 198 THR A O 1
ATOM 1545 N N . THR A 1 199 ? -13.297 -22.031 -3.621 1 98.81 199 THR A N 1
ATOM 1546 C CA . THR A 1 199 ? -12.438 -22.953 -2.891 1 98.81 199 THR A CA 1
ATOM 1547 C C . THR A 1 199 ? -12.562 -24.359 -3.453 1 98.81 199 THR A C 1
ATOM 1549 O O . THR A 1 199 ? -11.555 -25 -3.768 1 98.81 199 THR A O 1
ATOM 1552 N N . LEU A 1 200 ? -13.734 -24.828 -3.658 1 98.75 200 LEU A N 1
ATOM 1553 C CA . LEU A 1 200 ? -13.953 -26.188 -4.102 1 98.75 200 LEU A CA 1
ATOM 1554 C C . LEU A 1 200 ? -13.516 -26.375 -5.555 1 98.75 200 LEU A C 1
ATOM 1556 O O . LEU A 1 200 ? -13.023 -27.438 -5.934 1 98.75 200 LEU A O 1
ATOM 1560 N N . GLN A 1 201 ? -13.688 -25.375 -6.367 1 98.75 201 GLN A N 1
ATOM 1561 C CA . GLN A 1 201 ? -13.219 -25.422 -7.746 1 98.75 201 GLN A CA 1
ATOM 1562 C C . GLN A 1 201 ? -11.703 -25.5 -7.809 1 98.75 201 GLN A C 1
ATOM 1564 O O . GLN A 1 201 ? -11.141 -26.203 -8.641 1 98.75 201 GLN A O 1
ATOM 1569 N N . ALA A 1 202 ? -11.031 -24.734 -6.961 1 98.81 202 ALA A N 1
ATOM 1570 C CA . ALA A 1 202 ? -9.57 -24.812 -6.883 1 98.81 202 ALA A CA 1
ATOM 1571 C C . ALA A 1 202 ? -9.117 -26.219 -6.484 1 98.81 202 ALA A C 1
ATOM 1573 O O . ALA A 1 202 ? -8.164 -26.75 -7.055 1 98.81 202 ALA A O 1
ATOM 1574 N N . ILE A 1 203 ? -9.797 -26.812 -5.508 1 98.69 203 ILE A N 1
ATOM 1575 C CA . ILE A 1 203 ? -9.492 -28.172 -5.055 1 98.69 203 ILE A CA 1
ATOM 1576 C C . ILE A 1 203 ? -9.695 -29.156 -6.199 1 98.69 203 ILE A C 1
ATOM 1578 O O . ILE A 1 203 ? -8.883 -30.062 -6.395 1 98.69 203 ILE A O 1
ATOM 1582 N N . ASP A 1 204 ? -10.734 -28.969 -6.977 1 98.5 204 ASP A N 1
ATOM 1583 C CA . ASP A 1 204 ? -11 -29.828 -8.125 1 98.5 204 ASP A CA 1
ATOM 1584 C C . ASP A 1 204 ? -9.859 -29.766 -9.141 1 98.5 204 ASP A C 1
ATOM 1586 O O . ASP A 1 204 ? -9.461 -30.781 -9.711 1 98.5 204 ASP A O 1
ATOM 1590 N N . VAL A 1 205 ? -9.375 -28.578 -9.375 1 98.62 205 VAL A N 1
ATOM 1591 C CA . VAL A 1 205 ? -8.242 -28.422 -10.281 1 98.62 205 VAL A CA 1
ATOM 1592 C C . VAL A 1 205 ? -7.035 -29.188 -9.75 1 98.62 205 VAL A C 1
ATOM 1594 O O . VAL A 1 205 ? -6.355 -29.875 -10.508 1 98.62 205 VAL A O 1
ATOM 1597 N N . ALA A 1 206 ? -6.758 -29.031 -8.492 1 98.5 206 ALA A N 1
ATOM 1598 C CA . ALA A 1 206 ? -5.621 -29.719 -7.883 1 98.5 206 ALA A CA 1
ATOM 1599 C C . ALA A 1 206 ? -5.738 -31.234 -8.047 1 98.5 206 ALA A C 1
ATOM 1601 O O . ALA A 1 206 ? -4.754 -31.906 -8.344 1 98.5 206 ALA A O 1
ATOM 1602 N N . ARG A 1 207 ? -6.957 -31.766 -7.859 1 97.56 207 ARG A N 1
ATOM 1603 C CA . ARG A 1 207 ? -7.207 -33.188 -8.047 1 97.56 207 ARG A CA 1
ATOM 1604 C C . ARG A 1 207 ? -6.906 -33.625 -9.477 1 97.56 207 ARG A C 1
ATOM 1606 O O . ARG A 1 207 ? -6.277 -34.656 -9.703 1 97.56 207 ARG A O 1
ATOM 1613 N N . ARG A 1 208 ? -7.363 -32.844 -10.414 1 97.62 208 ARG A N 1
ATOM 1614 C CA . ARG A 1 208 ? -7.223 -33.156 -11.828 1 97.62 208 ARG A CA 1
ATOM 1615 C C . ARG A 1 208 ? -5.762 -33.125 -12.258 1 97.62 208 ARG A C 1
ATOM 1617 O O . ARG A 1 208 ? -5.32 -33.969 -13.039 1 97.62 208 ARG A O 1
ATOM 1624 N N . VAL A 1 209 ? -5 -32.156 -11.766 1 97.81 209 VAL A N 1
ATOM 1625 C CA . VAL A 1 209 ? -3.633 -31.984 -12.25 1 97.81 209 VAL A CA 1
ATOM 1626 C C . VAL A 1 209 ? -2.686 -32.875 -11.445 1 97.81 209 VAL A C 1
ATOM 1628 O O . VAL A 1 209 ? -1.544 -33.094 -11.859 1 97.81 209 VAL A O 1
ATOM 1631 N N . GLY A 1 210 ? -3.1 -33.375 -10.297 1 97.25 210 GLY A N 1
ATOM 1632 C CA . GLY A 1 210 ? -2.316 -34.281 -9.5 1 97.25 210 GLY A CA 1
ATOM 1633 C C . GLY A 1 210 ? -1.154 -33.625 -8.781 1 97.25 210 GLY A C 1
ATOM 1634 O O . GLY A 1 210 ? -0.061 -34.188 -8.711 1 97.25 210 GLY A O 1
ATOM 1635 N N . SER A 1 211 ? -1.295 -32.375 -8.32 1 95.75 211 SER A N 1
ATOM 1636 C CA . SER A 1 211 ? -0.251 -31.703 -7.551 1 95.75 211 SER A CA 1
ATOM 1637 C C . SER A 1 211 ? -0.086 -32.344 -6.176 1 95.75 211 SER A C 1
ATOM 1639 O O . SER A 1 211 ? -1.06 -32.812 -5.586 1 95.75 211 SER A O 1
ATOM 1641 N N . ASN A 1 212 ? 1.119 -32.375 -5.684 1 96.06 212 ASN A N 1
ATOM 1642 C CA . ASN A 1 212 ? 1.388 -32.938 -4.367 1 96.06 212 ASN A CA 1
ATOM 1643 C C . ASN A 1 212 ? 0.834 -32.062 -3.25 1 96.06 212 ASN A C 1
ATOM 1645 O O . ASN A 1 212 ? 0.325 -32.562 -2.25 1 96.06 212 ASN A O 1
ATOM 1649 N N . THR A 1 213 ? 0.959 -30.797 -3.344 1 97.94 213 THR A N 1
ATOM 1650 C CA . THR A 1 213 ? 0.517 -29.812 -2.359 1 97.94 213 THR A CA 1
ATOM 1651 C C . THR A 1 213 ? -0.303 -28.719 -3.023 1 97.94 213 THR A C 1
ATOM 1653 O O . THR A 1 213 ? 0.077 -28.203 -4.078 1 97.94 213 THR A O 1
ATOM 1656 N N . LEU A 1 214 ? -1.458 -28.422 -2.465 1 98.75 214 LEU A N 1
ATOM 1657 C CA . LEU A 1 214 ? -2.271 -27.281 -2.875 1 98.75 214 LEU A CA 1
ATOM 1658 C C . LEU A 1 214 ? -2.244 -26.188 -1.818 1 98.75 214 LEU A C 1
ATOM 1660 O O . LEU A 1 214 ? -2.486 -26.453 -0.639 1 98.75 214 LEU A O 1
ATOM 1664 N N . ILE A 1 215 ? -1.89 -25 -2.223 1 98.94 215 ILE A N 1
ATOM 1665 C CA . ILE A 1 215 ? -1.961 -23.812 -1.374 1 98.94 215 ILE A CA 1
ATOM 1666 C C . ILE A 1 215 ? -2.998 -22.844 -1.931 1 98.94 215 ILE A C 1
ATOM 1668 O O . ILE A 1 215 ? -2.9 -22.422 -3.084 1 98.94 215 ILE A O 1
ATOM 1672 N N . LEU A 1 216 ? -3.988 -22.531 -1.096 1 98.94 216 LEU A N 1
ATOM 1673 C CA . LEU A 1 216 ? -5.043 -21.594 -1.486 1 98.94 216 LEU A CA 1
ATOM 1674 C C . LEU A 1 216 ? -4.688 -20.172 -1.084 1 98.94 216 LEU A C 1
ATOM 1676 O O . LEU A 1 216 ? -4.32 -19.922 0.066 1 98.94 216 LEU A O 1
ATOM 1680 N N . THR A 1 217 ? -4.781 -19.234 -2.086 1 98.88 217 THR A N 1
ATOM 1681 C CA . THR A 1 217 ? -4.48 -17.828 -1.834 1 98.88 217 THR A CA 1
ATOM 1682 C C . THR A 1 217 ? -5.516 -16.922 -2.502 1 98.88 217 THR A C 1
ATOM 1684 O O . THR A 1 217 ? -6.559 -17.406 -2.959 1 98.88 217 THR A O 1
ATOM 1687 N N . HIS A 1 218 ? -5.27 -15.57 -2.463 1 98.88 218 HIS A N 1
ATOM 1688 C CA . HIS A 1 218 ? -6.18 -14.586 -3.041 1 98.88 218 HIS A CA 1
ATOM 1689 C C . HIS A 1 218 ? -7.59 -14.742 -2.479 1 98.88 218 HIS A C 1
ATOM 1691 O O . HIS A 1 218 ? -8.555 -14.836 -3.236 1 98.88 218 HIS A O 1
ATOM 1697 N N . ILE A 1 219 ? -7.691 -14.875 -1.204 1 98.88 219 ILE A N 1
ATOM 1698 C CA . ILE A 1 219 ? -8.922 -15.156 -0.465 1 98.88 219 ILE A CA 1
ATOM 1699 C C . ILE A 1 219 ? -9.602 -13.844 -0.086 1 98.88 219 ILE A C 1
ATOM 1701 O O . ILE A 1 219 ? -8.961 -12.93 0.436 1 98.88 219 ILE A O 1
ATOM 1705 N N . ASP A 1 220 ? -10.844 -13.742 -0.379 1 98.69 220 ASP A N 1
ATOM 1706 C CA . ASP A 1 220 ? -11.633 -12.578 0.024 1 98.69 220 ASP A CA 1
ATOM 1707 C C . ASP A 1 220 ? -12.336 -12.828 1.354 1 98.69 220 ASP A C 1
ATOM 1709 O O . ASP A 1 220 ? -13.188 -13.719 1.456 1 98.69 220 ASP A O 1
ATOM 1713 N N . GLU A 1 221 ? -12.094 -12.039 2.322 1 98 221 GLU A N 1
ATOM 1714 C CA . GLU A 1 221 ? -12.609 -12.281 3.668 1 98 221 GLU A CA 1
ATOM 1715 C C . GLU A 1 221 ? -14.125 -12.094 3.725 1 98 221 GLU A C 1
ATOM 1717 O O . GLU A 1 221 ? -14.781 -12.617 4.625 1 98 221 GLU A O 1
ATOM 1722 N N . LYS A 1 222 ? -14.672 -11.352 2.822 1 97.69 222 LYS A N 1
ATOM 1723 C CA . LYS A 1 222 ? -16.125 -11.18 2.748 1 97.69 222 LYS A CA 1
ATOM 1724 C C . LYS A 1 222 ? -16.766 -12.297 1.939 1 97.69 222 LYS A C 1
ATOM 1726 O O . LYS A 1 222 ? -17.766 -12.875 2.361 1 97.69 222 LYS A O 1
ATOM 1731 N N . PHE A 1 223 ? -16.156 -12.711 0.842 1 98.19 223 PHE A N 1
ATOM 1732 C CA . PHE A 1 223 ? -16.797 -13.625 -0.095 1 98.19 223 PHE A CA 1
ATOM 1733 C C . PHE A 1 223 ? -16.312 -15.047 0.12 1 98.19 223 PHE A C 1
ATOM 1735 O O . PHE A 1 223 ? -16.844 -15.992 -0.466 1 98.19 223 PHE A O 1
ATOM 1742 N N . ASN A 1 224 ? -15.312 -15.234 0.935 1 98.62 224 ASN A N 1
ATOM 1743 C CA . ASN A 1 224 ? -14.82 -16.562 1.268 1 98.62 224 ASN A CA 1
ATOM 1744 C C . ASN A 1 224 ? -14.5 -16.688 2.754 1 98.62 224 ASN A C 1
ATOM 1746 O O . ASN A 1 224 ? -13.414 -17.141 3.125 1 98.62 224 ASN A O 1
ATOM 1750 N N . PRO A 1 225 ? -15.414 -16.312 3.6 1 97.56 225 PRO A N 1
ATOM 1751 C CA . PRO A 1 225 ? -15.148 -16.375 5.039 1 97.56 225 PRO A CA 1
ATOM 1752 C C . PRO A 1 225 ? -15.039 -17.797 5.562 1 97.56 225 PRO A C 1
ATOM 1754 O O . PRO A 1 225 ? -14.586 -18.016 6.688 1 97.56 225 PRO A O 1
ATOM 1757 N N . THR A 1 226 ? -15.422 -18.812 4.742 1 98.31 226 THR A N 1
ATOM 1758 C CA . THR A 1 226 ? -15.523 -20.172 5.234 1 98.31 226 THR A CA 1
ATOM 1759 C C . THR A 1 226 ? -14.461 -21.062 4.594 1 98.31 226 THR A C 1
ATOM 1761 O O . THR A 1 226 ? -14.633 -22.281 4.5 1 98.31 226 THR A O 1
ATOM 1764 N N . VAL A 1 227 ? -13.398 -20.5 4.105 1 98.69 227 VAL A N 1
ATOM 1765 C CA . VAL A 1 227 ? -12.375 -21.234 3.354 1 98.69 227 VAL A CA 1
ATOM 1766 C C . VAL A 1 227 ? -11.875 -22.422 4.176 1 98.69 227 VAL A C 1
ATOM 1768 O O . VAL A 1 227 ? -11.703 -23.516 3.648 1 98.69 227 VAL A O 1
ATOM 1771 N N . TYR A 1 228 ? -11.68 -22.281 5.441 1 98.44 228 TYR A N 1
ATOM 1772 C CA . TYR A 1 228 ? -11.172 -23.344 6.289 1 98.44 228 TYR A CA 1
ATOM 1773 C C . TYR A 1 228 ? -12.195 -24.484 6.414 1 98.44 228 TYR A C 1
ATOM 1775 O O . TYR A 1 228 ? -11.828 -25.656 6.383 1 98.44 228 TYR A O 1
ATOM 1783 N N . LEU A 1 229 ? -13.383 -24.062 6.602 1 98.31 229 LEU A N 1
ATOM 1784 C CA . LEU A 1 229 ? -14.453 -25.047 6.715 1 98.31 229 LEU A CA 1
ATOM 1785 C C . LEU A 1 229 ? -14.594 -25.844 5.422 1 98.31 229 LEU A C 1
ATOM 1787 O O . LEU A 1 229 ? -14.812 -27.047 5.449 1 98.31 229 LEU A O 1
ATOM 1791 N N . GLU A 1 230 ? -14.5 -25.094 4.301 1 98.06 230 GLU A N 1
ATOM 1792 C CA . GLU A 1 230 ? -14.609 -25.766 3.004 1 98.06 230 GLU A CA 1
ATOM 1793 C C . GLU A 1 230 ? -13.484 -26.781 2.809 1 98.06 230 GLU A C 1
ATOM 1795 O O . GLU A 1 230 ? -13.719 -27.891 2.314 1 98.06 230 GLU A O 1
ATOM 1800 N N . VAL A 1 231 ? -12.273 -26.406 3.143 1 98.38 231 VAL A N 1
ATOM 1801 C CA . VAL A 1 231 ? -11.133 -27.312 3.031 1 98.38 231 VAL A CA 1
ATOM 1802 C C . VAL A 1 231 ? -11.352 -28.531 3.926 1 98.38 231 VAL A C 1
ATOM 1804 O O . VAL A 1 231 ? -11.203 -29.672 3.482 1 98.38 231 VAL A O 1
ATOM 1807 N N . LYS A 1 232 ? -11.727 -28.328 5.141 1 98.06 232 LYS A N 1
ATOM 1808 C CA . LYS A 1 232 ? -11.984 -29.406 6.082 1 98.06 232 LYS A CA 1
ATOM 1809 C C . LYS A 1 232 ? -13.039 -30.375 5.539 1 98.06 232 LYS A C 1
ATOM 1811 O O . LYS A 1 232 ? -12.828 -31.594 5.508 1 98.06 232 LYS A O 1
ATOM 1816 N N . ASN A 1 233 ? -14.141 -29.812 5.074 1 97.75 233 ASN A N 1
ATOM 1817 C CA . ASN A 1 233 ? -15.273 -30.609 4.633 1 97.75 233 ASN A CA 1
ATOM 1818 C C . ASN A 1 233 ? -14.961 -31.359 3.342 1 97.75 233 ASN A C 1
ATOM 1820 O O . ASN A 1 233 ? -15.547 -32.406 3.076 1 97.75 233 ASN A O 1
ATOM 1824 N N . SER A 1 234 ? -14.133 -30.766 2.549 1 97.5 234 SER A N 1
ATOM 1825 C CA . SER A 1 234 ? -13.766 -31.406 1.288 1 97.5 234 SER A CA 1
ATOM 1826 C C . SER A 1 234 ? -12.938 -32.656 1.527 1 97.5 234 SER A C 1
ATOM 1828 O O . SER A 1 234 ? -12.852 -33.531 0.654 1 97.5 234 SER A O 1
ATOM 1830 N N . GLY A 1 235 ? -12.195 -32.75 2.648 1 97.31 235 GLY A N 1
ATOM 1831 C CA . GLY A 1 235 ? -11.281 -33.844 2.949 1 97.31 235 GLY A CA 1
ATOM 1832 C C . GLY A 1 235 ? -9.961 -33.719 2.217 1 97.31 235 GLY A C 1
ATOM 1833 O O . GLY A 1 235 ? -9.094 -34.594 2.361 1 97.31 235 GLY A O 1
ATOM 1834 N N . TYR A 1 236 ? -9.844 -32.781 1.33 1 97.5 236 TYR A N 1
ATOM 1835 C CA . TYR A 1 236 ? -8.602 -32.562 0.603 1 97.5 236 TYR A CA 1
ATOM 1836 C C . TYR A 1 236 ? -7.59 -31.812 1.456 1 97.5 236 TYR A C 1
ATOM 1838 O O . TYR A 1 236 ? -7.93 -30.812 2.096 1 97.5 236 TYR A O 1
ATOM 1846 N N . PRO A 1 237 ? -6.352 -32.25 1.495 1 96.69 237 PRO A N 1
ATOM 1847 C CA . PRO A 1 237 ? -5.359 -31.625 2.379 1 96.69 237 PRO A CA 1
ATOM 1848 C C . PRO A 1 237 ? -4.754 -30.359 1.791 1 96.69 237 PRO A C 1
ATOM 1850 O O . PRO A 1 237 ? -3.535 -30.266 1.611 1 96.69 237 PRO A O 1
ATOM 1853 N N . ALA A 1 238 ? -5.504 -29.391 1.558 1 98.56 238 ALA A N 1
ATOM 1854 C CA . ALA A 1 238 ? -5.043 -28.094 1.06 1 98.56 238 ALA A CA 1
ATOM 1855 C C . ALA A 1 238 ? -4.531 -27.219 2.199 1 98.56 238 ALA A C 1
ATOM 1857 O O . ALA A 1 238 ? -5.031 -27.297 3.322 1 98.56 238 ALA A O 1
ATOM 1858 N N . ILE A 1 239 ? -3.535 -26.422 1.944 1 98.81 239 ILE A N 1
ATOM 1859 C CA . ILE A 1 239 ? -3.059 -25.391 2.867 1 98.81 239 ILE A CA 1
ATOM 1860 C C . ILE A 1 239 ? -3.74 -24.062 2.553 1 98.81 239 ILE A C 1
ATOM 1862 O O . ILE A 1 239 ? -3.758 -23.625 1.401 1 98.81 239 ILE A O 1
ATOM 1866 N N . VAL A 1 240 ? -4.34 -23.469 3.52 1 98.88 240 VAL A N 1
ATOM 1867 C CA . VAL A 1 240 ? -4.875 -22.109 3.373 1 98.88 240 VAL A CA 1
ATOM 1868 C C . VAL A 1 240 ? -3.787 -21.094 3.699 1 98.88 240 VAL A C 1
ATOM 1870 O O . VAL A 1 240 ? -3.301 -21.031 4.832 1 98.88 240 VAL A O 1
ATOM 1873 N N . ALA A 1 241 ? -3.443 -20.297 2.717 1 98.88 241 ALA A N 1
ATOM 1874 C CA . ALA A 1 241 ? -2.393 -19.312 2.914 1 98.88 241 ALA A CA 1
ATOM 1875 C C . ALA A 1 241 ? -2.824 -18.25 3.918 1 98.88 241 ALA A C 1
ATOM 1877 O O . ALA A 1 241 ? -3.98 -17.812 3.914 1 98.88 241 ALA A O 1
ATOM 1878 N N . GLU A 1 242 ? -1.97 -17.891 4.742 1 98.62 242 GLU A N 1
ATOM 1879 C CA . GLU A 1 242 ? -2.094 -16.75 5.645 1 98.62 242 GLU A CA 1
ATOM 1880 C C . GLU A 1 242 ? -0.938 -15.773 5.457 1 98.62 242 GLU A C 1
ATOM 1882 O O . GLU A 1 242 ? 0.162 -16.172 5.066 1 98.62 242 GLU A O 1
ATOM 1887 N N . ASP A 1 243 ? -1.214 -14.57 5.676 1 98.56 243 ASP A N 1
ATOM 1888 C CA . ASP A 1 243 ? -0.156 -13.57 5.578 1 98.56 243 ASP A CA 1
ATOM 1889 C C . ASP A 1 243 ? 1.025 -13.93 6.477 1 98.56 243 ASP A C 1
ATOM 1891 O O . ASP A 1 243 ? 0.837 -14.352 7.621 1 98.56 243 ASP A O 1
ATOM 1895 N N . ASN A 1 244 ? 2.254 -13.805 5.898 1 98.19 244 ASN A N 1
ATOM 1896 C CA . ASN A 1 244 ? 3.541 -14.023 6.547 1 98.19 244 ASN A CA 1
ATOM 1897 C C . ASN A 1 244 ? 3.805 -15.508 6.781 1 98.19 244 ASN A C 1
ATOM 1899 O O . ASN A 1 244 ? 4.738 -15.867 7.504 1 98.19 244 ASN A O 1
ATOM 1903 N N . MET A 1 245 ? 3.002 -16.375 6.234 1 98.5 245 MET A N 1
ATOM 1904 C CA . MET A 1 245 ? 3.229 -17.812 6.277 1 98.5 245 MET A CA 1
ATOM 1905 C C . MET A 1 245 ? 4.477 -18.188 5.488 1 98.5 245 MET A C 1
ATOM 1907 O O . MET A 1 245 ? 4.688 -17.703 4.379 1 98.5 245 MET A O 1
ATOM 1911 N N . VAL A 1 246 ? 5.344 -19.016 6.141 1 98.44 246 VAL A N 1
ATOM 1912 C CA . VAL A 1 246 ? 6.539 -19.531 5.484 1 98.44 246 VAL A CA 1
ATOM 1913 C C . VAL A 1 246 ? 6.422 -21.047 5.328 1 98.44 246 VAL A C 1
ATOM 1915 O O . VAL A 1 246 ? 6.184 -21.766 6.305 1 98.44 246 VAL A O 1
ATOM 1918 N N . ILE A 1 247 ? 6.594 -21.5 4.098 1 98.12 247 ILE A N 1
ATOM 1919 C CA . ILE A 1 247 ? 6.488 -22.922 3.789 1 98.12 247 ILE A CA 1
ATOM 1920 C C . ILE A 1 247 ? 7.805 -23.422 3.197 1 98.12 247 ILE A C 1
ATOM 1922 O O . ILE A 1 247 ? 8.281 -22.891 2.193 1 98.12 247 ILE A O 1
ATOM 1926 N N . LYS A 1 248 ? 8.352 -24.438 3.84 1 96.44 248 LYS A N 1
ATOM 1927 C CA . LYS A 1 248 ? 9.5 -25.125 3.246 1 96.44 248 LYS A CA 1
ATOM 1928 C C . LYS A 1 248 ? 9.055 -26.094 2.158 1 96.44 248 LYS A C 1
ATOM 1930 O O . LYS A 1 248 ? 8.203 -26.953 2.396 1 96.44 248 LYS A O 1
ATOM 1935 N N . LEU A 1 249 ? 9.594 -25.938 0.971 1 94.5 249 LEU A N 1
ATOM 1936 C CA . LEU A 1 249 ? 9.211 -26.766 -0.169 1 94.5 249 LEU A CA 1
ATOM 1937 C C . LEU A 1 249 ? 10.297 -27.781 -0.489 1 94.5 249 LEU A C 1
ATOM 1939 O O . LEU A 1 249 ? 11.492 -27.469 -0.462 1 94.5 249 LEU A O 1
ATOM 1943 N N . MET B 1 1 ? -13.992 16 18.812 1 95.19 1 MET B N 1
ATOM 1944 C CA . MET B 1 1 ? -13.156 15.781 17.625 1 95.19 1 MET B CA 1
ATOM 1945 C C . MET B 1 1 ? -12.023 14.812 17.938 1 95.19 1 MET B C 1
ATOM 1947 O O . MET B 1 1 ? -11.43 14.867 19.016 1 95.19 1 MET B O 1
ATOM 1951 N N . TYR B 1 2 ? -11.797 13.781 17.062 1 97.62 2 TYR B N 1
ATOM 1952 C CA . TYR B 1 2 ? -10.719 12.82 17.25 1 97.62 2 TYR B CA 1
ATOM 1953 C C . TYR B 1 2 ? -9.734 12.867 16.094 1 97.62 2 TYR B C 1
ATOM 1955 O O . TYR B 1 2 ? -10.133 13.047 14.938 1 97.62 2 TYR B O 1
ATOM 1963 N N . LEU B 1 3 ? -8.477 12.727 16.453 1 98.62 3 LEU B N 1
ATOM 1964 C CA . LEU B 1 3 ? -7.422 12.477 15.477 1 98.62 3 LEU B CA 1
ATOM 1965 C C . LEU B 1 3 ? -6.934 11.039 15.562 1 98.62 3 LEU B C 1
ATOM 1967 O O . LEU B 1 3 ? -6.562 10.562 16.641 1 98.62 3 LEU B O 1
ATOM 1971 N N . THR B 1 4 ? -7.004 10.336 14.469 1 98.81 4 THR B N 1
ATOM 1972 C CA . THR B 1 4 ? -6.43 9 14.367 1 98.81 4 THR B CA 1
ATOM 1973 C C . THR B 1 4 ? -5.246 8.992 13.406 1 98.81 4 THR B C 1
ATOM 1975 O O . THR B 1 4 ? -5.379 9.383 12.242 1 98.81 4 THR B O 1
ATOM 1978 N N . ILE B 1 5 ? -4.113 8.547 13.953 1 98.88 5 ILE B N 1
ATOM 1979 C CA . ILE B 1 5 ? -2.922 8.398 13.125 1 98.88 5 ILE B CA 1
ATOM 1980 C C . ILE B 1 5 ? -2.945 7.035 12.43 1 98.88 5 ILE B C 1
ATOM 1982 O O . ILE B 1 5 ? -2.643 6.012 13.047 1 98.88 5 ILE B O 1
ATOM 1986 N N . LEU B 1 6 ? -3.24 7.07 11.133 1 98.75 6 LEU B N 1
ATOM 1987 C CA . LEU B 1 6 ? -3.244 5.809 10.398 1 98.75 6 LEU B CA 1
ATOM 1988 C C . LEU B 1 6 ? -1.825 5.395 10.023 1 98.75 6 LEU B C 1
ATOM 1990 O O . LEU B 1 6 ? -1.507 4.203 10.016 1 98.75 6 LEU B O 1
ATOM 1994 N N . GLY B 1 7 ? -1.062 6.316 9.68 1 98.75 7 GLY B N 1
ATOM 1995 C CA . GLY B 1 7 ? 0.348 6.137 9.383 1 98.75 7 GLY B CA 1
ATOM 1996 C C . GLY B 1 7 ? 1.206 7.309 9.812 1 98.75 7 GLY B C 1
ATOM 1997 O O . GLY B 1 7 ? 0.882 8.461 9.523 1 98.75 7 GLY B O 1
ATOM 1998 N N . SER B 1 8 ? 2.301 7.035 10.516 1 98.81 8 SER B N 1
ATOM 1999 C CA . SER B 1 8 ? 3.135 8.078 11.102 1 98.81 8 SER B CA 1
ATOM 2000 C C . SER B 1 8 ? 4.527 8.086 10.484 1 98.81 8 SER B C 1
ATOM 2002 O O . SER B 1 8 ? 5.418 8.797 10.953 1 98.81 8 SER B O 1
ATOM 2004 N N . GLY B 1 9 ? 4.711 7.27 9.438 1 98.69 9 GLY B N 1
ATOM 2005 C CA . GLY B 1 9 ? 6.055 7.09 8.906 1 98.69 9 GLY B CA 1
ATOM 2006 C C . GLY B 1 9 ? 6.34 7.957 7.695 1 98.69 9 GLY B C 1
ATOM 2007 O O . GLY B 1 9 ? 5.418 8.352 6.98 1 98.69 9 GLY B O 1
ATOM 2008 N N . ALA B 1 10 ? 7.602 8.195 7.523 1 98.19 10 ALA B N 1
ATOM 2009 C CA . ALA B 1 10 ? 8.086 8.906 6.344 1 98.19 10 ALA B CA 1
ATOM 2010 C C . ALA B 1 10 ? 8.203 7.969 5.145 1 98.19 10 ALA B C 1
ATOM 2012 O O . ALA B 1 10 ? 8.125 6.746 5.297 1 98.19 10 ALA B O 1
ATOM 2013 N N . GLY B 1 11 ? 8.328 8.555 3.928 1 95.19 11 GLY B N 1
ATOM 2014 C CA . GLY B 1 11 ? 8.398 7.812 2.68 1 95.19 11 GLY B CA 1
ATOM 2015 C C . GLY B 1 11 ? 9.617 6.906 2.59 1 95.19 11 GLY B C 1
ATOM 2016 O O . GLY B 1 11 ? 9.586 5.887 1.897 1 95.19 11 GLY B O 1
ATOM 2017 N N . GLY B 1 12 ? 10.648 7.18 3.375 1 94.38 12 GLY B N 1
ATOM 2018 C CA . GLY B 1 12 ? 11.867 6.379 3.33 1 94.38 12 GLY B CA 1
ATOM 2019 C C . GLY B 1 12 ? 12.031 5.477 4.539 1 94.38 12 GLY B C 1
ATOM 2020 O O . GLY B 1 12 ? 13.039 4.777 4.664 1 94.38 12 GLY B O 1
ATOM 2021 N N . SER B 1 13 ? 11.07 5.504 5.414 1 97.75 13 SER B N 1
ATOM 2022 C CA . SER B 1 13 ? 11.172 4.707 6.629 1 97.75 13 SER B CA 1
ATOM 2023 C C . SER B 1 13 ? 11.141 3.215 6.316 1 97.75 13 SER B C 1
ATOM 2025 O O . SER B 1 13 ? 10.25 2.746 5.602 1 97.75 13 SER B O 1
ATOM 2027 N N . PRO B 1 14 ? 12.117 2.461 6.832 1 97.81 14 PRO B N 1
ATOM 2028 C CA . PRO B 1 14 ? 12.125 1.022 6.551 1 97.81 14 PRO B CA 1
ATOM 2029 C C . PRO B 1 14 ? 11.102 0.253 7.391 1 97.81 14 PRO B C 1
ATOM 2031 O O . PRO B 1 14 ? 10.781 0.664 8.508 1 97.81 14 PRO B O 1
ATOM 2034 N N . GLY B 1 15 ? 10.625 -0.836 6.785 1 97.12 15 GLY B N 1
ATOM 2035 C CA . GLY B 1 15 ? 9.812 -1.777 7.539 1 97.12 15 GLY B CA 1
ATOM 2036 C C . GLY B 1 15 ? 8.383 -1.316 7.719 1 97.12 15 GLY B C 1
ATOM 2037 O O . GLY B 1 15 ? 7.941 -0.365 7.07 1 97.12 15 GLY B O 1
ATOM 2038 N N . SER B 1 16 ? 7.668 -2.041 8.555 1 96.25 16 SER B N 1
ATOM 2039 C CA . SER B 1 16 ? 6.23 -1.829 8.695 1 96.25 16 SER B CA 1
ATOM 2040 C C . SER B 1 16 ? 5.887 -1.218 10.047 1 96.25 16 SER B C 1
ATOM 2042 O O . SER B 1 16 ? 4.715 -1.15 10.422 1 96.25 16 SER B O 1
ATOM 2044 N N . LYS B 1 17 ? 6.914 -0.821 10.812 1 97.12 17 LYS B N 1
ATOM 2045 C CA . LYS B 1 17 ? 6.625 -0.237 12.117 1 97.12 17 LYS B CA 1
ATOM 2046 C C . LYS B 1 17 ? 5.75 1.007 11.984 1 97.12 17 LYS B C 1
ATOM 2048 O O . LYS B 1 17 ? 4.816 1.202 12.766 1 97.12 17 LYS B O 1
ATOM 2053 N N . ARG B 1 18 ? 6.055 1.806 11.047 1 98.25 18 ARG B N 1
ATOM 2054 C CA . ARG B 1 18 ? 5.281 2.996 10.719 1 98.25 18 ARG B CA 1
ATOM 2055 C C . ARG B 1 18 ? 4.855 2.98 9.25 1 98.25 18 ARG B C 1
ATOM 2057 O O . ARG B 1 18 ? 5.695 2.855 8.359 1 98.25 18 ARG B O 1
ATOM 2064 N N . TRP B 1 19 ? 3.564 3.104 9.062 1 98.44 19 TRP B N 1
ATOM 2065 C CA . TRP B 1 19 ? 3.051 3.146 7.695 1 98.44 19 TRP B CA 1
ATOM 2066 C C . TRP B 1 19 ? 3.146 4.555 7.121 1 98.44 19 TRP B C 1
ATOM 2068 O O . TRP B 1 19 ? 3.537 5.492 7.82 1 98.44 19 TRP B O 1
ATOM 2078 N N . ARG B 1 20 ? 2.885 4.668 5.871 1 98.31 20 ARG B N 1
ATOM 2079 C CA . ARG B 1 20 ? 2.969 5.945 5.168 1 98.31 20 ARG B CA 1
ATOM 2080 C C . ARG B 1 20 ? 1.892 6.91 5.656 1 98.31 20 ARG B C 1
ATOM 2082 O O . ARG B 1 20 ? 0.908 6.492 6.27 1 98.31 20 ARG B O 1
ATOM 2089 N N . ALA B 1 21 ? 2.104 8.094 5.363 1 98.62 21 ALA B N 1
ATOM 2090 C CA . ALA B 1 21 ? 1.362 9.203 5.957 1 98.62 21 ALA B CA 1
ATOM 2091 C C . ALA B 1 21 ? -0.128 9.086 5.652 1 98.62 21 ALA B C 1
ATOM 2093 O O . ALA B 1 21 ? -0.525 8.984 4.492 1 98.62 21 ALA B O 1
ATOM 2094 N N . ALA B 1 22 ? -0.91 9.109 6.66 1 98.88 22 ALA B N 1
ATOM 2095 C CA . ALA B 1 22 ? -2.367 9.195 6.621 1 98.88 22 ALA B CA 1
ATOM 2096 C C . ALA B 1 22 ? -2.93 9.586 7.988 1 98.88 22 ALA B C 1
ATOM 2098 O O . ALA B 1 22 ? -2.625 8.945 8.992 1 98.88 22 ALA B O 1
ATOM 2099 N N . ASN B 1 23 ? -3.742 10.656 8.062 1 98.88 23 ASN B N 1
ATOM 2100 C CA . ASN B 1 23 ? -4.34 11.164 9.297 1 98.88 23 ASN B CA 1
ATOM 2101 C C . ASN B 1 23 ? -5.852 11.328 9.156 1 98.88 23 ASN B C 1
ATOM 2103 O O . ASN B 1 23 ? -6.324 12 8.234 1 98.88 23 ASN B O 1
ATOM 2107 N N . LEU B 1 24 ? -6.551 10.727 10.07 1 98.81 24 LEU B N 1
ATOM 2108 C CA . LEU B 1 24 ? -8.008 10.734 10.062 1 98.81 24 LEU B CA 1
ATOM 2109 C C . LEU B 1 24 ? -8.555 11.656 11.141 1 98.81 24 LEU B C 1
ATOM 2111 O O . LEU B 1 24 ? -8.18 11.539 12.312 1 98.81 24 LEU B O 1
ATOM 2115 N N . ILE B 1 25 ? -9.383 12.633 10.758 1 98.5 25 ILE B N 1
ATOM 2116 C CA . ILE B 1 25 ? -10.094 13.5 11.695 1 98.5 25 ILE B CA 1
ATOM 2117 C C . ILE B 1 25 ? -11.578 13.148 11.695 1 98.5 25 ILE B C 1
ATOM 2119 O O . ILE B 1 25 ? -12.211 13.102 10.641 1 98.5 25 ILE B O 1
ATOM 2123 N N . THR B 1 26 ? -12.062 12.859 12.805 1 97.44 26 THR B N 1
ATOM 2124 C CA . THR B 1 26 ? -13.492 12.625 12.961 1 97.44 26 THR B CA 1
ATOM 2125 C C . THR B 1 26 ? -14.133 13.719 13.812 1 97.44 26 THR B C 1
ATOM 2127 O O . THR B 1 26 ? -13.695 13.969 14.938 1 97.44 26 THR B O 1
ATOM 2130 N N . THR B 1 27 ? -15.047 14.414 13.242 1 95.44 27 THR B N 1
ATOM 2131 C CA . THR B 1 27 ? -15.875 15.367 13.969 1 95.44 27 THR B CA 1
ATOM 2132 C C . THR B 1 27 ? -17.281 14.812 14.18 1 95.44 27 THR B C 1
ATOM 2134 O O . THR B 1 27 ? -17.531 13.633 13.945 1 95.44 27 THR B O 1
ATOM 2137 N N . ASP B 1 28 ? -18.219 15.609 14.695 1 90.38 28 ASP B N 1
ATOM 2138 C CA . ASP B 1 28 ? -19.578 15.141 14.953 1 90.38 28 ASP B CA 1
ATOM 2139 C C . ASP B 1 28 ? -20.281 14.773 13.656 1 90.38 28 ASP B C 1
ATOM 2141 O O . ASP B 1 28 ? -21.062 13.82 13.617 1 90.38 28 ASP B O 1
ATOM 2145 N N . ASP B 1 29 ? -19.906 15.43 12.578 1 92.44 29 ASP B N 1
ATOM 2146 C CA . ASP B 1 29 ? -20.734 15.25 11.383 1 92.44 29 ASP B CA 1
ATOM 2147 C C . ASP B 1 29 ? -19.859 14.969 10.156 1 92.44 29 ASP B C 1
ATOM 2149 O O . ASP B 1 29 ? -20.375 14.773 9.055 1 92.44 29 ASP B O 1
ATOM 2153 N N . THR B 1 30 ? -18.531 15.023 10.336 1 96.69 30 THR B N 1
ATOM 2154 C CA . THR B 1 30 ? -17.688 14.93 9.156 1 96.69 30 THR B CA 1
ATOM 2155 C C . THR B 1 30 ? -16.469 14.062 9.438 1 96.69 30 THR B C 1
ATOM 2157 O O . THR B 1 30 ? -15.953 14.031 10.555 1 96.69 30 THR B O 1
ATOM 2160 N N . ILE B 1 31 ? -16.047 13.328 8.461 1 98.19 31 ILE B N 1
ATOM 2161 C CA . ILE B 1 31 ? -14.805 12.547 8.508 1 98.19 31 ILE B CA 1
ATOM 2162 C C . ILE B 1 31 ? -13.867 13.008 7.398 1 98.19 31 ILE B C 1
ATOM 2164 O O . ILE B 1 31 ? -14.234 13.023 6.223 1 98.19 31 ILE B O 1
ATOM 2168 N N . LEU B 1 32 ? -12.633 13.438 7.797 1 98.12 32 LEU B N 1
ATOM 2169 C CA . LEU B 1 32 ? -11.656 13.93 6.832 1 98.12 32 LEU B CA 1
ATOM 2170 C C . LEU B 1 32 ? -10.352 13.141 6.938 1 98.12 32 LEU B C 1
ATOM 2172 O O . LEU B 1 32 ? -9.969 12.695 8.023 1 98.12 32 LEU B O 1
ATOM 2176 N N . LEU B 1 33 ? -9.781 13.023 5.816 1 98.88 33 LEU B N 1
ATOM 2177 C CA . LEU B 1 33 ? -8.484 12.359 5.715 1 98.88 33 LEU B CA 1
ATOM 2178 C C . LEU B 1 33 ? -7.426 13.305 5.16 1 98.88 33 LEU B C 1
ATOM 2180 O O . LEU B 1 33 ? -7.648 13.961 4.141 1 98.88 33 LEU B O 1
ATOM 2184 N N . VAL B 1 34 ? -6.328 13.469 5.891 1 98.88 34 VAL B N 1
ATOM 2185 C CA . VAL B 1 34 ? -5.172 14.203 5.375 1 98.88 34 VAL B CA 1
ATOM 2186 C C . VAL B 1 34 ? -4.102 13.211 4.918 1 98.88 34 VAL B C 1
ATOM 2188 O O . VAL B 1 34 ? -3.514 12.5 5.734 1 98.88 34 VAL B O 1
ATOM 2191 N N . ASP B 1 35 ? -3.834 13.164 3.619 1 98.81 35 ASP B N 1
ATOM 2192 C CA . ASP B 1 35 ? -2.936 12.25 2.928 1 98.81 35 ASP B CA 1
ATOM 2193 C C . ASP B 1 35 ? -3.451 10.812 3.008 1 98.81 35 ASP B C 1
ATOM 2195 O O . ASP B 1 35 ? -4.297 10.5 3.846 1 98.81 35 ASP B O 1
ATOM 2199 N N . CYS B 1 36 ? -3.01 10.047 2.113 1 98 36 CYS B N 1
ATOM 2200 C CA . CYS B 1 36 ? -3.363 8.641 1.998 1 98 36 CYS B CA 1
ATOM 2201 C C . CYS B 1 36 ? -2.23 7.844 1.358 1 98 36 CYS B C 1
ATOM 2203 O O . CYS B 1 36 ? -2.242 7.602 0.151 1 98 36 CYS B O 1
ATOM 2205 N N . GLY B 1 37 ? -1.267 7.473 2.213 1 96.31 37 GLY B N 1
ATOM 2206 C CA . GLY B 1 37 ? -0.208 6.598 1.738 1 96.31 37 GLY B CA 1
ATOM 2207 C C . GLY B 1 37 ? -0.655 5.156 1.577 1 96.31 37 GLY B C 1
ATOM 2208 O O . GLY B 1 37 ? -1.795 4.812 1.899 1 96.31 37 GLY B O 1
ATOM 2209 N N . VAL B 1 38 ? 0.175 4.34 1.117 1 94.06 38 VAL B N 1
ATOM 2210 C CA . VAL B 1 38 ? -0.156 2.947 0.823 1 94.06 38 VAL B CA 1
ATOM 2211 C C . VAL B 1 38 ? -0.646 2.254 2.092 1 94.06 38 VAL B C 1
ATOM 2213 O O . VAL B 1 38 ? -0.027 2.373 3.152 1 94.06 38 VAL B O 1
ATOM 2216 N N . GLY B 1 39 ? -1.769 1.541 1.896 1 95.12 39 GLY B N 1
ATOM 2217 C CA . GLY B 1 39 ? -2.314 0.768 3 1 95.12 39 GLY B CA 1
ATOM 2218 C C . GLY B 1 39 ? -3.373 1.518 3.789 1 95.12 39 GLY B C 1
ATOM 2219 O O . GLY B 1 39 ? -4.012 0.95 4.68 1 95.12 39 GLY B O 1
ATOM 2220 N N . CYS B 1 40 ? -3.604 2.793 3.459 1 97.62 40 CYS B N 1
ATOM 2221 C CA . CYS B 1 40 ? -4.578 3.57 4.215 1 97.62 40 CYS B CA 1
ATOM 2222 C C . CYS B 1 40 ? -5.953 2.912 4.172 1 97.62 40 CYS B C 1
ATOM 2224 O O . CYS B 1 40 ? -6.691 2.943 5.156 1 97.62 40 CYS B O 1
ATOM 2226 N N . HIS B 1 41 ? -6.32 2.256 3.008 1 97.75 41 HIS B N 1
ATOM 2227 C CA . HIS B 1 41 ? -7.625 1.619 2.867 1 97.75 41 HIS B CA 1
ATOM 2228 C C . HIS B 1 41 ? -7.797 0.486 3.873 1 97.75 41 HIS B C 1
ATOM 2230 O O . HIS B 1 41 ? -8.898 0.258 4.375 1 97.75 41 HIS 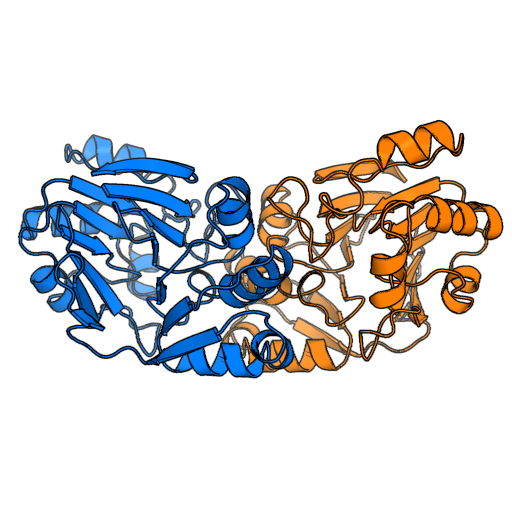B O 1
ATOM 2236 N N . TYR B 1 42 ? -6.688 -0.249 4.191 1 98.19 42 TYR B N 1
ATOM 2237 C CA . TYR B 1 42 ? -6.75 -1.332 5.168 1 98.19 42 TYR B CA 1
ATOM 2238 C C . TYR B 1 42 ? -7.211 -0.817 6.523 1 98.19 42 TYR B C 1
ATOM 2240 O O . TYR B 1 42 ? -8.148 -1.361 7.117 1 98.19 42 TYR B O 1
ATOM 2248 N N . ARG B 1 43 ? -6.598 0.256 6.938 1 98.19 43 ARG B N 1
ATOM 2249 C CA . ARG B 1 43 ? -6.828 0.768 8.281 1 98.19 43 ARG B CA 1
ATOM 2250 C C . ARG B 1 43 ? -8.188 1.448 8.383 1 98.19 43 ARG B C 1
ATOM 2252 O O . ARG B 1 43 ? -8.859 1.369 9.414 1 98.19 43 ARG B O 1
ATOM 2259 N N . LEU B 1 44 ? -8.594 2.123 7.309 1 98.75 44 LEU B N 1
ATOM 2260 C CA . LEU B 1 44 ? -9.938 2.697 7.273 1 98.75 44 LEU B CA 1
ATOM 2261 C C . LEU B 1 44 ? -11 1.603 7.316 1 98.75 44 LEU B C 1
ATOM 2263 O O . LEU B 1 44 ? -11.984 1.719 8.039 1 98.75 44 LEU B O 1
ATOM 2267 N N . SER B 1 45 ? -10.789 0.565 6.547 1 98.62 45 SER B N 1
ATOM 2268 C CA . SER B 1 45 ? -11.727 -0.555 6.5 1 98.62 45 SER B CA 1
ATOM 2269 C C . SER B 1 45 ? -11.82 -1.25 7.855 1 98.62 45 SER B C 1
ATOM 2271 O O . SER B 1 45 ? -12.922 -1.56 8.32 1 98.62 45 SER B O 1
ATOM 2273 N N . ASP B 1 46 ? -10.711 -1.479 8.516 1 98.25 46 ASP B N 1
ATOM 2274 C CA . ASP B 1 46 ? -10.68 -2.113 9.828 1 98.25 46 ASP B CA 1
ATOM 2275 C C . ASP B 1 46 ? -11.531 -1.342 10.836 1 98.25 46 ASP B C 1
ATOM 2277 O O . ASP B 1 46 ? -12.055 -1.923 11.789 1 98.25 46 ASP B O 1
ATOM 2281 N N . ARG B 1 47 ? -11.672 -0.049 10.586 1 97.69 47 ARG B N 1
ATOM 2282 C CA . ARG B 1 47 ? -12.367 0.824 11.531 1 97.69 47 ARG B CA 1
ATOM 2283 C C . ARG B 1 47 ? -13.82 1.04 11.102 1 97.69 47 ARG B C 1
ATOM 2285 O O . ARG B 1 47 ? -14.562 1.761 11.773 1 97.69 47 ARG B O 1
ATOM 2292 N N . GLY B 1 48 ? -14.195 0.456 9.984 1 97.44 48 GLY B N 1
ATOM 2293 C CA . GLY B 1 48 ? -15.539 0.66 9.453 1 97.44 48 GLY B CA 1
ATOM 2294 C C . GLY B 1 48 ? -15.766 2.064 8.93 1 97.44 48 GLY B C 1
ATOM 2295 O O . GLY B 1 48 ? -16.906 2.539 8.883 1 97.44 48 GLY B O 1
ATOM 2296 N N . LEU B 1 49 ? -14.672 2.785 8.555 1 98.25 49 LEU B N 1
ATOM 2297 C CA . LEU B 1 49 ? -14.805 4.195 8.203 1 98.25 49 LEU B CA 1
ATOM 2298 C C . LEU B 1 49 ? -14.445 4.43 6.738 1 98.25 49 LEU B C 1
ATOM 2300 O O . LEU B 1 49 ? -14.523 5.559 6.246 1 98.25 49 LEU B O 1
ATOM 2304 N N . LEU B 1 50 ? -14.102 3.375 6.02 1 98.62 50 LEU B N 1
ATOM 2305 C CA . LEU B 1 50 ? -13.656 3.496 4.637 1 98.62 50 LEU B CA 1
ATOM 2306 C C . LEU B 1 50 ? -14.742 4.121 3.77 1 98.62 50 LEU B C 1
ATOM 2308 O O . LEU B 1 50 ? -14.461 4.973 2.926 1 98.62 50 LEU B O 1
ATOM 2312 N N . THR B 1 51 ? -16.016 3.758 4.012 1 98.5 51 THR B N 1
ATOM 2313 C CA . THR B 1 51 ? -17.109 4.234 3.176 1 98.5 51 THR B CA 1
ATOM 2314 C C . THR B 1 51 ? -17.672 5.547 3.715 1 98.5 51 THR B C 1
ATOM 2316 O O . THR B 1 51 ? -18.594 6.117 3.137 1 98.5 51 THR B O 1
ATOM 2319 N N . GLU B 1 52 ? -17.062 6.035 4.828 1 98.44 52 GLU B N 1
ATOM 2320 C CA . GLU B 1 52 ? -17.672 7.148 5.539 1 98.44 52 GLU B CA 1
ATOM 2321 C C . GLU B 1 52 ? -16.891 8.438 5.352 1 98.44 52 GLU B C 1
ATOM 2323 O O . GLU B 1 52 ? -17.359 9.523 5.688 1 98.44 52 GLU B O 1
ATOM 2328 N N . VAL B 1 53 ? -15.688 8.367 4.75 1 98.81 53 VAL B N 1
ATOM 2329 C CA . VAL B 1 53 ? -14.828 9.539 4.574 1 98.81 53 VAL B CA 1
ATOM 2330 C C . VAL B 1 53 ? -15.508 10.547 3.65 1 98.81 53 VAL B C 1
ATOM 2332 O O . VAL B 1 53 ? -15.945 10.195 2.551 1 98.81 53 VAL B O 1
ATOM 2335 N N . ASP B 1 54 ? -15.594 11.805 4.09 1 98.56 54 ASP B N 1
ATOM 2336 C CA . ASP B 1 54 ? -16.266 12.844 3.312 1 98.56 54 ASP B CA 1
ATOM 2337 C C . ASP B 1 54 ? -15.258 13.602 2.443 1 98.56 54 ASP B C 1
ATOM 2339 O O . ASP B 1 54 ? -15.547 13.906 1.284 1 98.56 54 ASP B O 1
ATOM 2343 N N . TYR B 1 55 ? -14.125 13.945 3.029 1 98.56 55 TYR B N 1
ATOM 2344 C CA . TYR B 1 55 ? -13.125 14.789 2.379 1 98.56 55 TYR B CA 1
ATOM 2345 C C . TYR B 1 55 ? -11.734 14.18 2.502 1 98.56 55 TYR B C 1
ATOM 2347 O O . TYR B 1 55 ? -11.383 13.617 3.541 1 98.56 55 TYR B O 1
ATOM 2355 N N . VAL B 1 56 ? -10.969 14.273 1.462 1 98.81 56 VAL B N 1
ATOM 2356 C CA . VAL B 1 56 ? -9.555 13.914 1.466 1 98.81 56 VAL B CA 1
ATOM 2357 C C . VAL B 1 56 ? -8.711 15.117 1.029 1 98.81 56 VAL B C 1
ATOM 2359 O O . VAL B 1 56 ? -9.016 15.766 0.024 1 98.81 56 VAL B O 1
ATOM 2362 N N . PHE B 1 57 ? -7.727 15.453 1.804 1 98.81 57 PHE B N 1
ATOM 2363 C CA . PHE B 1 57 ? -6.773 16.5 1.473 1 98.81 57 PHE B CA 1
ATOM 2364 C C . PHE B 1 57 ? -5.371 15.93 1.304 1 98.81 57 PHE B C 1
ATOM 2366 O O . PHE B 1 57 ? -4.801 15.375 2.25 1 98.81 57 PHE B O 1
ATOM 2373 N N . ILE B 1 58 ? -4.801 16.031 0.128 1 98.62 58 ILE B N 1
ATOM 2374 C CA . ILE B 1 58 ? -3.457 15.539 -0.149 1 98.62 58 ILE B CA 1
ATOM 2375 C C . ILE B 1 58 ? -2.463 16.688 -0.103 1 98.62 58 ILE B C 1
ATOM 2377 O O . ILE B 1 58 ? -2.6 17.672 -0.848 1 98.62 58 ILE B O 1
ATOM 2381 N N . THR B 1 59 ? -1.475 16.562 0.703 1 98.69 59 THR B N 1
ATOM 2382 C CA . THR B 1 59 ? -0.549 17.656 0.934 1 98.69 59 THR B CA 1
ATOM 2383 C C . THR B 1 59 ? 0.328 17.906 -0.292 1 98.69 59 THR B C 1
ATOM 2385 O O . THR B 1 59 ? 0.575 19.047 -0.675 1 98.69 59 THR B O 1
ATOM 2388 N N . HIS B 1 60 ? 0.869 16.828 -0.852 1 97.06 60 HIS B N 1
ATOM 2389 C CA . HIS B 1 60 ? 1.723 16.953 -2.027 1 97.06 60 HIS B CA 1
ATOM 2390 C C . HIS B 1 60 ? 1.837 15.625 -2.771 1 97.06 60 HIS B C 1
ATOM 2392 O O . HIS B 1 60 ? 1.235 14.625 -2.365 1 97.06 60 HIS B O 1
ATOM 2398 N N . SER B 1 61 ? 2.605 15.609 -3.852 1 94 61 SER B N 1
ATOM 2399 C CA . SER B 1 61 ? 2.482 14.547 -4.848 1 94 61 SER B CA 1
ATOM 2400 C C . SER B 1 61 ? 3.477 13.422 -4.578 1 94 61 SER B C 1
ATOM 2402 O O . SER B 1 61 ? 3.605 12.492 -5.383 1 94 61 SER B O 1
ATOM 2404 N N . HIS B 1 62 ? 4.211 13.484 -3.467 1 93.88 62 HIS B N 1
ATOM 2405 C CA . HIS B 1 62 ? 5.066 12.336 -3.18 1 93.88 62 HIS B CA 1
ATOM 2406 C C . HIS B 1 62 ? 4.242 11.086 -2.891 1 93.88 62 HIS B C 1
ATOM 2408 O O . HIS B 1 62 ? 3.186 11.172 -2.258 1 93.88 62 HIS B O 1
ATOM 2414 N N . MET B 1 63 ? 4.746 9.938 -3.242 1 91.56 63 MET B N 1
ATOM 2415 C CA . MET B 1 63 ? 4.012 8.68 -3.246 1 91.56 63 MET B CA 1
ATOM 2416 C C . MET B 1 63 ? 3.547 8.312 -1.839 1 91.56 63 MET B C 1
ATOM 2418 O O . MET B 1 63 ? 2.445 7.793 -1.659 1 91.56 63 MET B O 1
ATOM 2422 N N . ASP B 1 64 ? 4.406 8.617 -0.895 1 95.12 64 ASP B N 1
ATOM 2423 C CA . ASP B 1 64 ? 4.09 8.195 0.467 1 95.12 64 ASP B CA 1
ATOM 2424 C C . ASP B 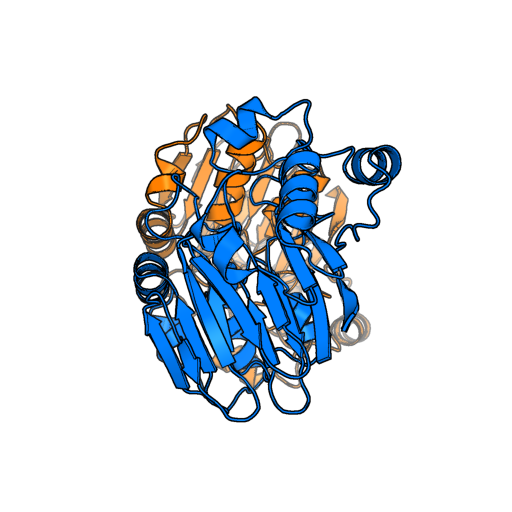1 64 ? 2.926 9.008 1.034 1 95.12 64 ASP B C 1
ATOM 2426 O O . ASP B 1 64 ? 2.396 8.68 2.1 1 95.12 64 ASP B O 1
ATOM 2430 N N . HIS B 1 65 ? 2.422 9.961 0.302 1 96.94 65 HIS B N 1
ATOM 2431 C CA . HIS B 1 65 ? 1.322 10.789 0.787 1 96.94 65 HIS B CA 1
ATOM 2432 C C . HIS B 1 65 ? 0.042 10.516 0.005 1 96.94 65 HIS B C 1
ATOM 2434 O O . HIS B 1 65 ? -1.047 10.906 0.434 1 96.94 65 HIS B O 1
ATOM 2440 N N . PHE B 1 66 ? 0.137 9.805 -1.188 1 94.06 66 PHE B N 1
ATOM 2441 C CA . PHE B 1 66 ? -1.119 9.734 -1.926 1 94.06 66 PHE B CA 1
ATOM 2442 C C . PHE B 1 66 ? -1.248 8.398 -2.648 1 94.06 66 PHE B C 1
ATOM 2444 O O . PHE B 1 66 ? -2.32 8.07 -3.158 1 94.06 66 PHE B O 1
ATOM 2451 N N . LEU B 1 67 ? -0.282 7.57 -2.701 1 91.94 67 LEU B N 1
ATOM 2452 C CA . LEU B 1 67 ? -0.278 6.398 -3.57 1 91.94 67 LEU B CA 1
ATOM 2453 C C . LEU B 1 67 ? -1.312 5.375 -3.111 1 91.94 67 LEU B C 1
ATOM 2455 O O . LEU B 1 67 ? -1.657 4.457 -3.857 1 91.94 67 LEU B O 1
ATOM 2459 N N . GLY B 1 68 ? -1.811 5.473 -1.944 1 93.81 68 GLY B N 1
ATOM 2460 C CA . GLY B 1 68 ? -2.857 4.594 -1.452 1 93.81 68 GLY B CA 1
ATOM 2461 C C . GLY B 1 68 ? -4.246 5 -1.913 1 93.81 68 GLY B C 1
ATOM 2462 O O . GLY B 1 68 ? -5.203 4.238 -1.757 1 93.81 68 GLY B O 1
ATOM 2463 N N . LEU B 1 69 ? -4.387 6.137 -2.537 1 94.12 69 LEU B N 1
ATOM 2464 C CA . LEU B 1 69 ? -5.684 6.727 -2.844 1 94.12 69 LEU B CA 1
ATOM 2465 C C . LEU B 1 69 ? -6.449 5.867 -3.842 1 94.12 69 LEU B C 1
ATOM 2467 O O . LEU B 1 69 ? -7.637 5.594 -3.648 1 94.12 69 LEU B O 1
ATOM 2471 N N . PRO B 1 70 ? -5.824 5.344 -4.949 1 91.69 70 PRO B N 1
ATOM 2472 C CA . PRO B 1 70 ? -6.574 4.516 -5.895 1 91.69 70 PRO B CA 1
ATOM 2473 C C . PRO B 1 70 ? -7.191 3.281 -5.242 1 91.69 70 PRO B C 1
ATOM 2475 O O . PRO B 1 70 ? -8.367 2.975 -5.473 1 91.69 70 PRO B O 1
ATOM 2478 N N . GLU B 1 71 ? -6.438 2.637 -4.457 1 92.69 71 GLU B N 1
ATOM 2479 C CA . GLU B 1 71 ? -6.945 1.452 -3.771 1 92.69 71 GLU B CA 1
ATOM 2480 C C . GLU B 1 71 ? -8.055 1.814 -2.795 1 92.69 71 GLU B C 1
ATOM 2482 O O . GLU B 1 71 ? -9.023 1.062 -2.639 1 92.69 71 GLU B O 1
ATOM 2487 N N . MET B 1 72 ? -7.871 2.895 -2.119 1 95.94 72 MET B N 1
ATOM 2488 C CA . MET B 1 72 ? -8.891 3.35 -1.181 1 95.94 72 MET B CA 1
ATOM 2489 C C . MET B 1 72 ? -10.227 3.555 -1.889 1 95.94 72 MET B C 1
ATOM 2491 O O . MET B 1 72 ? -11.266 3.086 -1.416 1 95.94 72 MET B O 1
ATOM 2495 N N . LEU B 1 73 ? -10.172 4.246 -3.006 1 95.38 73 LEU B N 1
ATOM 2496 C CA . LEU B 1 73 ? -11.391 4.547 -3.752 1 95.38 73 LEU B CA 1
ATOM 2497 C C . LEU B 1 73 ? -12.031 3.271 -4.285 1 95.38 73 LEU B C 1
ATOM 2499 O O . LEU B 1 73 ? -13.25 3.104 -4.203 1 95.38 73 LEU B O 1
ATOM 2503 N N . PHE B 1 74 ? -11.219 2.381 -4.793 1 93.75 74 PHE B N 1
ATOM 2504 C CA . PHE B 1 74 ? -11.727 1.122 -5.332 1 93.75 74 PHE B CA 1
ATOM 2505 C C . PHE B 1 74 ? -12.344 0.271 -4.227 1 93.75 74 PHE B C 1
ATOM 2507 O O . PHE B 1 74 ? -13.445 -0.259 -4.387 1 93.75 74 PHE B O 1
ATOM 2514 N N . GLN B 1 75 ? -11.625 0.134 -3.178 1 95.88 75 GLN B N 1
ATOM 2515 C CA . GLN B 1 75 ? -12.109 -0.694 -2.08 1 95.88 75 GLN B CA 1
ATOM 2516 C C . GLN B 1 75 ? -13.406 -0.132 -1.499 1 95.88 75 GLN B C 1
ATOM 2518 O O . GLN B 1 75 ? -14.289 -0.888 -1.089 1 95.88 75 GLN B O 1
ATOM 2523 N N . ALA B 1 76 ? -13.5 1.198 -1.387 1 97.5 76 ALA B N 1
ATOM 2524 C CA . ALA B 1 76 ? -14.742 1.81 -0.911 1 97.5 76 ALA B CA 1
ATOM 2525 C C . ALA B 1 76 ? -15.922 1.418 -1.795 1 97.5 76 ALA B C 1
ATOM 2527 O O . ALA B 1 76 ? -17.031 1.196 -1.3 1 97.5 76 ALA B O 1
ATOM 2528 N N . HIS B 1 77 ? -15.688 1.387 -3.082 1 95.81 77 HIS B N 1
ATOM 2529 C CA . HIS B 1 77 ? -16.688 0.916 -4.023 1 95.81 77 HIS B CA 1
ATOM 2530 C C . HIS B 1 77 ? -17.109 -0.521 -3.721 1 95.81 77 HIS B C 1
ATOM 2532 O O . HIS B 1 77 ? -18.297 -0.833 -3.674 1 95.81 77 HIS B O 1
ATOM 2538 N N . ILE B 1 78 ? -16.156 -1.365 -3.49 1 94.69 78 ILE B N 1
ATOM 2539 C CA . ILE B 1 78 ? -16.391 -2.775 -3.203 1 94.69 78 ILE B CA 1
ATOM 2540 C C . ILE B 1 78 ? -17.172 -2.91 -1.901 1 94.69 78 ILE B C 1
ATOM 2542 O O . ILE B 1 78 ? -18.047 -3.771 -1.784 1 94.69 78 ILE B O 1
ATOM 2546 N N . GLU B 1 79 ? -16.859 -1.999 -0.958 1 97.06 79 GLU B N 1
ATOM 2547 C CA . GLU B 1 79 ? -17.547 -2.047 0.335 1 97.06 79 GLU B CA 1
ATOM 2548 C C . GLU B 1 79 ? -18.844 -1.253 0.31 1 97.06 79 GLU B C 1
ATOM 2550 O O . GLU B 1 79 ? -19.359 -0.86 1.358 1 97.06 79 GLU B O 1
ATOM 2555 N N . ASP B 1 80 ? -19.297 -0.868 -0.834 1 97.06 80 ASP B N 1
ATOM 2556 C CA . ASP B 1 80 ? -20.656 -0.402 -1.125 1 97.06 80 ASP B CA 1
ATOM 2557 C C . ASP B 1 80 ? -20.828 1.059 -0.716 1 97.06 80 ASP B C 1
ATOM 2559 O O . ASP B 1 80 ? -21.891 1.448 -0.23 1 97.06 80 ASP B O 1
ATOM 2563 N N . ARG B 1 81 ? -19.719 1.831 -0.807 1 97.81 81 ARG B N 1
ATOM 2564 C CA . ARG B 1 81 ? -19.891 3.273 -0.662 1 97.81 81 ARG B CA 1
ATOM 2565 C C . ARG B 1 81 ? -20.891 3.814 -1.684 1 97.81 81 ARG B C 1
ATOM 2567 O O . ARG B 1 81 ? -20.844 3.438 -2.857 1 97.81 81 ARG B O 1
ATOM 2574 N N . ARG B 1 82 ? -21.734 4.785 -1.185 1 97.38 82 ARG B N 1
ATOM 2575 C CA . ARG B 1 82 ? -22.703 5.398 -2.086 1 97.38 82 ARG B CA 1
ATOM 2576 C C . ARG B 1 82 ? -22.594 6.922 -2.055 1 97.38 82 ARG B C 1
ATOM 2578 O O . ARG B 1 82 ? -22.906 7.59 -3.045 1 97.38 82 ARG B O 1
ATOM 2585 N N . LYS B 1 83 ? -22.203 7.48 -0.989 1 97.44 83 LYS B N 1
ATOM 2586 C CA . LYS B 1 83 ? -22.156 8.938 -0.873 1 97.44 83 LYS B CA 1
ATOM 2587 C C . LYS B 1 83 ? -20.938 9.5 -1.615 1 97.44 83 LYS B C 1
ATOM 2589 O O . LYS B 1 83 ? -19.906 8.836 -1.725 1 97.44 83 LYS B O 1
ATOM 2594 N N . PRO B 1 84 ? -21.016 10.727 -2.061 1 98 84 PRO B N 1
ATOM 2595 C CA . PRO B 1 84 ? -19.891 11.352 -2.766 1 98 84 PRO B CA 1
ATOM 2596 C C . PRO B 1 84 ? -18.672 11.562 -1.867 1 98 84 PRO B C 1
ATOM 2598 O O . PRO B 1 84 ? -18.812 11.609 -0.642 1 98 84 PRO B O 1
ATOM 2601 N N . ILE B 1 85 ? -17.516 11.578 -2.488 1 97.88 85 ILE B N 1
ATOM 2602 C CA . ILE B 1 85 ? -16.281 11.93 -1.807 1 97.88 85 ILE B CA 1
ATOM 2603 C C . ILE B 1 85 ? -15.633 13.125 -2.506 1 97.88 85 ILE B C 1
ATOM 2605 O O . ILE B 1 85 ? -15.656 13.219 -3.734 1 97.88 85 ILE B O 1
ATOM 2609 N N . TYR B 1 86 ? -15.094 14.078 -1.738 1 97.94 86 TYR B N 1
ATOM 2610 C CA . TYR B 1 86 ? -14.406 15.258 -2.252 1 97.94 86 TYR B CA 1
ATOM 2611 C C . TYR B 1 86 ? -12.914 15.188 -1.949 1 97.94 86 TYR B C 1
ATOM 2613 O O . TYR B 1 86 ? -12.508 15.094 -0.787 1 97.94 86 TYR B O 1
ATOM 2621 N N . ILE B 1 87 ? -12.125 15.227 -3.025 1 97.69 87 ILE B N 1
ATOM 2622 C CA . ILE B 1 87 ? -10.672 15.109 -2.896 1 97.69 87 ILE B CA 1
ATOM 2623 C C . ILE B 1 87 ? -10.008 16.406 -3.359 1 97.69 87 ILE B C 1
ATOM 2625 O O . ILE B 1 87 ? -10.203 16.828 -4.5 1 97.69 87 ILE B O 1
ATOM 2629 N N . PHE B 1 88 ? -9.312 17.047 -2.449 1 98.31 88 PHE B N 1
ATOM 2630 C CA . PHE B 1 88 ? -8.484 18.219 -2.752 1 98.31 88 PHE B CA 1
ATOM 2631 C C . PHE B 1 88 ? -7.023 17.812 -2.893 1 98.31 88 PHE B C 1
ATOM 2633 O O . PHE B 1 88 ? -6.43 17.281 -1.958 1 98.31 88 PHE B O 1
ATOM 2640 N N . ALA B 1 89 ? -6.461 18.016 -4.043 1 97.38 89 ALA B N 1
ATOM 2641 C CA . ALA B 1 89 ? -5.109 17.531 -4.293 1 97.38 89 ALA B CA 1
ATOM 2642 C C . ALA B 1 89 ? -4.355 18.453 -5.242 1 97.38 89 ALA B C 1
ATOM 2644 O O . ALA B 1 89 ? -4.969 19.219 -5.996 1 97.38 89 ALA B O 1
ATOM 2645 N N . PRO B 1 90 ? -2.967 18.422 -5.148 1 96.5 90 PRO B N 1
ATOM 2646 C CA . PRO B 1 90 ? -2.172 19.125 -6.16 1 96.5 90 PRO B CA 1
ATOM 2647 C C . PRO B 1 90 ? -2.428 18.609 -7.574 1 96.5 90 PRO B C 1
ATOM 2649 O O . PRO B 1 90 ? -2.943 17.5 -7.746 1 96.5 90 PRO B O 1
ATOM 2652 N N . LYS B 1 91 ? -2.053 19.391 -8.547 1 93.06 91 LYS B N 1
ATOM 2653 C CA . LYS B 1 91 ? -2.293 19.094 -9.961 1 93.06 91 LYS B CA 1
ATOM 2654 C C . LYS B 1 91 ? -1.696 17.734 -10.336 1 93.06 91 LYS B C 1
ATOM 2656 O O . LYS B 1 91 ? -2.352 16.938 -11 1 93.06 91 LYS B O 1
ATOM 2661 N N . ILE B 1 92 ? -0.548 17.438 -9.906 1 89.31 92 ILE B N 1
ATOM 2662 C CA . ILE B 1 92 ? 0.17 16.234 -10.273 1 89.31 92 ILE B CA 1
ATOM 2663 C C . ILE B 1 92 ? -0.594 15.008 -9.773 1 89.31 92 ILE B C 1
ATOM 2665 O O . ILE B 1 92 ? -0.666 13.984 -10.461 1 89.31 92 ILE B O 1
ATOM 2669 N N . VAL B 1 93 ? -1.118 15.102 -8.617 1 90.19 93 VAL B N 1
ATOM 2670 C CA . VAL B 1 93 ? -1.88 14.008 -8.039 1 90.19 93 VAL B CA 1
ATOM 2671 C C . VAL B 1 93 ? -3.135 13.75 -8.867 1 90.19 93 VAL B C 1
ATOM 2673 O O . VAL B 1 93 ? -3.453 12.602 -9.188 1 90.19 93 VAL B O 1
ATOM 2676 N N . GLU B 1 94 ? -3.791 14.766 -9.211 1 86.38 94 GLU B N 1
ATOM 2677 C CA . GLU B 1 94 ? -4.977 14.641 -10.055 1 86.38 94 GLU B CA 1
ATOM 2678 C C . GLU B 1 94 ? -4.648 13.938 -11.375 1 86.38 94 GLU B C 1
ATOM 2680 O O . GLU B 1 94 ? -5.355 13.016 -11.781 1 86.38 94 GLU B O 1
ATOM 2685 N N . ASP B 1 95 ? -3.592 14.367 -11.961 1 83.19 95 ASP B N 1
ATOM 2686 C CA . ASP B 1 95 ? -3.17 13.805 -13.242 1 83.19 95 ASP B CA 1
ATOM 2687 C C . ASP B 1 95 ? -2.822 12.328 -13.102 1 83.19 95 ASP B C 1
ATOM 2689 O O . ASP B 1 95 ? -3.182 11.516 -13.953 1 83.19 95 ASP B O 1
ATOM 2693 N N . THR B 1 96 ? -2.174 12.062 -12.047 1 81.94 96 THR B N 1
ATOM 2694 C CA . THR B 1 96 ? -1.748 10.688 -11.812 1 81.94 96 THR B CA 1
ATOM 2695 C C . THR B 1 96 ? -2.953 9.781 -11.586 1 81.94 96 THR B C 1
ATOM 2697 O O . THR B 1 96 ? -3.008 8.672 -12.109 1 81.94 96 THR B O 1
ATOM 2700 N N . LEU B 1 97 ? -3.859 10.219 -10.812 1 83 97 LEU B N 1
ATOM 2701 C CA . LEU B 1 97 ? -5.07 9.453 -10.547 1 83 97 LEU B CA 1
ATOM 2702 C C . LEU B 1 97 ? -5.844 9.188 -11.836 1 83 97 LEU B C 1
ATOM 2704 O O . LEU B 1 97 ? -6.324 8.078 -12.062 1 83 97 LEU B O 1
ATOM 2708 N N . LYS B 1 98 ? -5.91 10.117 -12.641 1 74.69 98 LYS B N 1
ATOM 2709 C CA . LYS B 1 98 ? -6.645 9.992 -13.898 1 74.69 98 LYS B CA 1
ATOM 2710 C C . LYS B 1 98 ? -5.926 9.047 -14.859 1 74.69 98 LYS B C 1
ATOM 2712 O O . LYS B 1 98 ? -6.57 8.305 -15.602 1 74.69 98 LYS B O 1
ATOM 2717 N N . ALA B 1 99 ? -4.613 9.07 -14.742 1 69.12 99 ALA B N 1
ATOM 2718 C CA . ALA B 1 99 ? -3.805 8.242 -15.641 1 69.12 99 ALA B CA 1
ATOM 2719 C C . ALA B 1 99 ? -3.76 6.797 -15.156 1 69.12 99 ALA B C 1
ATOM 2721 O O . ALA B 1 99 ? -3.818 5.867 -15.969 1 69.12 99 ALA B O 1
ATOM 2722 N N . ALA B 1 100 ? -3.52 6.582 -13.93 1 64.5 100 ALA B N 1
ATOM 2723 C CA . ALA B 1 100 ? -3.254 5.262 -13.367 1 64.5 100 ALA B CA 1
ATOM 2724 C C . ALA B 1 100 ? -4.551 4.484 -13.164 1 64.5 100 ALA B C 1
ATOM 2726 O O . ALA B 1 100 ? -4.547 3.25 -13.156 1 64.5 100 ALA B O 1
ATOM 2727 N N . ALA B 1 101 ? -5.547 5.164 -12.969 1 64.62 101 ALA B N 1
ATOM 2728 C CA . ALA B 1 101 ? -6.777 4.461 -12.617 1 64.62 101 ALA B CA 1
ATOM 2729 C C . ALA B 1 101 ? -7.914 4.844 -13.562 1 64.62 101 ALA B C 1
ATOM 2731 O O . ALA B 1 101 ? -9.008 5.195 -13.109 1 64.62 101 ALA B O 1
ATOM 2732 N N . PRO B 1 102 ? -7.594 4.793 -14.797 1 57.69 102 PRO B N 1
ATOM 2733 C CA . PRO B 1 102 ? -8.703 5.273 -15.625 1 57.69 102 PRO B CA 1
ATOM 2734 C C . PRO B 1 102 ? -9.977 4.465 -15.438 1 57.69 102 PRO B C 1
ATOM 2736 O O . PRO B 1 102 ? -11.078 5.023 -15.484 1 57.69 102 PRO B O 1
ATOM 2739 N N . HIS B 1 103 ? -9.805 3.242 -15.18 1 59.84 103 HIS B N 1
ATOM 2740 C CA . HIS B 1 103 ? -10.977 2.387 -15.039 1 59.84 103 HIS B CA 1
ATOM 2741 C C . HIS B 1 103 ? -11.539 2.453 -13.625 1 59.84 103 HIS B C 1
ATOM 2743 O O . HIS B 1 103 ? -12.734 2.219 -13.422 1 59.84 103 HIS B O 1
ATOM 2749 N N . THR B 1 104 ? -10.664 2.803 -12.773 1 62.69 104 THR B N 1
ATOM 2750 C CA . THR B 1 104 ? -11.125 2.805 -11.391 1 62.69 104 THR B CA 1
ATOM 2751 C C . THR B 1 104 ? -12.125 3.932 -11.156 1 62.69 104 THR B C 1
ATOM 2753 O O . THR B 1 104 ? -13.156 3.727 -10.516 1 62.69 104 THR B O 1
ATOM 2756 N N . LEU B 1 105 ? -11.875 5.074 -11.742 1 68.06 105 LEU B N 1
ATOM 2757 C CA . LEU B 1 105 ? -12.727 6.227 -11.477 1 68.06 105 LEU B CA 1
ATOM 2758 C C . LEU B 1 105 ? -14.031 6.141 -12.258 1 68.06 105 LEU B C 1
ATOM 2760 O O . LEU B 1 105 ? -15.039 6.727 -11.859 1 68.06 105 LEU B O 1
ATOM 2764 N N . ARG B 1 106 ? -14.125 5.41 -13.352 1 71.25 106 ARG B N 1
ATOM 2765 C CA . ARG B 1 106 ? -15.312 5.398 -14.203 1 71.25 106 ARG B CA 1
ATOM 2766 C C . ARG B 1 106 ? -16.297 4.32 -13.766 1 71.25 106 ARG B C 1
ATOM 2768 O O . ARG B 1 106 ? -17.484 4.398 -14.078 1 71.25 106 ARG B O 1
ATOM 2775 N N . GLY B 1 107 ? -16.016 3.496 -12.914 1 82 107 GLY B N 1
ATOM 2776 C CA . GLY B 1 107 ? -16.906 2.383 -12.625 1 82 107 GLY B CA 1
ATOM 2777 C C . GLY B 1 107 ? -17.281 2.275 -11.156 1 82 107 GLY B C 1
ATOM 2778 O O . GLY B 1 107 ? -17.703 1.218 -10.695 1 82 107 GLY B O 1
ATOM 2779 N N . LEU B 1 108 ? -17.203 3.48 -10.562 1 90.88 108 LEU B N 1
ATOM 2780 C CA . LEU B 1 108 ? -1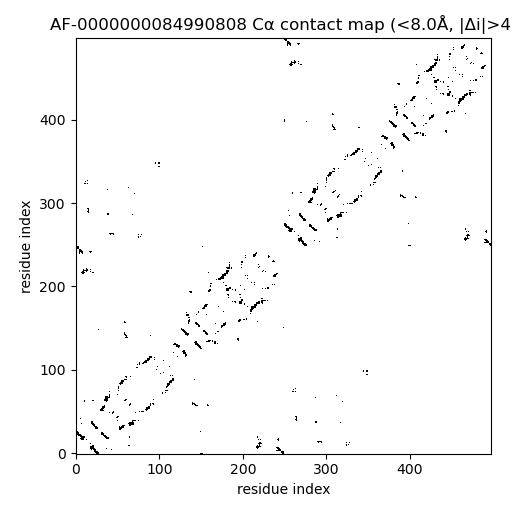7.5 3.467 -9.133 1 90.88 108 LEU B CA 1
ATOM 2781 C C . LEU B 1 108 ? -19 3.686 -8.891 1 90.88 108 LEU B C 1
ATOM 2783 O O . LEU B 1 108 ? -19.672 4.324 -9.695 1 90.88 108 LEU B O 1
ATOM 2787 N N . ARG B 1 109 ? -19.516 3.172 -7.754 1 93.81 109 ARG B N 1
ATOM 2788 C CA . ARG B 1 109 ? -20.922 3.268 -7.379 1 93.81 109 ARG B CA 1
ATOM 2789 C C . ARG B 1 109 ? -21.234 4.602 -6.707 1 93.81 109 ARG B C 1
ATOM 2791 O O . ARG B 1 109 ? -22.328 4.809 -6.188 1 93.81 109 ARG B O 1
ATOM 2798 N N . TYR B 1 110 ? -20.25 5.469 -6.609 1 96.44 110 TYR B N 1
ATOM 2799 C CA . TYR B 1 110 ? -20.391 6.781 -5.988 1 96.44 110 TYR B CA 1
ATOM 2800 C C . TYR B 1 110 ? -19.594 7.836 -6.754 1 96.44 110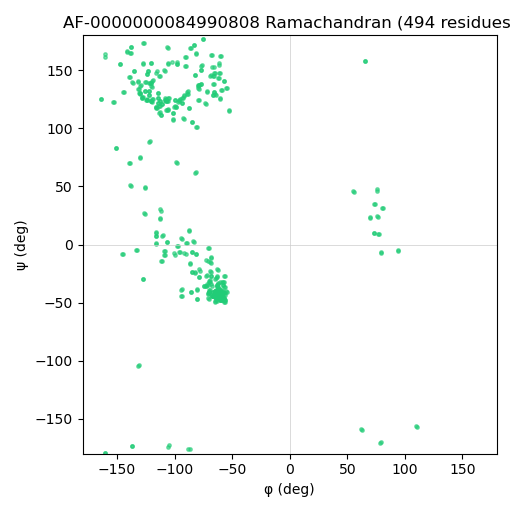 TYR B C 1
ATOM 2802 O O . TYR B 1 110 ? -18.766 7.5 -7.609 1 96.44 110 TYR B O 1
ATOM 2810 N N . GLU B 1 111 ? -19.844 9.133 -6.496 1 95.94 111 GLU B N 1
ATOM 2811 C CA . GLU B 1 111 ? -19.203 10.234 -7.203 1 95.94 111 GLU B CA 1
ATOM 2812 C C . GLU B 1 111 ? -17.891 10.641 -6.527 1 95.94 111 GLU B C 1
ATOM 2814 O O . GLU B 1 111 ? -17.828 10.766 -5.301 1 95.94 111 GLU B O 1
ATOM 2819 N N . VAL B 1 112 ? -16.859 10.766 -7.348 1 95.56 112 VAL B N 1
ATOM 2820 C CA . VAL B 1 112 ? -15.586 11.32 -6.891 1 95.56 112 VAL B CA 1
ATOM 2821 C C . VAL B 1 112 ? -15.398 12.727 -7.449 1 95.56 112 VAL B C 1
ATOM 2823 O O . VAL B 1 112 ? -15.336 12.914 -8.664 1 95.56 112 VAL B O 1
ATOM 2826 N N . HIS B 1 113 ? -15.359 13.688 -6.574 1 95.75 113 HIS B N 1
ATOM 2827 C CA . HIS B 1 113 ? -15.109 15.07 -6.961 1 95.75 113 HIS B CA 1
ATOM 2828 C C . HIS B 1 113 ? -13.664 15.469 -6.676 1 95.75 113 HIS B C 1
ATOM 2830 O O . HIS B 1 113 ? -13.281 15.648 -5.516 1 95.75 113 HIS B O 1
ATOM 2836 N N . LEU B 1 114 ? -12.898 15.602 -7.723 1 94.62 114 LEU B N 1
ATOM 2837 C CA . LEU B 1 114 ? -11.5 16.016 -7.613 1 94.62 114 LEU B CA 1
ATOM 2838 C C . LEU B 1 114 ? -11.367 17.516 -7.836 1 94.62 114 LEU B C 1
ATOM 2840 O O . LEU B 1 114 ? -11.852 18.047 -8.844 1 94.62 114 LEU B O 1
ATOM 2844 N N . ARG B 1 115 ? -10.75 18.156 -6.82 1 95.62 115 ARG B N 1
ATOM 2845 C CA . ARG B 1 115 ? -10.547 19.594 -6.887 1 95.62 115 ARG B CA 1
ATOM 2846 C C . ARG B 1 115 ? -9.078 19.953 -6.699 1 95.62 115 ARG B C 1
ATOM 2848 O O . ARG B 1 115 ? -8.406 19.406 -5.812 1 95.62 115 ARG B O 1
ATOM 2855 N N . ARG B 1 116 ? -8.641 20.922 -7.48 1 96.25 116 ARG B N 1
ATOM 2856 C CA . ARG B 1 116 ? -7.273 21.406 -7.328 1 96.25 116 ARG B CA 1
ATOM 2857 C C . ARG B 1 116 ? -7.152 22.328 -6.113 1 96.25 116 ARG B C 1
ATOM 2859 O O . ARG B 1 116 ? -8.023 23.156 -5.871 1 96.25 116 ARG B O 1
ATOM 2866 N N . ILE B 1 117 ? -6.004 22.062 -5.43 1 97.5 117 ILE B N 1
ATOM 2867 C CA . ILE B 1 117 ? -5.773 22.875 -4.246 1 97.5 117 ILE B CA 1
ATOM 2868 C C . ILE B 1 117 ? -5.246 24.25 -4.66 1 97.5 117 ILE B C 1
ATOM 2870 O O . ILE B 1 117 ? -4.414 24.344 -5.566 1 97.5 117 ILE B O 1
ATOM 2874 N N . SER B 1 118 ? -5.738 25.281 -4.043 1 95 118 SER B N 1
ATOM 2875 C CA . SER B 1 118 ? -5.188 26.625 -4.031 1 95 118 SER B CA 1
ATOM 2876 C C . SER B 1 118 ? -5.02 27.141 -2.607 1 95 118 SER B C 1
ATOM 2878 O O . SER B 1 118 ? -5.645 26.625 -1.678 1 95 118 SER B O 1
ATOM 2880 N N . GLU B 1 119 ? -4.125 28.062 -2.479 1 97.44 119 GLU B N 1
ATOM 2881 C CA . GLU B 1 119 ? -3.975 28.641 -1.148 1 97.44 119 GLU B CA 1
ATOM 2882 C C . GLU B 1 119 ? -5.258 29.344 -0.704 1 97.44 119 GLU B C 1
ATOM 2884 O O . GLU B 1 119 ? -5.949 29.953 -1.517 1 97.44 119 GLU B O 1
ATOM 2889 N N . GLY B 1 120 ? -5.504 29.203 0.548 1 98.06 120 GLY B N 1
ATOM 2890 C CA . GLY B 1 120 ? -6.691 29.844 1.099 1 98.06 120 GLY B CA 1
ATOM 2891 C C . GLY B 1 120 ? -7.766 28.844 1.51 1 98.06 120 GLY B C 1
ATOM 2892 O O . GLY B 1 120 ? -7.465 27.703 1.836 1 98.06 120 GLY B O 1
ATOM 2893 N N . ALA B 1 121 ? -9.008 29.344 1.553 1 97.88 121 ALA B N 1
ATOM 2894 C CA . ALA B 1 121 ? -10.117 28.531 2.049 1 97.88 121 ALA B CA 1
ATOM 2895 C C . ALA B 1 121 ? -10.492 27.453 1.04 1 97.88 121 ALA B C 1
ATOM 2897 O O . ALA B 1 121 ? -10.82 27.75 -0.11 1 97.88 121 ALA B O 1
ATOM 2898 N N . LEU B 1 122 ? -10.406 26.219 1.467 1 98.06 122 LEU B N 1
ATOM 2899 C CA . LEU B 1 122 ? -10.852 25.094 0.656 1 98.06 122 LEU B CA 1
ATOM 2900 C C . LEU B 1 122 ? -12.297 24.719 0.981 1 98.06 122 LEU B C 1
ATOM 2902 O O . LEU B 1 122 ? -13.047 24.281 0.102 1 98.06 122 LEU B O 1
ATOM 2906 N N . LEU B 1 123 ? -12.602 24.797 2.23 1 96.75 123 LEU B N 1
ATOM 2907 C CA . LEU B 1 123 ? -13.945 24.594 2.764 1 96.75 123 LEU B CA 1
ATOM 2908 C C . LEU B 1 123 ? -14.32 25.719 3.727 1 96.75 123 LEU B C 1
ATOM 2910 O O . LEU B 1 123 ? -13.508 26.125 4.562 1 96.75 123 LEU B O 1
ATOM 2914 N N . GLU B 1 124 ? -15.547 26.266 3.562 1 95.44 124 GLU B N 1
ATOM 2915 C CA . GLU B 1 124 ? -16.062 27.312 4.434 1 95.44 124 GLU B CA 1
ATOM 2916 C C . GLU B 1 124 ? -17.469 26.969 4.93 1 95.44 124 GLU B C 1
ATOM 2918 O O . GLU B 1 124 ? -18.469 27.438 4.371 1 95.44 124 GLU B O 1
ATOM 2923 N N . GLY B 1 125 ? -17.469 26.016 5.863 1 89.5 125 GLY B N 1
ATOM 2924 C CA . GLY B 1 125 ? -18.75 25.672 6.469 1 89.5 125 GLY B CA 1
ATOM 2925 C C . GLY B 1 125 ? -18.906 26.203 7.879 1 89.5 125 GLY B C 1
ATOM 2926 O O . GLY B 1 125 ? -17.938 26.719 8.461 1 89.5 125 GLY B O 1
ATOM 2927 N N . ARG B 1 126 ? -20.172 26.094 8.383 1 88.31 126 ARG B N 1
ATOM 2928 C CA . ARG B 1 126 ? -20.469 26.609 9.719 1 88.31 126 ARG B CA 1
ATOM 2929 C C . ARG B 1 126 ? -19.766 25.781 10.789 1 88.31 126 ARG B C 1
ATOM 2931 O O . ARG B 1 126 ? -19.219 26.328 11.75 1 88.31 126 ARG B O 1
ATOM 2938 N N . SER B 1 127 ? -19.656 24.531 10.531 1 93.06 127 SER B N 1
ATOM 2939 C CA . SER B 1 127 ? -19.141 23.641 11.57 1 93.06 127 SER B CA 1
ATOM 2940 C C . SER B 1 127 ? -17.734 23.141 11.211 1 93.06 127 SER B C 1
ATOM 2942 O O . SER B 1 127 ? -17.078 22.5 12.031 1 93.06 127 SER B O 1
ATOM 2944 N N . LEU B 1 128 ? -17.234 23.5 9.953 1 95.94 128 LEU B N 1
ATOM 2945 C CA . LEU B 1 128 ? -15.945 23.016 9.477 1 95.94 128 LEU B CA 1
ATOM 2946 C C . LEU B 1 128 ? -15.336 23.984 8.477 1 95.94 128 LEU B C 1
ATOM 2948 O O . LEU B 1 128 ? -15.992 24.359 7.5 1 95.94 128 LEU B O 1
ATOM 2952 N N . ARG B 1 129 ? -14.211 24.406 8.781 1 97.62 129 ARG B N 1
ATOM 2953 C CA . ARG B 1 129 ? -13.43 25.234 7.875 1 97.62 129 ARG B CA 1
ATOM 2954 C C . ARG B 1 129 ? -12.039 24.641 7.645 1 97.62 129 ARG B C 1
ATOM 2956 O O . ARG B 1 129 ? -11.391 24.188 8.586 1 97.62 129 ARG B O 1
ATOM 2963 N N . VAL B 1 130 ? -11.625 24.562 6.359 1 98.5 130 VAL B N 1
ATOM 2964 C CA . VAL B 1 130 ? -10.289 24.078 6.023 1 98.5 130 VAL B CA 1
ATOM 2965 C C . VAL B 1 130 ? -9.562 25.125 5.176 1 98.5 130 VAL B C 1
ATOM 2967 O O . VAL B 1 130 ? -10.078 25.562 4.145 1 98.5 130 VAL B O 1
ATOM 2970 N N . VAL B 1 131 ? -8.406 25.531 5.645 1 98.69 131 VAL B N 1
ATOM 2971 C CA . VAL B 1 131 ? -7.59 26.516 4.961 1 98.69 131 VAL B CA 1
ATOM 2972 C C . VAL B 1 131 ? -6.23 25.922 4.598 1 98.69 131 VAL B C 1
ATOM 2974 O O . VAL B 1 131 ? -5.633 25.203 5.398 1 98.69 131 VAL B O 1
ATOM 2977 N N . SER B 1 132 ? -5.789 26.172 3.395 1 98.75 132 SER B N 1
ATOM 2978 C CA . SER B 1 132 ? -4.488 25.688 2.947 1 98.75 132 SER B CA 1
ATOM 2979 C C . SER B 1 132 ? -3.484 26.828 2.822 1 98.75 132 SER B C 1
ATOM 2981 O O . SER B 1 132 ? -3.871 27.984 2.625 1 98.75 132 SER B O 1
ATOM 2983 N N . THR B 1 133 ? -2.246 26.578 3.027 1 98.81 133 THR B N 1
ATOM 2984 C CA . THR B 1 133 ? -1.13 27.453 2.686 1 98.81 133 THR B CA 1
ATOM 2985 C C . THR B 1 133 ? 0.02 26.641 2.084 1 98.81 133 THR B C 1
ATOM 2987 O O . THR B 1 133 ? 0.046 25.422 2.184 1 98.81 133 THR B O 1
ATOM 2990 N N . LYS B 1 134 ? 0.912 27.328 1.47 1 98.44 134 LYS B N 1
ATOM 2991 C CA . LYS B 1 134 ? 2.072 26.656 0.891 1 98.44 134 LYS B CA 1
ATOM 2992 C C . LYS B 1 134 ? 3.025 26.172 1.979 1 98.44 134 LYS B C 1
ATOM 2994 O O . LYS B 1 134 ? 3.303 26.891 2.938 1 98.44 134 LYS B O 1
ATOM 2999 N N . ALA B 1 135 ? 3.432 24.906 1.843 1 98.75 135 ALA B N 1
ATOM 3000 C CA . ALA B 1 135 ? 4.512 24.391 2.676 1 98.75 135 ALA B CA 1
ATOM 3001 C C . ALA B 1 135 ? 5.867 24.594 2.008 1 98.75 135 ALA B C 1
ATOM 3003 O O . ALA B 1 135 ? 5.941 24.906 0.816 1 98.75 135 ALA B O 1
ATOM 3004 N N . CYS B 1 136 ? 6.977 24.531 2.779 1 98.62 136 CYS B N 1
ATOM 3005 C CA . CYS B 1 136 ? 8.336 24.703 2.273 1 98.62 136 CYS B CA 1
ATOM 3006 C C . CYS B 1 136 ? 9 23.359 2.018 1 98.62 136 CYS B C 1
ATOM 3008 O O . CYS B 1 136 ? 9.914 22.969 2.744 1 98.62 136 CYS B O 1
ATOM 3010 N N . HIS B 1 137 ? 8.547 22.688 1.027 1 98.38 137 HIS B N 1
ATOM 3011 C CA . HIS B 1 137 ? 9.055 21.391 0.604 1 98.38 137 HIS B CA 1
ATOM 3012 C C . HIS B 1 137 ? 9.539 21.438 -0.843 1 98.38 137 HIS B C 1
ATOM 3014 O O . HIS B 1 137 ? 8.82 21.016 -1.755 1 98.38 137 HIS B O 1
ATOM 3020 N N . HIS B 1 138 ? 10.781 21.766 -1.05 1 95.94 138 HIS B N 1
ATOM 3021 C CA . HIS B 1 138 ? 11.305 22.172 -2.352 1 95.94 138 HIS B CA 1
ATOM 3022 C C . HIS B 1 138 ? 11.406 20.969 -3.295 1 95.94 138 HIS B C 1
ATOM 3024 O O . HIS B 1 138 ? 11.594 21.141 -4.5 1 95.94 138 HIS B O 1
ATOM 3030 N N . THR B 1 139 ? 11.289 19.766 -2.789 1 93.88 139 THR B N 1
ATOM 3031 C CA . THR B 1 139 ? 11.43 18.594 -3.645 1 93.88 139 THR B CA 1
ATOM 3032 C C . THR B 1 139 ? 10.109 18.25 -4.324 1 93.88 139 THR B C 1
ATOM 3034 O O . THR B 1 139 ? 10.055 17.359 -5.176 1 93.88 139 THR B O 1
ATOM 3037 N N . ALA B 1 140 ? 9.023 18.953 -3.945 1 94.5 140 ALA B N 1
ATOM 3038 C CA . ALA B 1 140 ? 7.723 18.812 -4.594 1 94.5 140 ALA B CA 1
ATOM 3039 C C . ALA B 1 140 ? 7.336 20.078 -5.34 1 94.5 140 ALA B C 1
ATOM 3041 O O . ALA B 1 140 ? 7.605 21.188 -4.875 1 94.5 140 ALA B O 1
ATOM 3042 N N . GLU B 1 141 ? 6.664 19.953 -6.461 1 91.88 141 GLU B N 1
ATOM 3043 C CA . GLU B 1 141 ? 6.219 21.109 -7.23 1 91.88 141 GLU B CA 1
ATOM 3044 C C . GLU B 1 141 ? 5.203 21.938 -6.441 1 91.88 141 GLU B C 1
ATOM 3046 O O . GLU B 1 141 ? 5.234 23.156 -6.477 1 91.88 141 GLU B O 1
ATOM 3051 N N . GLU B 1 142 ? 4.316 21.266 -5.863 1 96.25 142 GLU B N 1
ATOM 3052 C CA . GLU B 1 142 ? 3.32 21.828 -4.969 1 96.25 142 GLU B CA 1
ATOM 3053 C C . GLU B 1 142 ? 3.285 21.094 -3.635 1 96.25 142 GLU B C 1
ATOM 3055 O O . GLU B 1 142 ? 3.227 19.859 -3.604 1 96.25 142 GLU B O 1
ATOM 3060 N N . ALA B 1 143 ? 3.395 21.875 -2.58 1 98.12 143 ALA B N 1
ATOM 3061 C CA . ALA B 1 143 ? 3.234 21.312 -1.24 1 98.12 143 ALA B CA 1
ATOM 3062 C C . ALA B 1 143 ? 2.387 22.219 -0.363 1 98.12 143 ALA B C 1
ATOM 3064 O O . ALA B 1 143 ? 2.529 23.453 -0.411 1 98.12 143 ALA B O 1
ATOM 3065 N N . TYR B 1 144 ? 1.516 21.609 0.442 1 98.81 144 TYR B N 1
ATOM 3066 C CA . TYR B 1 144 ? 0.567 22.422 1.192 1 98.81 144 TYR B CA 1
ATOM 3067 C C . TYR B 1 144 ? 0.468 21.953 2.639 1 98.81 144 TYR B C 1
ATOM 3069 O O . TYR B 1 144 ? 0.648 20.766 2.926 1 98.81 144 TYR B O 1
ATOM 3077 N N . ALA B 1 145 ? 0.2 22.906 3.488 1 98.94 145 ALA B N 1
ATOM 3078 C CA . ALA B 1 145 ? -0.259 22.688 4.855 1 98.94 145 ALA B CA 1
ATOM 3079 C C . ALA B 1 145 ? -1.743 23 4.996 1 98.94 145 ALA B C 1
ATOM 3081 O O . ALA B 1 145 ? -2.297 23.766 4.203 1 98.94 145 ALA B O 1
ATOM 3082 N N . PHE B 1 146 ? -2.375 22.375 6.008 1 98.94 146 PHE B N 1
ATOM 3083 C CA . PHE B 1 146 ? -3.807 22.578 6.191 1 98.94 146 PHE B CA 1
ATOM 3084 C C . PHE B 1 146 ? -4.121 22.953 7.633 1 98.94 146 PHE B C 1
ATOM 3086 O O . PHE B 1 146 ? -3.539 22.406 8.57 1 98.94 146 PHE B O 1
ATOM 3093 N N . LYS B 1 147 ? -4.996 23.922 7.809 1 98.75 147 LYS B N 1
ATOM 3094 C CA . LYS B 1 147 ? -5.656 24.188 9.086 1 98.75 147 LYS B CA 1
ATOM 3095 C C . LYS B 1 147 ? -7.113 23.734 9.047 1 98.75 147 LYS B C 1
ATOM 3097 O O . LYS B 1 147 ? -7.891 24.203 8.211 1 98.75 147 LYS B O 1
ATOM 3102 N N . VAL B 1 148 ? -7.402 22.797 9.844 1 98.25 148 VAL B N 1
ATOM 3103 C CA . VAL B 1 148 ? -8.773 22.328 10 1 98.25 148 VAL B CA 1
ATOM 3104 C C . VAL B 1 148 ? -9.391 22.922 11.266 1 98.25 148 VAL B C 1
ATOM 3106 O O . VAL B 1 148 ? -8.891 22.703 12.367 1 98.25 148 VAL B O 1
ATOM 3109 N N . SER B 1 149 ? -10.461 23.688 11.039 1 97.12 149 SER B N 1
ATOM 3110 C CA . SER B 1 149 ? -11.148 24.344 12.148 1 97.12 149 SER B CA 1
ATOM 3111 C C . SER B 1 149 ? -12.547 23.766 12.344 1 97.12 149 SER B C 1
ATOM 3113 O O . SER B 1 149 ? -13.398 23.891 11.461 1 97.12 149 SER B O 1
ATOM 3115 N N . ALA B 1 150 ? -12.758 23.109 13.469 1 95.12 150 ALA B N 1
ATOM 3116 C CA . ALA B 1 150 ? -14.07 22.656 13.922 1 95.12 150 ALA B CA 1
ATOM 3117 C C . ALA B 1 150 ? -14.297 23.047 15.383 1 95.12 150 ALA B C 1
ATOM 3119 O O . ALA B 1 150 ? -14.367 24.219 15.719 1 95.12 150 ALA B O 1
ATOM 3120 N N . ASP B 1 151 ? -14.188 22.078 16.312 1 91.38 151 ASP B N 1
ATOM 3121 C CA . ASP B 1 151 ? -14.242 22.391 17.734 1 91.38 151 ASP B CA 1
ATOM 3122 C C . ASP B 1 151 ? -12.953 23.078 18.188 1 91.38 151 ASP B C 1
ATOM 3124 O O . ASP B 1 151 ? -12.984 23.969 19.047 1 91.38 151 ASP B O 1
ATOM 3128 N N . ILE B 1 152 ? -11.945 22.656 17.625 1 95.81 152 ILE B N 1
ATOM 3129 C CA . ILE B 1 152 ? -10.633 23.25 17.844 1 95.81 152 ILE B CA 1
ATOM 3130 C C . ILE B 1 152 ? -9.891 23.375 16.516 1 95.81 152 ILE B C 1
ATOM 3132 O O . ILE B 1 152 ? -10.344 22.859 15.5 1 95.81 152 ILE B O 1
ATOM 3136 N N . ASP B 1 153 ? -8.766 24.109 16.578 1 97.69 153 ASP B N 1
ATOM 3137 C CA . ASP B 1 153 ? -7.926 24.281 15.398 1 97.69 153 ASP B CA 1
ATOM 3138 C C . ASP B 1 153 ? -6.77 23.281 15.391 1 97.69 153 ASP B C 1
ATOM 3140 O O . ASP B 1 153 ? -5.992 23.219 16.344 1 97.69 153 ASP B O 1
ATOM 3144 N N . ILE B 1 154 ? -6.676 22.5 14.344 1 98.69 154 ILE B N 1
ATOM 3145 C CA . ILE B 1 154 ? -5.551 21.594 14.156 1 98.69 154 ILE B CA 1
ATOM 3146 C C . ILE B 1 154 ? -4.844 21.906 12.836 1 98.69 154 ILE B C 1
ATOM 3148 O O . ILE B 1 154 ? -5.496 22.094 11.812 1 98.69 154 ILE B O 1
ATOM 3152 N N . VAL B 1 155 ? -3.539 22.016 12.875 1 98.94 155 VAL B N 1
ATOM 3153 C CA . VAL B 1 155 ? -2.748 22.328 11.68 1 98.94 155 VAL B CA 1
ATOM 3154 C C . VAL B 1 155 ? -1.869 21.125 11.336 1 98.94 155 VAL B C 1
ATOM 3156 O O . VAL B 1 155 ? -1.204 20.562 12.203 1 98.94 155 VAL B O 1
ATOM 3159 N N . PHE B 1 156 ? -1.907 20.703 10.078 1 98.94 156 PHE B N 1
ATOM 3160 C CA . PHE B 1 156 ? -1.005 19.719 9.516 1 98.94 156 PHE B CA 1
ATOM 3161 C C . PHE B 1 156 ? 0.037 20.375 8.617 1 98.94 156 PHE B C 1
ATOM 3163 O O . PHE B 1 156 ? -0.309 21.047 7.641 1 98.94 156 PHE B O 1
ATOM 3170 N N . THR B 1 157 ? 1.241 20.125 8.883 1 98.88 157 THR B N 1
ATOM 3171 C CA . THR B 1 157 ? 2.273 20.828 8.125 1 98.88 157 THR B CA 1
ATOM 3172 C C . THR B 1 157 ? 2.51 20.141 6.781 1 98.88 157 THR B C 1
ATOM 3174 O O . THR B 1 157 ? 3.012 20.766 5.844 1 98.88 157 THR B O 1
ATOM 3177 N N . GLY B 1 158 ? 2.172 18.828 6.68 1 98.69 158 GLY B N 1
ATOM 3178 C CA . GLY B 1 158 ? 2.785 18.078 5.598 1 98.69 158 GLY B CA 1
ATOM 3179 C C . GLY B 1 158 ? 4.297 18 5.699 1 98.69 158 GLY B C 1
ATOM 3180 O O . GLY B 1 158 ? 4.852 18.047 6.801 1 98.69 158 GLY B O 1
ATOM 3181 N N . ASP B 1 159 ? 4.898 17.734 4.547 1 98.81 159 ASP B N 1
ATOM 3182 C CA . ASP B 1 159 ? 6.355 17.828 4.52 1 98.81 159 ASP B CA 1
ATOM 3183 C C . ASP B 1 159 ? 6.816 19.281 4.391 1 98.81 159 ASP B C 1
ATOM 3185 O O . ASP B 1 159 ? 6.238 20.047 3.621 1 98.81 159 ASP B O 1
ATOM 3189 N N . THR B 1 160 ? 7.82 19.641 5.172 1 98.81 160 THR B N 1
ATOM 3190 C CA . THR B 1 160 ? 8.258 21.031 5.16 1 98.81 160 THR B CA 1
ATOM 3191 C C . THR B 1 160 ? 9.672 21.156 5.719 1 98.81 160 THR B C 1
ATOM 3193 O O . THR B 1 160 ? 10.156 20.25 6.402 1 98.81 160 THR B O 1
ATOM 3196 N N . SER B 1 161 ? 10.273 22.266 5.391 1 98.38 161 SER B N 1
ATOM 3197 C CA . SER B 1 161 ? 11.562 22.656 5.953 1 98.38 161 SER B CA 1
ATOM 3198 C C . SER B 1 161 ? 11.383 23.641 7.113 1 98.38 161 SER B C 1
ATOM 3200 O O . SER B 1 161 ? 10.32 24.234 7.266 1 98.38 161 SER B O 1
ATOM 3202 N N . PRO B 1 162 ? 12.438 23.672 7.98 1 96 162 PRO B N 1
ATOM 3203 C CA . PRO B 1 162 ? 12.32 24.656 9.055 1 96 162 PRO B CA 1
ATOM 3204 C C . PRO B 1 162 ? 12.242 26.094 8.539 1 96 162 PRO B C 1
ATOM 3206 O O . PRO B 1 162 ? 12.68 26.375 7.418 1 96 162 PRO B O 1
ATOM 3209 N N . GLY B 1 163 ? 11.695 26.938 9.305 1 96.5 163 GLY B N 1
ATOM 3210 C CA . GLY B 1 163 ? 11.633 28.344 8.977 1 96.5 163 GLY B CA 1
ATOM 3211 C C . GLY B 1 163 ? 10.594 28.672 7.926 1 96.5 163 GLY B C 1
ATOM 3212 O O . GLY B 1 163 ? 10.75 29.625 7.164 1 96.5 163 GLY B O 1
ATOM 3213 N N . CYS B 1 164 ? 9.641 27.891 7.809 1 98.56 164 CYS B N 1
ATOM 3214 C CA . CYS B 1 164 ? 8.578 28.125 6.832 1 98.56 164 CYS B CA 1
ATOM 3215 C C . CYS B 1 164 ? 7.566 29.125 7.363 1 98.56 164 CYS B C 1
ATOM 3217 O O . CYS B 1 164 ? 6.629 28.766 8.07 1 98.56 164 CYS B O 1
ATOM 3219 N N . GLU B 1 165 ? 7.637 30.359 6.93 1 98.62 165 GLU B N 1
ATOM 3220 C CA . GLU B 1 165 ? 6.832 31.453 7.465 1 98.62 165 GLU B CA 1
ATOM 3221 C C . GLU B 1 165 ? 5.348 31.234 7.203 1 98.62 165 GLU B C 1
ATOM 3223 O O . GLU B 1 165 ? 4.504 31.562 8.039 1 98.62 165 GLU B O 1
ATOM 3228 N N . THR B 1 166 ? 5.004 30.734 6.066 1 98.75 166 THR B N 1
ATOM 3229 C CA . THR B 1 166 ? 3.609 30.5 5.715 1 98.75 166 THR B CA 1
ATOM 3230 C C . THR B 1 166 ? 2.959 29.531 6.684 1 98.75 166 THR B C 1
ATOM 3232 O O . THR B 1 166 ? 1.84 29.75 7.148 1 98.75 166 THR B O 1
ATOM 3235 N N . ILE B 1 167 ? 3.693 28.5 7.043 1 98.81 167 ILE B N 1
ATOM 3236 C CA . ILE B 1 167 ? 3.172 27.516 7.98 1 98.81 167 ILE B CA 1
ATOM 3237 C C . ILE B 1 167 ? 3.08 28.125 9.375 1 98.81 167 ILE B C 1
ATOM 3239 O O . ILE B 1 167 ? 2.1 27.906 10.094 1 98.81 167 ILE B O 1
ATOM 3243 N N . GLU B 1 168 ? 4.109 28.859 9.734 1 98.62 168 GLU B N 1
ATOM 3244 C CA . GLU B 1 168 ? 4.102 29.469 11.062 1 98.62 168 GLU B CA 1
ATOM 3245 C C . GLU B 1 168 ? 2.936 30.438 11.219 1 98.62 168 GLU B C 1
ATOM 3247 O O . GLU B 1 168 ? 2.295 30.484 12.273 1 98.62 168 GLU B O 1
ATOM 3252 N N . ARG B 1 169 ? 2.658 31.188 10.172 1 98.62 169 ARG B N 1
ATOM 3253 C CA . ARG B 1 169 ? 1.516 32.094 10.188 1 98.62 169 ARG B CA 1
ATOM 3254 C C . ARG B 1 169 ? 0.207 31.328 10.32 1 98.62 169 ARG B C 1
ATOM 3256 O O . ARG B 1 169 ? -0.675 31.703 11.086 1 98.62 169 ARG B O 1
ATOM 3263 N N . LEU B 1 170 ? 0.037 30.266 9.594 1 98.62 170 LEU B N 1
ATOM 3264 C CA . LEU B 1 170 ? -1.167 29.438 9.617 1 98.62 170 LEU B CA 1
ATOM 3265 C C . LEU B 1 170 ? -1.377 28.812 10.992 1 98.62 170 LEU B C 1
ATOM 3267 O O . LEU B 1 170 ? -2.516 28.656 11.438 1 98.62 170 LEU B O 1
ATOM 3271 N N . ALA B 1 171 ? -0.284 28.484 11.703 1 98.56 171 ALA B N 1
ATOM 3272 C CA . ALA B 1 171 ? -0.329 27.688 12.922 1 98.56 171 ALA B CA 1
ATOM 3273 C C . ALA B 1 171 ? -0.358 28.562 14.164 1 98.56 171 ALA B C 1
ATOM 3275 O O . ALA B 1 171 ? -0.448 28.062 15.289 1 98.56 171 ALA B O 1
ATOM 3276 N N . GLN B 1 172 ? -0.207 29.859 13.922 1 98.06 172 GLN B N 1
ATOM 3277 C CA . GLN B 1 172 ? -0.129 30.766 15.062 1 98.06 172 GLN B CA 1
ATOM 3278 C C . GLN B 1 172 ? -1.313 30.562 16 1 98.06 172 GLN B C 1
ATOM 3280 O O . GLN B 1 172 ? -2.467 30.75 15.602 1 98.06 172 GLN B O 1
ATOM 3285 N N . GLY B 1 173 ? -1.067 30.125 17.188 1 95.44 173 GLY B N 1
ATOM 3286 C CA . GLY B 1 173 ? -2.086 30 18.219 1 95.44 173 GLY B CA 1
ATOM 3287 C C . GLY B 1 173 ? -2.973 28.781 18.016 1 95.44 173 GLY B C 1
ATOM 3288 O O . GLY B 1 173 ? -4.027 28.672 18.641 1 95.44 173 GLY B O 1
ATOM 3289 N N . ALA B 1 174 ? -2.664 27.922 17.125 1 97 174 ALA B N 1
ATOM 3290 C CA . ALA B 1 174 ? -3.463 26.719 16.891 1 97 174 ALA B CA 1
ATOM 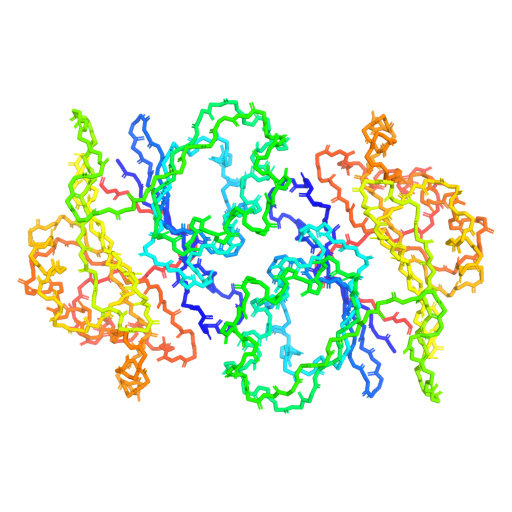3291 C C . ALA B 1 174 ? -3.504 25.844 18.141 1 97 174 ALA B C 1
ATOM 3293 O O . ALA B 1 174 ? -2.562 25.844 18.938 1 97 174 ALA B O 1
ATOM 3294 N N . ASP B 1 175 ? -4.598 25.125 18.375 1 98.38 175 ASP B N 1
ATOM 3295 C CA . ASP B 1 175 ? -4.707 24.219 19.516 1 98.38 175 ASP B CA 1
ATOM 3296 C C . ASP B 1 175 ? -3.754 23.031 19.375 1 98.38 175 ASP B C 1
ATOM 3298 O O . ASP B 1 175 ? -3.113 22.609 20.344 1 98.38 175 ASP B O 1
ATOM 3302 N N . VAL B 1 176 ? -3.709 22.469 18.188 1 98.69 176 VAL B N 1
ATOM 3303 C CA . VAL B 1 176 ? -2.873 21.297 17.922 1 98.69 176 VAL B CA 1
ATOM 3304 C C . VAL B 1 176 ? -2.043 21.547 16.672 1 98.69 176 VAL B C 1
ATOM 3306 O O . VAL B 1 176 ? -2.568 22 15.641 1 98.69 176 VAL B O 1
ATOM 3309 N N . LEU B 1 177 ? -0.795 21.312 16.75 1 98.88 177 LEU B N 1
ATOM 3310 C CA . LEU B 1 177 ? 0.12 21.312 15.617 1 98.88 177 LEU B CA 1
ATOM 3311 C C . LEU B 1 177 ? 0.636 19.906 15.336 1 98.88 177 LEU B C 1
ATOM 3313 O O . LEU B 1 177 ? 1.304 19.312 16.188 1 98.88 177 LEU B O 1
ATOM 3317 N N . VAL B 1 178 ? 0.233 19.328 14.219 1 98.94 178 VAL B N 1
ATOM 3318 C CA . VAL B 1 178 ? 0.811 18.094 13.727 1 98.94 178 VAL B CA 1
ATOM 3319 C C . VAL B 1 178 ? 1.962 18.391 12.766 1 98.94 178 VAL B C 1
ATOM 3321 O O . VAL B 1 178 ? 1.74 18.859 11.648 1 98.94 178 VAL B O 1
ATOM 3324 N N . HIS B 1 179 ? 3.146 18.156 13.172 1 98.94 179 HIS B N 1
ATOM 3325 C CA . HIS B 1 179 ? 4.336 18.594 12.445 1 98.94 179 HIS B CA 1
ATOM 3326 C C . HIS B 1 179 ? 5.211 17.391 12.062 1 98.94 179 HIS B C 1
ATOM 3328 O O . HIS B 1 179 ? 5.391 16.469 12.867 1 98.94 179 HIS B O 1
ATOM 3334 N N . GLU B 1 180 ? 5.738 17.391 10.883 1 98.88 180 GLU B N 1
ATOM 3335 C CA . GLU B 1 180 ? 6.664 16.328 10.516 1 98.88 180 GLU B CA 1
ATOM 3336 C C . GLU B 1 180 ? 7.941 16.391 11.344 1 98.88 180 GLU B C 1
ATOM 3338 O O . GLU B 1 180 ? 8.367 17.484 11.75 1 98.88 180 GLU B O 1
ATOM 3343 N N . ALA B 1 181 ? 8.469 15.305 11.641 1 98.81 181 ALA B N 1
ATOM 3344 C CA . ALA B 1 181 ? 9.758 15.125 12.297 1 98.81 181 ALA B CA 1
ATOM 3345 C C . ALA B 1 181 ? 10.531 13.961 11.68 1 98.81 181 ALA B C 1
ATOM 3347 O O . ALA B 1 181 ? 10.82 12.969 12.352 1 98.81 181 ALA B O 1
ATOM 3348 N N . THR B 1 182 ? 10.977 14.18 10.477 1 98.81 182 THR B N 1
ATOM 3349 C CA . THR B 1 182 ? 11.5 13.109 9.633 1 98.81 182 THR B CA 1
ATOM 3350 C C . THR B 1 182 ? 12.836 12.602 10.164 1 98.81 182 THR B C 1
ATOM 3352 O O . THR B 1 182 ? 13.07 11.398 10.219 1 98.81 182 THR B O 1
ATOM 3355 N N . CYS B 1 183 ? 13.734 13.539 10.633 1 98.62 183 CYS B N 1
ATOM 3356 C CA . CYS B 1 183 ? 15.094 13.195 11.047 1 98.62 183 CYS B CA 1
ATOM 3357 C C . CYS B 1 183 ? 15.328 13.57 12.5 1 98.62 183 CYS B C 1
ATOM 3359 O O . CYS B 1 183 ? 14.586 14.375 13.07 1 98.62 183 CYS B O 1
ATOM 3361 N N . ASN B 1 184 ? 16.281 12.891 13.078 1 98.38 184 ASN B N 1
ATOM 3362 C CA . ASN B 1 184 ? 16.891 13.484 14.266 1 98.38 184 ASN B CA 1
ATOM 3363 C C . ASN B 1 184 ? 18.031 14.414 13.898 1 98.38 184 ASN B C 1
ATOM 3365 O O . ASN B 1 184 ? 18.297 14.656 12.719 1 98.38 184 ASN B O 1
ATOM 3369 N N . GLU B 1 185 ? 18.719 14.953 14.875 1 97.12 185 GLU B N 1
ATOM 3370 C CA . GLU B 1 185 ? 19.719 15.984 14.609 1 97.12 185 GLU B CA 1
ATOM 3371 C C . GLU B 1 185 ? 20.953 15.391 13.953 1 97.12 185 GLU B C 1
ATOM 3373 O O . GLU B 1 185 ? 21.656 16.078 13.203 1 97.12 185 GLU B O 1
ATOM 3378 N N . GLN B 1 186 ? 21.219 14.109 14.211 1 97.5 186 GLN B N 1
ATOM 3379 C CA . GLN B 1 186 ? 22.375 13.438 13.625 1 97.5 186 GLN B CA 1
ATOM 3380 C C . GLN B 1 186 ? 22.25 13.383 12.102 1 97.5 186 GLN B C 1
ATOM 3382 O O . GLN B 1 186 ? 23.266 13.383 11.398 1 97.5 186 GLN B O 1
ATOM 3387 N N . TYR B 1 187 ? 21.016 13.391 11.609 1 97.81 187 TYR B N 1
ATOM 3388 C CA . TYR B 1 187 ? 20.797 13.281 10.172 1 97.81 187 TYR B CA 1
ATOM 3389 C C . TYR B 1 187 ? 20.219 14.578 9.609 1 97.81 187 TYR B C 1
ATOM 3391 O O . TYR B 1 187 ? 19.438 14.555 8.656 1 97.81 187 TYR B O 1
ATOM 3399 N N . MET B 1 188 ? 20.562 15.664 10.219 1 97.5 188 MET B N 1
ATOM 3400 C CA . MET B 1 188 ? 20.062 16.984 9.82 1 97.5 188 MET B CA 1
ATOM 3401 C C . MET B 1 188 ? 20.391 17.266 8.359 1 97.5 188 MET B C 1
ATOM 3403 O O . MET B 1 188 ? 19.594 17.859 7.641 1 97.5 188 MET B O 1
ATOM 3407 N N . ASP B 1 189 ? 21.578 16.812 7.887 1 97.38 189 ASP B N 1
ATOM 3408 C CA . ASP B 1 189 ? 22 17.062 6.512 1 97.38 189 ASP B CA 1
ATOM 3409 C C . ASP B 1 189 ? 21.047 16.406 5.516 1 97.38 189 ASP B C 1
ATOM 3411 O O . ASP B 1 189 ? 20.766 16.984 4.457 1 97.38 189 ASP B O 1
ATOM 3415 N N . ILE B 1 190 ? 20.594 15.266 5.852 1 95.75 190 ILE B N 1
ATOM 3416 C CA . ILE B 1 190 ? 19.625 14.562 5.012 1 95.75 190 ILE B CA 1
ATOM 3417 C C . ILE B 1 190 ? 18.328 15.344 4.953 1 95.75 190 ILE B C 1
ATOM 3419 O O . ILE B 1 190 ? 17.75 15.539 3.877 1 95.75 190 ILE B O 1
ATOM 3423 N N . CYS B 1 191 ? 17.828 15.828 6.059 1 96.94 191 CYS B N 1
ATOM 3424 C CA . CYS B 1 191 ? 16.578 16.578 6.133 1 96.94 191 CYS B CA 1
ATOM 3425 C C . CYS B 1 191 ? 16.672 17.891 5.359 1 96.94 191 CYS B C 1
ATOM 3427 O O . CYS B 1 191 ? 15.75 18.266 4.641 1 96.94 191 CYS B O 1
ATOM 3429 N N . VAL B 1 192 ? 17.797 18.5 5.496 1 97 192 VAL B N 1
ATOM 3430 C CA . VAL B 1 192 ? 18 19.734 4.746 1 97 192 VAL B CA 1
ATOM 3431 C C . VAL B 1 192 ? 17.969 19.453 3.248 1 97 192 VAL B C 1
ATOM 3433 O O . VAL B 1 192 ? 17.281 20.125 2.486 1 97 192 VAL B O 1
ATOM 3436 N N . ARG B 1 193 ? 18.703 18.453 2.848 1 96.19 193 ARG B N 1
ATOM 3437 C CA . ARG B 1 193 ? 18.844 18.094 1.44 1 96.19 193 ARG B CA 1
ATOM 3438 C C . ARG B 1 193 ? 17.484 17.812 0.809 1 96.19 193 ARG B C 1
ATOM 3440 O O . ARG B 1 193 ? 17.234 18.188 -0.338 1 96.19 193 ARG B O 1
ATOM 3447 N N . TYR B 1 194 ? 16.562 17.281 1.616 1 96.44 194 TYR B N 1
ATOM 3448 C CA . TYR B 1 194 ? 15.336 16.797 1.006 1 96.44 194 TYR B CA 1
ATOM 3449 C C . TYR B 1 194 ? 14.133 17.594 1.49 1 96.44 194 TYR B C 1
ATOM 3451 O O . TYR B 1 194 ? 12.984 17.203 1.246 1 96.44 194 TYR B O 1
ATOM 3459 N N . GLY B 1 195 ? 14.375 18.625 2.145 1 97.94 195 GLY B N 1
ATOM 3460 C CA . GLY B 1 195 ? 13.312 19.547 2.496 1 97.94 195 GLY B CA 1
ATOM 3461 C C . GLY B 1 195 ? 12.438 19.062 3.631 1 97.94 195 GLY B C 1
ATOM 3462 O O . GLY B 1 195 ? 11.203 19.062 3.523 1 97.94 195 GLY B O 1
ATOM 3463 N N . HIS B 1 196 ? 13.102 18.562 4.695 1 98.69 196 HIS B N 1
ATOM 3464 C CA . HIS B 1 196 ? 12.391 18.047 5.863 1 98.69 196 HIS B CA 1
ATOM 3465 C C . HIS B 1 196 ? 12.891 18.703 7.141 1 98.69 196 HIS B C 1
ATOM 3467 O O . HIS B 1 196 ? 13.82 19.516 7.105 1 98.69 196 HIS B O 1
ATOM 3473 N N . THR B 1 197 ? 12.258 18.422 8.219 1 98.62 197 THR B N 1
ATOM 3474 C CA . THR B 1 197 ? 12.547 19.016 9.523 1 98.62 197 THR B CA 1
ATOM 3475 C C . THR B 1 197 ? 13.023 17.938 10.5 1 98.62 197 THR B C 1
ATOM 3477 O O . THR B 1 197 ? 12.617 16.781 10.406 1 98.62 197 THR B O 1
ATOM 3480 N N . THR B 1 198 ? 13.938 18.359 11.445 1 98.81 198 THR B N 1
ATOM 3481 C CA . THR B 1 198 ? 14.32 17.469 12.539 1 98.81 198 THR B CA 1
ATOM 3482 C C . THR B 1 198 ? 13.336 17.594 13.703 1 98.81 198 THR B C 1
ATOM 3484 O O . THR B 1 198 ? 12.523 18.516 13.742 1 98.81 198 THR B O 1
ATOM 3487 N N . THR B 1 199 ? 13.461 16.656 14.648 1 98.88 199 THR B N 1
ATOM 3488 C CA . THR B 1 199 ? 12.625 16.656 15.844 1 98.88 199 THR B CA 1
ATOM 3489 C C . THR B 1 199 ? 12.75 17.984 16.594 1 98.88 199 THR B C 1
ATOM 3491 O O . THR B 1 199 ? 11.742 18.625 16.906 1 98.88 199 THR B O 1
ATOM 3494 N N . LEU B 1 200 ? 13.914 18.438 16.797 1 98.75 200 LEU B N 1
ATOM 3495 C CA . LEU B 1 200 ? 14.133 19.656 17.594 1 98.75 200 LEU B CA 1
ATOM 3496 C C . LEU B 1 200 ? 13.68 20.891 16.828 1 98.75 200 LEU B C 1
ATOM 3498 O O . LEU B 1 200 ? 13.188 21.844 17.422 1 98.75 200 LEU B O 1
ATOM 3502 N N . GLN B 1 201 ? 13.836 20.891 15.531 1 98.75 201 GLN B N 1
ATOM 3503 C CA . GLN B 1 201 ? 13.344 22 14.711 1 98.75 201 GLN B CA 1
ATOM 3504 C C . GLN B 1 201 ? 11.82 22.078 14.758 1 98.75 201 GLN B C 1
ATOM 3506 O O . GLN B 1 201 ? 11.258 23.172 14.797 1 98.75 201 GLN B O 1
ATOM 3511 N N . ALA B 1 202 ? 11.164 20.938 14.711 1 98.81 202 ALA B N 1
ATOM 3512 C CA . ALA B 1 202 ? 9.711 20.922 14.844 1 98.81 202 ALA B CA 1
ATOM 3513 C C . ALA B 1 202 ? 9.273 21.484 16.188 1 98.81 202 ALA B C 1
ATOM 3515 O O . ALA B 1 202 ? 8.312 22.25 16.266 1 98.81 202 ALA B O 1
ATOM 3516 N N . ILE B 1 203 ? 9.969 21.094 17.25 1 98.69 203 ILE B N 1
ATOM 3517 C CA . ILE B 1 203 ? 9.68 21.594 18.594 1 98.69 203 ILE B CA 1
ATOM 3518 C C . ILE B 1 203 ? 9.867 23.109 18.656 1 98.69 203 ILE B C 1
ATOM 3520 O O . ILE B 1 203 ? 9.062 23.812 19.25 1 98.69 203 ILE B O 1
ATOM 3524 N N . ASP B 1 204 ? 10.898 23.609 18 1 98.5 204 ASP B N 1
ATOM 3525 C CA . ASP B 1 204 ? 11.148 25.031 17.938 1 98.5 204 ASP B CA 1
ATOM 3526 C C . ASP B 1 204 ? 9.992 25.781 17.266 1 98.5 204 ASP B C 1
ATOM 3528 O O . ASP B 1 204 ? 9.602 26.859 17.719 1 98.5 204 ASP B O 1
ATOM 3532 N N . VAL B 1 205 ? 9.492 25.203 16.219 1 98.62 205 VAL B N 1
ATOM 3533 C CA . VAL B 1 205 ? 8.344 25.812 15.539 1 98.62 205 VAL B CA 1
ATOM 3534 C C . VAL B 1 205 ? 7.152 25.859 16.484 1 98.62 205 VAL B C 1
ATOM 3536 O O . VAL B 1 205 ? 6.465 26.891 16.578 1 98.62 205 VAL B O 1
ATOM 3539 N N . ALA B 1 206 ? 6.898 24.797 17.156 1 98.5 206 ALA B N 1
ATOM 3540 C CA . ALA B 1 206 ? 5.773 24.734 18.094 1 98.5 206 ALA B CA 1
ATOM 3541 C C . ALA B 1 206 ? 5.898 25.812 19.172 1 98.5 206 ALA B C 1
ATOM 3543 O O . ALA B 1 206 ? 4.914 26.453 19.531 1 98.5 206 ALA B O 1
ATOM 3544 N N . ARG B 1 207 ? 7.117 26 19.688 1 97.56 207 ARG B N 1
ATOM 3545 C CA . ARG B 1 207 ? 7.371 27.047 20.688 1 97.56 207 ARG B CA 1
ATOM 3546 C C . ARG B 1 207 ? 7.047 28.422 20.125 1 97.56 207 ARG B C 1
ATOM 3548 O O . ARG B 1 207 ? 6.422 29.25 20.797 1 97.56 207 ARG B O 1
ATOM 3555 N N . ARG B 1 208 ? 7.484 28.672 18.922 1 97.56 208 ARG B N 1
ATOM 3556 C CA . ARG B 1 208 ? 7.324 29.984 18.297 1 97.56 208 ARG B CA 1
ATOM 3557 C C . ARG B 1 208 ? 5.855 30.281 18.031 1 97.56 208 ARG B C 1
ATOM 3559 O O . ARG B 1 208 ? 5.402 31.422 18.203 1 97.56 208 ARG B O 1
ATOM 3566 N N . VAL B 1 209 ? 5.098 29.266 17.578 1 97.75 209 VAL B N 1
ATOM 3567 C CA . VAL B 1 209 ? 3.725 29.531 17.156 1 97.75 209 VAL B CA 1
ATOM 3568 C C . VAL B 1 209 ? 2.795 29.453 18.359 1 97.75 209 VAL B C 1
ATOM 3570 O O . VAL B 1 209 ? 1.648 29.906 18.297 1 97.75 209 VAL B O 1
ATOM 3573 N N . GLY B 1 210 ? 3.232 28.875 19.469 1 97.19 210 GLY B N 1
ATOM 3574 C CA . GLY B 1 210 ? 2.469 28.844 20.703 1 97.19 210 GLY B CA 1
ATOM 3575 C C . GLY B 1 210 ? 1.312 27.859 20.656 1 97.19 210 GLY B C 1
ATOM 3576 O O . GLY B 1 210 ? 0.223 28.141 21.156 1 97.19 210 GLY B O 1
ATOM 3577 N N . SER B 1 211 ? 1.466 26.703 19.969 1 95.62 211 SER B N 1
ATOM 3578 C CA . SER B 1 211 ? 0.43 25.672 19.953 1 95.62 211 SER B CA 1
ATOM 3579 C C . SER B 1 211 ? 0.293 25 21.312 1 95.62 211 SER B C 1
ATOM 3581 O O . SER B 1 211 ? 1.279 24.859 22.031 1 95.62 211 SER B O 1
ATOM 3583 N N . ASN B 1 212 ? -0.903 24.641 21.656 1 96 212 ASN B N 1
ATOM 3584 C CA . ASN B 1 212 ? -1.146 23.969 22.922 1 96 212 ASN B CA 1
ATOM 3585 C C . ASN B 1 212 ? -0.579 22.547 22.938 1 96 212 ASN B C 1
ATOM 3587 O O . ASN B 1 212 ? -0.056 22.094 23.953 1 96 212 ASN B O 1
ATOM 3591 N N . THR B 1 213 ? -0.72 21.812 21.891 1 97.94 213 THR B N 1
ATOM 3592 C CA . THR B 1 213 ? -0.268 20.438 21.734 1 97.94 213 THR B CA 1
ATOM 3593 C C . THR B 1 213 ? 0.53 20.266 20.438 1 97.94 213 THR B C 1
ATOM 3595 O O . THR B 1 213 ? 0.125 20.766 19.391 1 97.94 213 THR B O 1
ATOM 3598 N N . LEU B 1 214 ? 1.693 19.672 20.547 1 98.75 214 LEU B N 1
ATOM 3599 C CA . LEU B 1 214 ? 2.492 19.281 19.391 1 98.75 214 LEU B CA 1
ATOM 3600 C C . LEU B 1 214 ? 2.473 17.766 19.203 1 98.75 214 LEU B C 1
ATOM 3602 O O . LEU B 1 214 ? 2.738 17.016 20.141 1 98.75 214 LEU B O 1
ATOM 3606 N N . ILE B 1 215 ? 2.102 17.344 18.031 1 98.94 215 ILE B N 1
ATOM 3607 C CA . ILE B 1 215 ? 2.18 15.93 17.625 1 98.94 215 ILE B CA 1
ATOM 3608 C C . ILE B 1 215 ? 3.199 15.766 16.5 1 98.94 215 ILE B C 1
ATOM 3610 O O . ILE B 1 215 ? 3.082 16.406 15.453 1 98.94 215 ILE B O 1
ATOM 3614 N N . LEU B 1 216 ? 4.203 14.922 16.766 1 98.94 216 LEU B N 1
ATOM 3615 C CA . LEU B 1 216 ? 5.246 14.656 15.789 1 98.94 216 LEU B CA 1
ATOM 3616 C C . LEU B 1 216 ? 4.887 13.445 14.93 1 98.94 216 LEU B C 1
ATOM 3618 O O . LEU B 1 216 ? 4.535 12.391 15.461 1 98.94 216 LEU B O 1
ATOM 3622 N N . THR B 1 217 ? 4.957 13.641 13.57 1 98.88 217 THR B N 1
ATOM 3623 C CA . THR B 1 217 ? 4.652 12.555 12.641 1 98.88 217 THR B CA 1
ATOM 3624 C C . THR B 1 217 ? 5.668 12.523 11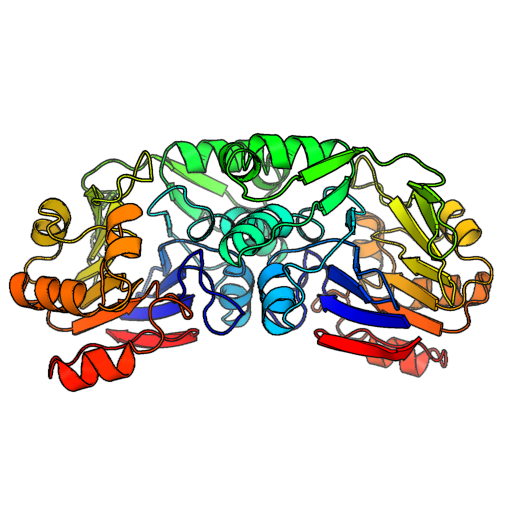.5 1 98.88 217 THR B C 1
ATOM 3626 O O . THR B 1 217 ? 6.699 13.195 11.562 1 98.88 217 THR B O 1
ATOM 3629 N N . HIS B 1 218 ? 5.41 11.633 10.469 1 98.88 218 HIS B N 1
ATOM 3630 C CA . HIS B 1 218 ? 6.301 11.477 9.328 1 98.88 218 HIS B CA 1
ATOM 3631 C C . HIS B 1 218 ? 7.719 11.141 9.773 1 98.88 218 HIS B C 1
ATOM 3633 O O . HIS B 1 218 ? 8.68 11.805 9.359 1 98.88 218 HIS B O 1
ATOM 3639 N N . ILE B 1 219 ? 7.848 10.242 10.68 1 98.88 219 ILE B N 1
ATOM 3640 C CA . ILE B 1 219 ? 9.086 9.844 11.336 1 98.88 219 ILE B CA 1
ATOM 3641 C C . ILE B 1 219 ? 9.766 8.734 10.539 1 98.88 219 ILE B C 1
ATOM 3643 O O . ILE B 1 219 ? 9.125 7.75 10.164 1 98.88 219 ILE B O 1
ATOM 3647 N N . ASP B 1 220 ? 11 8.906 10.258 1 98.75 220 ASP B N 1
ATOM 3648 C CA . ASP B 1 220 ? 11.781 7.871 9.586 1 98.75 220 ASP B CA 1
ATOM 3649 C C . ASP B 1 220 ? 12.516 6.996 10.602 1 98.75 220 ASP B C 1
ATOM 3651 O O . ASP B 1 220 ? 13.367 7.48 11.352 1 98.75 220 ASP B O 1
ATOM 3655 N N . GLU B 1 221 ? 12.281 5.746 10.602 1 98 221 GLU B N 1
ATOM 3656 C CA . GLU B 1 221 ? 12.82 4.844 11.617 1 98 221 GLU B CA 1
ATOM 3657 C C . GLU B 1 221 ? 14.336 4.703 11.484 1 98 221 GLU B C 1
ATOM 3659 O O . GLU B 1 221 ? 15.016 4.328 12.445 1 98 221 GLU B O 1
ATOM 3664 N N . LYS B 1 222 ? 14.859 4.949 10.336 1 97.62 222 LYS B N 1
ATOM 3665 C CA . LYS B 1 222 ? 16.312 4.914 10.125 1 97.62 222 LYS B CA 1
ATOM 3666 C C . LYS B 1 222 ? 16.953 6.25 10.484 1 97.62 222 LYS B C 1
ATOM 3668 O O . LYS B 1 222 ? 17.969 6.289 11.188 1 97.62 222 LYS B O 1
ATOM 3673 N N . PHE B 1 223 ? 16.328 7.363 10.125 1 98.25 223 PHE B N 1
ATOM 3674 C CA . PHE B 1 223 ? 16.969 8.664 10.242 1 98.25 223 PHE B CA 1
ATOM 3675 C C . PHE B 1 223 ? 16.484 9.398 11.492 1 98.25 223 PHE B C 1
ATOM 3677 O O . PHE B 1 223 ? 17.016 10.453 11.852 1 98.25 223 PHE B O 1
ATOM 3684 N N . ASN B 1 224 ? 15.508 8.867 12.164 1 98.62 224 ASN B N 1
ATOM 3685 C CA . ASN B 1 224 ? 15.031 9.438 13.414 1 98.62 224 ASN B CA 1
ATOM 3686 C C . ASN B 1 224 ? 14.734 8.359 14.445 1 98.62 224 ASN B C 1
ATOM 3688 O O . ASN B 1 224 ? 13.656 8.336 15.047 1 98.62 224 ASN B O 1
ATOM 3692 N N . PRO B 1 225 ? 15.664 7.465 14.68 1 97.56 225 PRO B N 1
ATOM 3693 C CA . PRO B 1 225 ? 15.422 6.379 15.633 1 97.56 225 PRO B CA 1
ATOM 3694 C C . PRO B 1 225 ? 15.328 6.867 17.078 1 97.56 225 PRO B C 1
ATOM 3696 O O . PRO B 1 225 ? 14.898 6.121 17.953 1 97.56 225 PRO B O 1
ATOM 3699 N N . THR B 1 226 ? 15.695 8.148 17.344 1 98.31 226 THR B N 1
ATOM 3700 C CA . THR B 1 226 ? 15.812 8.625 18.703 1 98.31 226 THR B CA 1
ATOM 3701 C C . THR B 1 226 ? 14.75 9.672 19.016 1 98.31 226 THR B C 1
ATOM 3703 O O . THR B 1 226 ? 14.93 10.508 19.906 1 98.31 226 THR B O 1
ATOM 3706 N N . VAL B 1 227 ? 13.664 9.688 18.297 1 98.62 227 VAL B N 1
ATOM 3707 C CA . VAL B 1 227 ? 12.641 10.719 18.406 1 98.62 227 VAL B CA 1
ATOM 3708 C C . VAL B 1 227 ? 12.156 10.82 19.844 1 98.62 227 VAL B C 1
ATOM 3710 O O . VAL B 1 227 ? 11.992 11.922 20.375 1 98.62 227 VAL B O 1
ATOM 3713 N N . TYR B 1 228 ? 11.992 9.742 20.531 1 98.44 228 TYR B N 1
ATOM 3714 C CA . TYR B 1 228 ? 11.5 9.75 21.906 1 98.44 228 TYR B CA 1
ATOM 3715 C C . TYR B 1 228 ? 12.531 10.367 22.859 1 98.44 228 TYR B C 1
ATOM 3717 O O . TYR B 1 228 ? 12.18 11.125 23.75 1 98.44 228 TYR B O 1
ATOM 3725 N N . LEU B 1 229 ? 13.727 9.969 22.625 1 98.31 229 LEU B N 1
ATOM 3726 C CA . LEU B 1 229 ? 14.805 10.508 23.438 1 98.31 229 LEU B CA 1
ATOM 3727 C C . LEU B 1 229 ? 14.93 12.016 23.25 1 98.31 229 LEU B C 1
ATOM 3729 O O . LEU B 1 229 ? 15.156 12.75 24.219 1 98.31 229 LEU B O 1
ATOM 3733 N N . GLU B 1 230 ? 14.82 12.43 21.984 1 98.06 230 GLU B N 1
ATOM 3734 C CA . GLU B 1 230 ? 14.914 13.852 21.688 1 98.06 230 GLU B CA 1
ATOM 3735 C C . GLU B 1 230 ? 13.789 14.633 22.375 1 98.06 230 GLU B C 1
ATOM 3737 O O . GLU B 1 230 ? 14.023 15.719 22.922 1 98.06 230 GLU B O 1
ATOM 3742 N N . VAL B 1 231 ? 12.578 14.133 22.312 1 98.38 231 VAL B N 1
ATOM 3743 C CA . VAL B 1 231 ? 11.445 14.773 22.969 1 98.38 231 VAL B CA 1
ATOM 3744 C C . VAL B 1 231 ? 11.688 14.836 24.484 1 98.38 231 VAL B C 1
ATOM 3746 O O . VAL B 1 231 ? 11.531 15.898 25.094 1 98.38 231 VAL B O 1
ATOM 3749 N N . LYS B 1 232 ? 12.078 13.773 25.078 1 98.06 232 LYS B N 1
ATOM 3750 C CA . LYS B 1 232 ? 12.359 13.719 26.5 1 98.06 232 LYS B CA 1
ATOM 3751 C C . LYS B 1 232 ? 13.414 14.75 26.891 1 98.06 232 LYS B C 1
ATOM 3753 O O . LYS B 1 232 ? 13.211 15.531 27.828 1 98.06 232 LYS B O 1
ATOM 3758 N N . ASN B 1 233 ? 14.508 14.766 26.156 1 97.75 233 ASN B N 1
ATOM 3759 C CA . ASN B 1 233 ? 15.641 15.625 26.484 1 97.75 233 ASN B CA 1
ATOM 3760 C C . ASN B 1 233 ? 15.312 17.094 26.266 1 97.75 233 ASN B C 1
ATOM 3762 O O . ASN B 1 233 ? 15.906 17.969 26.906 1 97.75 233 ASN B O 1
ATOM 3766 N N . SER B 1 234 ? 14.453 17.344 25.312 1 97.5 234 SER B N 1
ATOM 3767 C CA . SER B 1 234 ? 14.078 18.719 25.031 1 97.5 234 SER B CA 1
ATOM 3768 C C . SER B 1 234 ? 13.258 19.312 26.172 1 97.5 234 SER B C 1
ATOM 3770 O O . SER B 1 234 ? 13.164 20.531 26.297 1 97.5 234 SER B O 1
ATOM 3772 N N . GLY B 1 235 ? 12.539 18.484 26.938 1 97.25 235 GLY B N 1
ATOM 3773 C CA . GLY B 1 235 ? 11.641 18.922 28 1 97.25 235 GLY B CA 1
ATOM 3774 C C . GLY B 1 235 ? 10.305 19.422 27.469 1 97.25 235 GLY B C 1
ATOM 3775 O O . GLY B 1 235 ? 9.445 19.844 28.25 1 97.25 235 GLY B O 1
ATOM 3776 N N . TYR B 1 236 ? 10.172 19.516 26.188 1 97.5 236 TYR B N 1
ATOM 3777 C CA . TYR B 1 236 ? 8.906 19.938 25.594 1 97.5 236 TYR B CA 1
ATOM 3778 C C . TYR B 1 236 ? 7.906 18.797 25.547 1 97.5 236 TYR B C 1
ATOM 3780 O O . TYR B 1 236 ? 8.25 17.672 25.172 1 97.5 236 TYR B O 1
ATOM 3788 N N . PRO B 1 237 ? 6.676 19.016 25.922 1 96.75 237 PRO B N 1
ATOM 3789 C CA . PRO B 1 237 ? 5.691 17.922 26.016 1 96.75 237 PRO B CA 1
ATOM 3790 C C . PRO B 1 237 ? 5.066 17.578 24.672 1 96.75 237 PRO B C 1
ATOM 3792 O O . PRO B 1 237 ? 3.846 17.656 24.516 1 96.75 237 PRO B O 1
ATOM 3795 N N . ALA B 1 238 ? 5.812 17.172 23.766 1 98.5 238 ALA B N 1
ATOM 3796 C CA . ALA B 1 238 ? 5.332 16.75 22.453 1 98.5 238 ALA B CA 1
ATOM 3797 C C . ALA B 1 238 ? 4.832 15.305 22.484 1 98.5 238 ALA B C 1
ATOM 3799 O O . ALA B 1 238 ? 5.355 14.484 23.234 1 98.5 238 ALA B O 1
ATOM 3800 N N . ILE B 1 239 ? 3.826 14.992 21.719 1 98.81 239 ILE B N 1
ATOM 3801 C CA . ILE B 1 239 ? 3.359 13.625 21.5 1 98.81 239 ILE B CA 1
ATOM 3802 C C . ILE B 1 239 ? 4.023 13.039 20.266 1 98.81 239 ILE B C 1
ATOM 3804 O O . ILE B 1 239 ? 4.023 13.664 19.203 1 98.81 239 ILE B O 1
ATOM 3808 N N . VAL B 1 240 ? 4.637 11.914 20.391 1 98.88 240 VAL B N 1
ATOM 3809 C CA . VAL B 1 240 ? 5.156 11.188 19.234 1 98.88 240 VAL B CA 1
ATOM 3810 C C . VAL B 1 240 ? 4.07 10.289 18.656 1 98.88 240 VAL B C 1
ATOM 3812 O O . VAL B 1 240 ? 3.598 9.367 19.328 1 98.88 240 VAL B O 1
ATOM 3815 N N . ALA B 1 241 ? 3.701 10.555 17.438 1 98.88 241 ALA B N 1
ATOM 3816 C CA . ALA B 1 241 ? 2.646 9.773 16.797 1 98.88 241 ALA B CA 1
ATOM 3817 C C . ALA B 1 241 ? 3.088 8.328 16.594 1 98.88 241 ALA B C 1
ATOM 3819 O O . ALA B 1 241 ? 4.238 8.062 16.234 1 98.88 241 ALA B O 1
ATOM 3820 N N . GLU B 1 242 ? 2.234 7.453 16.844 1 98.62 242 GLU B N 1
ATOM 3821 C CA . GLU B 1 242 ? 2.363 6.035 16.516 1 98.62 242 GLU B CA 1
ATOM 3822 C C . GLU B 1 242 ? 1.195 5.562 15.656 1 98.62 242 GLU B C 1
ATOM 3824 O O . GLU B 1 242 ? 0.092 6.102 15.742 1 98.62 242 GLU B O 1
ATOM 3829 N N . ASP B 1 243 ? 1.469 4.633 14.852 1 98.56 243 ASP B N 1
ATOM 3830 C CA . ASP B 1 243 ? 0.401 4.074 14.031 1 98.56 243 ASP B CA 1
ATOM 3831 C C . ASP B 1 243 ? -0.763 3.592 14.891 1 98.56 243 ASP B C 1
ATOM 3833 O O . ASP B 1 243 ? -0.553 2.965 15.93 1 98.56 243 ASP B O 1
ATOM 3837 N N . ASN B 1 244 ? -2.01 3.961 14.445 1 98.19 244 ASN B N 1
ATOM 3838 C CA . ASN B 1 244 ? -3.285 3.582 15.047 1 98.19 244 ASN B CA 1
ATOM 3839 C C . ASN B 1 244 ? -3.529 4.32 16.359 1 98.19 244 ASN B C 1
ATOM 3841 O O . ASN B 1 244 ? -4.441 3.975 17.109 1 98.19 244 ASN B O 1
ATOM 3845 N N . MET B 1 245 ? -2.717 5.293 16.672 1 98.5 245 MET B N 1
ATOM 3846 C CA . MET B 1 245 ? -2.932 6.16 17.828 1 98.5 245 MET B CA 1
ATOM 3847 C C . MET B 1 245 ? -4.191 7 17.656 1 98.5 245 MET B C 1
ATOM 3849 O O . MET B 1 245 ? -4.426 7.559 16.578 1 98.5 245 MET B O 1
ATOM 3853 N N . VAL B 1 246 ? -5.039 7.004 18.719 1 98.44 246 VAL B N 1
ATOM 3854 C CA . VAL B 1 246 ? -6.242 7.832 18.734 1 98.44 246 VAL B CA 1
ATOM 3855 C C . VAL B 1 246 ? -6.121 8.906 19.812 1 98.44 246 VAL B C 1
ATOM 3857 O O . VAL B 1 246 ? -5.863 8.594 20.984 1 98.44 246 VAL B O 1
ATOM 3860 N N . ILE B 1 247 ? -6.309 10.148 19.391 1 98.12 247 ILE B N 1
ATOM 3861 C CA . ILE B 1 247 ? -6.199 11.281 20.297 1 98.12 247 ILE B CA 1
ATOM 3862 C C . ILE B 1 247 ? -7.52 12.047 20.344 1 98.12 247 ILE B C 1
ATOM 3864 O O . ILE B 1 247 ? -8.016 12.492 19.297 1 98.12 247 ILE B O 1
ATOM 3868 N N . LYS B 1 248 ? -8.047 12.18 21.547 1 96.5 248 LYS B N 1
ATOM 3869 C CA . LYS B 1 248 ? -9.203 13.055 21.719 1 96.5 248 LYS B CA 1
ATOM 3870 C C . LYS B 1 248 ? -8.773 14.523 21.797 1 96.5 248 LYS B C 1
ATOM 3872 O O . LYS B 1 248 ? -7.914 14.883 22.594 1 96.5 248 LYS B O 1
ATOM 3877 N N . LEU B 1 249 ? -9.344 15.344 20.922 1 94.44 249 LEU B N 1
ATOM 3878 C CA . LEU B 1 249 ? -8.977 16.75 20.844 1 94.44 249 LEU B CA 1
ATOM 3879 C C . LEU B 1 249 ? -10.062 17.641 21.453 1 94.44 249 LEU B C 1
ATOM 3881 O O . LEU B 1 249 ? -11.258 17.391 21.234 1 94.44 249 LEU B O 1
#

InterPro domains:
  IPR001279 Metallo-beta-lactamase [SM00849] (19-196)
  IPR036866 Ribonuclease Z/Hydroxyacylglutathione hydrolase-like [G3DSA:3.60.15.10] (2-249)
  IPR036866 Ribonuclease Z/Hydroxyacylglutathione hydrolase-like [SSF56281] (1-249)

Organism: Thermoproteus tenax (strain ATCC 35583 / DSM 2078 / JCM 9277 / NBRC 100435 / Kra 1) (NCBI:txid768679)

Nearest PDB structures (foldseek):
  4gcw-assembly1_A  TM=9.206E-01  e=1.859E-24  Bacillus subtilis subsp. subtilis str. 168
  2fk6-assembly1_A-2  TM=8.821E-01  e=1.318E-23  Bacillus subtilis
  1y44-assembly1_B  TM=8.504E-01  e=2.172E-20  Bacillus subtilis
  6kns-assembly1_A  TM=8.569E-01  e=9.799E-21  Bacillus subtilis
  1zkp-assembly1_C  TM=8.487E-01  e=3.768E-20  Bacillus anthracis str. Ames

pLDDT: mean 95.79, std 6.55, range [57.38, 98.94]

Sequence (498 aa):
MYLTILGSGAGGSPGSKRWRAANLITTDDTILLVDCGVGCHYRLSDRGLLTEVDYVFITHSHMDHFLGLPEMLFQAHIEDRRKPIYIFAPKIVEDTLKAAAPHTLRGLRYEVHLRRISEGALLEGRSLRVVSTKACHHTAEEAYAFKVSADIDIVFTGDTSPGCETIERLAQGADVLVHEATCNEQYMDICVRYGHTTTLQAIDVARRVGSNTLILTHIDEKFNPTVYLEVKNSGYPAIVAEDNMVIKLMYLTILGSGAGGSPGSKRWRAANLITTDDTILLVDCGVGCHYRLSDRGLLTEVDYVFITHSHMDHFLGLPEMLFQAHIEDRRKPIYIFAPKIVEDTLKAAAPHTLRGLRYEVHLRRISEGALLEGRSLRVVSTKACHHTAEEAYAFKVSADIDIVFTGDTSPGCETIERLAQGADVLVHEATCNEQYMDICVRYGHTTTLQAIDVARRVGSNTLILTHIDEKFNPTVYLEVKNSGYPAIVAEDNMVIKL

Solvent-accessible surface area (backbone atoms only — not comparable to full-atom values): 24111 Å² total; per-residue (Å²): 80,37,42,34,29,62,11,20,7,24,71,71,26,65,26,63,80,35,35,26,27,19,37,38,39,39,49,97,86,48,29,37,31,45,26,25,2,51,52,44,41,26,59,29,35,66,66,72,40,47,59,58,47,40,36,34,41,35,38,32,68,53,56,33,26,40,61,14,44,66,57,29,56,48,40,19,37,68,70,63,24,56,67,59,33,40,35,35,26,38,67,66,40,53,53,41,50,56,66,72,30,55,67,56,73,73,71,46,67,38,52,77,46,79,39,73,64,58,75,35,78,76,39,87,49,96,72,41,32,33,36,34,36,57,30,46,21,78,82,40,97,49,31,28,20,38,37,42,36,54,98,54,38,37,28,38,37,44,62,24,28,72,87,36,61,57,49,44,62,72,34,51,61,22,47,29,36,39,34,37,22,31,15,26,77,92,34,40,67,59,21,58,75,59,22,30,20,25,45,67,52,41,50,50,49,42,62,72,26,51,34,74,36,42,35,36,26,32,33,12,59,77,48,21,71,52,54,67,59,52,39,61,74,66,70,52,85,58,44,75,56,42,52,71,37,74,42,86,99,80,36,41,33,29,63,11,19,7,25,73,71,26,66,26,64,80,35,34,26,27,18,36,37,39,39,50,98,88,47,29,36,30,45,25,25,1,49,52,44,41,26,60,29,35,65,66,73,39,48,58,57,46,40,36,35,40,34,37,32,65,53,55,35,26,40,63,14,43,66,57,30,57,48,40,20,36,69,70,62,24,56,67,59,32,40,35,35,24,36,67,66,43,53,52,40,49,54,65,71,31,53,67,57,73,72,70,46,67,39,52,79,45,79,39,75,65,60,75,36,78,78,40,88,49,97,70,41,31,33,34,33,36,57,30,45,22,80,82,39,97,49,32,28,21,40,35,42,37,54,98,54,36,36,29,39,37,43,62,24,28,72,88,35,60,57,48,44,62,71,33,49,61,21,47,29,35,38,34,37,21,31,14,27,76,93,35,40,68,58,21,58,76,59,23,30,20,25,44,67,52,39,50,49,49,40,63,74,26,52,35,76,35,41,33,36,25,32,32,12,59,76,47,20,70,51,54,66,58,51,40,61,74,66,69,51,86,58,42,77,56,44,53,71,39,74,43,85,100

Secondary structure (DSSP, 8-state):
-EEEEEE-B-TT--SSSSPSPEEEEE-SS-EEEE---TTHHHHHHHTT-TTT--EEE--BS-HHHHTTHHHHHHHHHHTT--S-EEEEE-HHHHHHHHHH-HHHHHT-SS-EEEEE--SEEEEE-SS-EEEEEE---TTSSSBEEEEEESSSEEEE--S--TT-HHHHHHHTT-SEEEEE--B-GGGHHHHHHHT--BHHHHHHHHHHHT-SEEEEESB-TTT-TTHHHHHHHHT--PEEP-TTEEEE-/-EEEEEE-B-TT--SSSSPSPEEEEE-SS-EEEE---TTHHHHHHHTT-TTT--EEE--BS-HHHHTTHHHHHHHHHHTT--S-EEEEE-HHHHHHHHHH-HHHHHT-SS-EEEEE--SEEEEE-SS-EEEEEE---TTSSSBEEEEEESSSEEEE--S--TT-HHHHHHHTT-SEEEEE--B-GGGHHHHHHHT--BHHHHHHHHHHHT-SEEEEESB-TTT-TTHHHHHHHHT--PEEP-TTEEEE-